Protein AF-A0A6P1AD90-F1 (afdb_monomer_lite)

Sequence (720 aa):
MSMQSHQKNQSFKFGTFPNKYFRRDLEVLREKLKRKEHFAFNKAADGELAIVVGRHINRLHIGNGEFIYEPENPEDEELRAALSAALRCDREQYFLGVACPCCVGEDDARWMREFVNRDESYLTWANIFVNSNYSYYLTSIVPL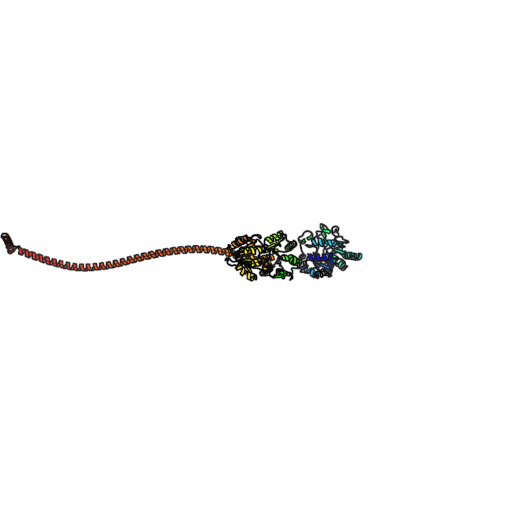YQEYEVILVCNQQANLEKLPFSVKKDFRCGLNAWKENRNLITEIKNYLDEHEIKNHLFLFCCGPLGNILTHQLFLHSQENTYLDIGSTLDPLLFGEKGYTRGYLQGSANITKECRWNFEAEKPYDVVFVVPEVNRGWILDGICQEIAKFIEGKWRFVYYPTEDIPLAEVYYLAHYSLVGKCLKEYPYIRYSQLLTWYTHPKNTARLEERVVQALNNCTTTICASPQNVKFLIDNGVEKHKVTSILGGADPNLFQPHQREAGSVGFCTAYYPRKNPALILGVVKAMPHRQFILLGRNWEKYEKFSELRDLPNFEYVEAPYSDYPQYYAQMDVFVSPAKLEGGPIPLIEAMMCNIVPVASKTGFAPNIITHGENGFLFNIDSSVEEVCDLIEQAYQIETNIRDTVIHLSWENFSLEVQKLFAKNSGFFQEKIQGLQEELKNIVQEVKDLKTDKLSLKNRNQELKIKLREVKDKNEELKADRTNLKNKIAALQAEFINFKNKLEDLQADRIKLKGKIDDLQTNRVSLKSKIEKLQQDKRTLQKEKKKLRSEIKLMQASKFWKVREKWVSLKKGLGLVDK

Structure (mmCIF, N/CA/C/O backbone):
data_AF-A0A6P1AD90-F1
#
_entry.id   AF-A0A6P1AD90-F1
#
loop_
_atom_site.group_PDB
_atom_site.id
_atom_site.type_symbol
_atom_site.label_atom_id
_atom_site.label_alt_id
_atom_site.label_comp_id
_atom_site.label_asym_id
_atom_site.label_entity_id
_atom_site.label_seq_id
_atom_site.pdbx_PDB_ins_code
_atom_site.Cartn_x
_atom_site.Cartn_y
_atom_site.Cartn_z
_atom_site.occupancy
_atom_site.B_iso_or_equiv
_atom_site.auth_seq_id
_atom_site.auth_comp_id
_atom_site.auth_asym_id
_atom_site.auth_atom_id
_atom_site.pdbx_PDB_model_num
ATOM 1 N N . MET A 1 1 ? -5.065 -27.527 -28.419 1.00 35.72 1 MET A N 1
ATOM 2 C CA . MET A 1 1 ? -4.252 -27.177 -29.604 1.00 35.72 1 MET A CA 1
ATOM 3 C C . MET A 1 1 ? -4.933 -26.028 -30.337 1.00 35.72 1 MET A C 1
ATOM 5 O O . MET A 1 1 ? -5.926 -26.292 -30.990 1.00 35.72 1 MET A O 1
ATOM 9 N N . SER A 1 2 ? -4.453 -24.787 -30.168 1.00 33.75 2 SER A N 1
ATOM 10 C CA . SER A 1 2 ? -4.614 -23.655 -31.122 1.00 33.75 2 SER A CA 1
ATOM 11 C C . SER A 1 2 ? -4.047 -22.308 -30.612 1.00 33.75 2 SER A C 1
ATOM 13 O O . SER A 1 2 ? -4.280 -21.285 -31.239 1.00 33.75 2 SER A O 1
ATOM 15 N N . MET A 1 3 ? -3.248 -22.263 -29.534 1.00 26.19 3 MET A N 1
ATOM 16 C CA . MET A 1 3 ? -2.572 -21.020 -29.095 1.00 26.19 3 MET A CA 1
ATOM 17 C C . MET A 1 3 ? -1.168 -20.801 -29.696 1.00 26.19 3 MET A C 1
ATOM 19 O O . MET A 1 3 ? -0.549 -19.777 -29.436 1.00 26.19 3 MET A O 1
ATOM 23 N N . GLN A 1 4 ? -0.646 -21.728 -30.509 1.00 28.11 4 GLN A N 1
ATOM 24 C CA . GLN A 1 4 ? 0.731 -21.657 -31.034 1.00 28.11 4 GLN A CA 1
ATOM 25 C C . GLN A 1 4 ? 0.857 -21.159 -32.486 1.00 28.11 4 GLN A C 1
ATOM 27 O O . GLN A 1 4 ? 1.975 -21.007 -32.970 1.00 28.11 4 GLN A O 1
ATOM 32 N N . SER A 1 5 ? -0.240 -20.872 -33.197 1.00 28.34 5 SER A N 1
ATOM 33 C CA . SER A 1 5 ? -0.176 -20.495 -34.622 1.00 28.34 5 SER A CA 1
ATOM 34 C C . SER A 1 5 ? -0.211 -18.987 -34.908 1.00 28.34 5 SER A C 1
ATOM 36 O O . SER A 1 5 ? 0.023 -18.602 -36.047 1.00 28.34 5 SER A O 1
ATOM 38 N N . HIS A 1 6 ? -0.437 -18.119 -33.914 1.00 28.89 6 HIS A N 1
ATOM 39 C CA . HIS A 1 6 ? -0.546 -16.661 -34.126 1.00 28.89 6 HIS A CA 1
ATOM 40 C C . HIS A 1 6 ? 0.750 -15.857 -33.899 1.00 28.89 6 HIS A C 1
ATOM 42 O O . HIS A 1 6 ? 0.760 -14.650 -34.108 1.00 28.89 6 HIS A O 1
ATOM 48 N N . GLN A 1 7 ? 1.867 -16.489 -33.521 1.00 30.28 7 GLN A N 1
ATOM 49 C CA . GLN A 1 7 ? 3.118 -15.772 -33.202 1.00 30.28 7 GLN A CA 1
ATOM 50 C C . GLN A 1 7 ? 4.126 -15.649 -34.358 1.00 30.28 7 GLN A C 1
ATOM 52 O O . GLN A 1 7 ? 5.218 -15.121 -34.161 1.00 30.28 7 GLN A O 1
ATOM 57 N N . LYS A 1 8 ? 3.802 -16.129 -35.565 1.00 33.50 8 LYS A N 1
ATOM 58 C CA . LYS A 1 8 ? 4.801 -16.290 -36.635 1.00 33.50 8 LYS A CA 1
ATOM 59 C C . LYS A 1 8 ? 4.945 -15.140 -37.638 1.00 33.50 8 LYS A C 1
ATOM 61 O O . LYS A 1 8 ? 5.758 -15.297 -38.532 1.00 33.50 8 LYS A O 1
ATOM 66 N N . ASN A 1 9 ? 4.242 -14.008 -37.507 1.00 32.19 9 ASN A N 1
ATOM 67 C CA . ASN A 1 9 ? 4.347 -12.929 -38.511 1.00 32.19 9 ASN A CA 1
ATOM 68 C C . ASN A 1 9 ? 4.021 -11.504 -38.009 1.00 32.19 9 ASN A C 1
ATOM 70 O O . ASN A 1 9 ? 3.454 -10.703 -38.745 1.00 32.19 9 ASN A O 1
ATOM 74 N N . GLN A 1 10 ? 4.368 -11.149 -36.768 1.00 42.47 10 GLN A N 1
ATOM 75 C CA . GLN A 1 10 ? 4.381 -9.733 -36.371 1.00 42.47 10 GLN A CA 1
ATOM 76 C C . GLN A 1 10 ? 5.791 -9.171 -36.549 1.00 42.47 10 GLN A C 1
ATOM 78 O O . GLN A 1 10 ? 6.733 -9.662 -35.925 1.00 42.47 10 GLN A O 1
ATOM 83 N N . SER A 1 11 ? 5.939 -8.152 -37.402 1.00 52.44 11 SER A N 1
ATOM 84 C CA . SER A 1 11 ? 7.147 -7.327 -37.423 1.00 52.44 11 SER A CA 1
ATOM 85 C C . SER A 1 11 ? 7.291 -6.716 -36.021 1.00 52.44 11 SER A C 1
ATOM 87 O O . SER A 1 11 ? 6.357 -6.105 -35.497 1.00 52.44 11 SER A O 1
ATOM 89 N N . PHE A 1 12 ? 8.399 -7.010 -35.332 1.00 67.25 12 PHE A N 1
ATOM 90 C CA . PHE A 1 12 ? 8.592 -6.605 -33.938 1.00 67.25 12 PHE A CA 1
ATOM 91 C C . PHE A 1 12 ? 8.847 -5.099 -33.889 1.00 67.25 12 PHE A C 1
ATOM 93 O O . PHE A 1 12 ? 9.989 -4.652 -33.979 1.00 67.25 12 PHE A O 1
ATOM 100 N N . LYS A 1 13 ? 7.776 -4.314 -33.802 1.00 81.62 13 LYS A N 1
ATOM 101 C CA . LYS A 1 13 ? 7.844 -2.896 -33.453 1.00 81.62 13 LYS A CA 1
ATOM 102 C C . LYS A 1 13 ? 7.997 -2.743 -31.938 1.00 81.62 13 LYS A C 1
ATOM 104 O O . LYS A 1 13 ? 7.747 -3.685 -31.180 1.00 81.62 13 LYS A O 1
ATOM 109 N N . PHE A 1 14 ? 8.430 -1.571 -31.491 1.00 89.44 14 PHE A N 1
ATOM 110 C CA . PHE A 1 14 ? 8.480 -1.268 -30.066 1.00 89.44 14 PHE A CA 1
ATOM 111 C C . PHE A 1 14 ? 7.075 -1.176 -29.463 1.00 89.44 14 PHE A C 1
ATOM 113 O O . PHE A 1 14 ? 6.093 -0.955 -30.174 1.00 89.44 14 PHE A O 1
ATOM 120 N N . GLY A 1 15 ? 6.978 -1.320 -28.137 1.00 80.75 15 GLY A N 1
ATOM 121 C CA . GLY A 1 15 ? 5.707 -1.097 -27.447 1.00 80.75 15 GLY A CA 1
ATOM 122 C C . GLY A 1 15 ? 5.236 0.352 -27.600 1.00 80.75 15 GLY A C 1
ATOM 123 O O . GLY A 1 15 ? 6.055 1.262 -27.716 1.00 80.75 15 GLY A O 1
ATOM 124 N N . THR A 1 16 ? 3.929 0.581 -27.560 1.00 81.44 16 THR A N 1
ATOM 125 C CA . THR A 1 16 ? 3.346 1.920 -27.400 1.00 81.44 16 THR A CA 1
ATOM 126 C C . THR A 1 16 ? 2.866 2.095 -25.964 1.00 81.44 16 THR A C 1
ATOM 128 O O . THR A 1 16 ? 2.572 1.115 -25.268 1.00 81.44 16 THR A O 1
ATOM 131 N N . PHE A 1 17 ? 2.814 3.331 -25.479 1.00 70.69 17 PHE A N 1
ATOM 132 C CA . PHE A 1 17 ? 2.249 3.640 -24.171 1.00 70.69 17 PHE A CA 1
ATOM 133 C C . PHE A 1 17 ? 0.796 3.130 -24.035 1.00 70.69 17 PHE A C 1
ATOM 135 O O . PHE A 1 17 ? 0.048 3.198 -25.012 1.00 70.69 17 PHE A O 1
ATOM 142 N N . PRO A 1 18 ? 0.367 2.612 -22.860 1.00 66.75 18 PRO A N 1
ATOM 143 C CA . PRO A 1 18 ? 1.088 2.482 -21.581 1.00 66.75 18 PRO A CA 1
ATOM 144 C C . PRO A 1 18 ? 2.002 1.249 -21.472 1.00 66.75 18 PRO A C 1
ATOM 146 O O . PRO A 1 18 ? 2.670 1.057 -20.458 1.00 66.75 18 PRO A O 1
ATOM 149 N N . ASN A 1 19 ? 2.075 0.428 -22.520 1.00 68.81 19 ASN A N 1
ATOM 150 C CA . ASN A 1 19 ? 2.750 -0.874 -22.532 1.00 68.81 19 ASN A CA 1
ATOM 151 C C . ASN A 1 19 ? 4.218 -0.820 -22.987 1.00 68.81 19 ASN A C 1
ATOM 153 O O . ASN A 1 19 ? 4.812 -1.853 -23.335 1.00 68.81 19 ASN A O 1
ATOM 157 N N . LYS A 1 20 ? 4.804 0.380 -22.993 1.00 81.00 20 LYS A N 1
ATOM 158 C CA . LYS A 1 20 ? 6.181 0.627 -23.406 1.00 81.00 20 LYS A CA 1
ATOM 159 C C . LYS A 1 20 ? 7.117 0.646 -22.205 1.00 81.00 20 LYS A C 1
ATOM 161 O O . LYS A 1 20 ? 6.931 1.435 -21.281 1.00 81.00 20 LYS A O 1
ATOM 166 N N . TYR A 1 21 ? 8.154 -0.193 -22.242 1.00 79.00 21 TYR A N 1
ATOM 167 C CA . TYR A 1 21 ? 9.076 -0.374 -21.118 1.00 79.00 21 TYR A CA 1
ATOM 168 C C . TYR A 1 21 ? 10.524 -0.373 -21.558 1.00 79.00 21 TYR A C 1
ATOM 170 O O . TYR A 1 21 ? 10.881 -0.984 -22.565 1.00 79.00 21 TYR A O 1
ATOM 178 N N . PHE A 1 22 ? 11.359 0.243 -20.725 1.00 87.44 22 PHE A N 1
ATOM 179 C CA . PHE A 1 22 ? 12.768 0.456 -21.016 1.00 87.44 22 PHE A CA 1
ATOM 180 C C . PHE A 1 22 ? 13.517 -0.857 -21.284 1.00 87.44 22 PHE A C 1
ATOM 182 O O . PHE A 1 22 ? 14.251 -0.961 -22.261 1.00 87.44 22 PHE A O 1
ATOM 189 N N . ARG A 1 23 ? 13.287 -1.908 -20.485 1.00 88.38 23 ARG A N 1
ATOM 190 C CA . ARG A 1 23 ? 13.882 -3.236 -20.727 1.00 88.38 23 ARG A CA 1
ATOM 191 C C . ARG A 1 23 ? 13.294 -3.941 -21.953 1.00 88.38 23 ARG A C 1
ATOM 193 O O . ARG A 1 23 ? 14.041 -4.516 -22.737 1.00 88.38 23 ARG A O 1
ATOM 200 N N . ARG A 1 24 ? 11.969 -3.907 -22.111 1.00 86.44 24 ARG A N 1
ATOM 201 C CA . ARG A 1 24 ? 11.248 -4.647 -23.160 1.00 86.44 24 ARG A CA 1
ATOM 202 C C . ARG A 1 24 ? 11.630 -4.168 -24.558 1.00 86.44 24 ARG A C 1
ATOM 204 O O . ARG A 1 24 ? 11.833 -4.982 -25.449 1.00 86.44 24 ARG A O 1
ATOM 211 N N . ASP A 1 25 ? 11.760 -2.861 -24.756 1.00 92.25 25 ASP A N 1
ATOM 212 C CA . ASP A 1 25 ? 12.163 -2.326 -26.060 1.00 92.25 25 ASP A CA 1
ATOM 213 C C . ASP A 1 25 ? 13.612 -2.704 -26.409 1.00 92.25 25 ASP A C 1
ATOM 215 O O . ASP A 1 25 ? 13.926 -2.970 -27.568 1.00 92.25 25 ASP A O 1
ATOM 219 N N . LEU A 1 26 ? 14.494 -2.824 -25.409 1.00 94.38 26 LEU A N 1
ATOM 220 C CA . LEU A 1 26 ? 15.835 -3.362 -25.631 1.00 94.38 26 LEU A CA 1
ATOM 221 C C . LEU A 1 26 ? 15.791 -4.841 -26.052 1.00 94.38 26 LEU A C 1
ATOM 223 O O . LEU A 1 26 ? 16.571 -5.274 -26.899 1.00 94.38 26 LEU A O 1
ATOM 227 N N . GLU A 1 27 ? 14.870 -5.625 -25.487 1.00 91.62 27 GLU A N 1
ATOM 228 C CA . GLU A 1 27 ? 14.645 -7.014 -25.902 1.00 91.62 27 GLU A CA 1
ATOM 229 C C . GLU A 1 27 ? 14.131 -7.109 -27.341 1.00 91.62 27 GLU A C 1
ATOM 231 O O . GLU A 1 27 ? 14.528 -8.028 -28.051 1.00 91.62 27 GLU A O 1
ATOM 236 N N . VAL A 1 28 ? 13.335 -6.143 -27.813 1.00 92.69 28 VAL A N 1
ATOM 237 C CA . VAL A 1 28 ? 12.942 -6.066 -29.231 1.00 92.69 28 VAL A CA 1
ATOM 238 C C . VAL A 1 28 ? 14.178 -5.955 -30.128 1.00 92.69 28 VAL A C 1
ATOM 240 O O . VAL A 1 28 ? 14.320 -6.752 -31.055 1.00 92.69 28 VAL A O 1
ATOM 243 N N . LEU A 1 29 ? 15.113 -5.045 -29.824 1.00 95.38 29 LEU A N 1
ATOM 244 C CA . LEU A 1 29 ? 16.371 -4.923 -30.578 1.00 95.38 29 LEU A CA 1
ATOM 245 C C . LEU A 1 29 ? 17.201 -6.213 -30.527 1.00 95.38 29 LEU A C 1
ATOM 247 O O . LEU A 1 29 ? 17.737 -6.657 -31.543 1.00 95.38 29 LEU A O 1
ATOM 251 N N . ARG A 1 30 ? 17.272 -6.850 -29.354 1.00 96.00 30 ARG A N 1
ATOM 252 C CA . ARG A 1 30 ? 17.957 -8.136 -29.178 1.00 96.00 30 ARG A CA 1
ATOM 253 C C . ARG A 1 30 ? 17.358 -9.232 -30.058 1.00 96.00 30 ARG A C 1
ATOM 255 O O . ARG A 1 30 ? 18.105 -9.980 -30.681 1.00 96.00 30 ARG A O 1
ATOM 262 N N . GLU A 1 31 ? 16.035 -9.362 -30.096 1.00 94.50 31 GLU A N 1
ATOM 263 C CA . GLU A 1 31 ? 15.376 -10.394 -30.901 1.00 94.50 31 GLU A CA 1
ATOM 264 C C . GLU A 1 31 ? 15.555 -10.147 -32.403 1.00 94.50 31 GLU A C 1
ATOM 266 O O . GLU A 1 31 ? 15.777 -11.106 -33.142 1.00 94.50 31 GLU A O 1
ATOM 271 N N . LYS A 1 32 ? 15.571 -8.884 -32.850 1.00 94.94 32 LYS A N 1
ATOM 272 C CA . LYS A 1 32 ? 15.929 -8.539 -34.236 1.00 94.94 32 LYS A CA 1
ATOM 273 C C . LYS A 1 32 ? 17.341 -8.995 -34.592 1.00 94.94 32 LYS A C 1
ATOM 275 O O . LYS A 1 32 ? 17.532 -9.656 -35.611 1.00 94.94 32 LYS A O 1
ATOM 280 N N . LEU A 1 33 ? 18.312 -8.720 -33.716 1.00 96.56 33 LEU A N 1
ATOM 281 C CA . LEU A 1 33 ? 19.695 -9.176 -33.886 1.00 96.56 33 LEU A CA 1
ATOM 282 C C . LEU A 1 33 ? 19.804 -10.705 -33.893 1.00 96.56 33 LEU A C 1
ATOM 284 O O . LEU A 1 33 ? 20.501 -11.266 -34.728 1.00 96.56 33 LEU A O 1
ATOM 288 N N . LYS A 1 34 ? 19.084 -11.415 -33.025 1.00 95.94 34 LYS A N 1
ATOM 289 C CA . LYS A 1 34 ? 19.085 -12.888 -33.035 1.00 95.94 34 LYS A CA 1
ATOM 290 C C . LYS A 1 34 ? 18.530 -13.488 -34.321 1.00 95.94 34 LYS A C 1
ATOM 292 O O . LYS A 1 34 ? 18.960 -14.553 -34.749 1.00 95.94 34 LYS A O 1
ATOM 297 N N . ARG A 1 35 ? 17.544 -12.825 -34.919 1.00 95.06 35 ARG A N 1
ATOM 298 C CA . ARG A 1 35 ? 16.898 -13.266 -36.160 1.00 95.06 35 ARG A CA 1
ATOM 299 C C . ARG A 1 35 ? 17.641 -12.830 -37.415 1.00 95.06 35 ARG A C 1
ATOM 301 O O . ARG A 1 35 ? 17.214 -13.199 -38.503 1.00 95.06 35 ARG A O 1
ATOM 308 N N . LYS A 1 36 ? 18.724 -12.060 -37.264 1.00 95.12 36 LYS A N 1
ATOM 309 C CA . LYS A 1 36 ? 19.457 -11.433 -38.369 1.00 95.12 36 LYS A CA 1
ATOM 310 C C . LYS A 1 36 ? 18.548 -10.600 -39.275 1.00 95.12 36 LYS A C 1
ATOM 312 O O . LYS A 1 36 ? 18.738 -10.553 -40.484 1.00 95.12 36 LYS A O 1
ATOM 317 N N . GLU A 1 37 ? 17.549 -9.949 -38.676 1.00 95.12 37 GLU A N 1
ATOM 318 C CA . GLU A 1 37 ? 16.726 -8.963 -39.376 1.00 95.12 37 GLU A CA 1
ATOM 319 C C . GLU A 1 37 ? 17.595 -7.744 -39.717 1.00 95.12 37 GLU A C 1
ATOM 321 O O . GLU A 1 37 ? 18.346 -7.262 -38.864 1.00 95.12 37 GLU A O 1
ATOM 326 N N . HIS A 1 38 ? 17.479 -7.224 -40.941 1.00 96.75 38 HIS A N 1
ATOM 327 C CA . HIS A 1 38 ? 18.141 -5.977 -41.325 1.00 96.75 38 HIS A CA 1
ATOM 328 C C . HIS A 1 38 ? 17.353 -4.786 -40.793 1.00 96.75 38 HIS A C 1
ATOM 330 O O . HIS A 1 38 ? 16.145 -4.671 -41.027 1.00 96.75 38 HIS A O 1
ATOM 336 N N . PHE A 1 39 ? 18.021 -3.908 -40.053 1.00 97.31 39 PHE A N 1
ATOM 337 C CA . PHE A 1 39 ? 17.431 -2.670 -39.554 1.00 97.31 39 PHE A CA 1
ATOM 338 C C . PHE A 1 39 ? 18.500 -1.624 -39.247 1.00 97.31 39 PHE A C 1
ATOM 340 O O . PHE A 1 39 ? 19.661 -1.942 -39.003 1.00 97.31 39 PHE A O 1
ATOM 347 N N . ALA A 1 40 ? 18.087 -0.364 -39.211 1.00 98.12 40 ALA A N 1
ATOM 348 C CA . ALA A 1 40 ? 18.887 0.730 -38.695 1.00 98.12 40 ALA A CA 1
ATOM 349 C C . ALA A 1 40 ? 18.320 1.190 -37.352 1.00 98.12 40 ALA A C 1
ATOM 351 O O . ALA A 1 40 ? 17.116 1.405 -37.225 1.00 98.12 40 ALA A O 1
ATOM 352 N N . PHE A 1 41 ? 19.178 1.356 -36.353 1.00 97.81 41 PHE A N 1
ATOM 353 C CA . PHE A 1 41 ? 18.845 1.966 -35.077 1.00 97.81 41 PHE A CA 1
ATOM 354 C C . PHE A 1 41 ? 19.736 3.175 -34.849 1.00 97.81 41 PHE A C 1
ATOM 356 O O . PHE A 1 41 ? 20.950 3.066 -34.678 1.00 97.81 41 PHE A O 1
ATOM 363 N N . ASN A 1 42 ? 19.098 4.332 -34.844 1.00 95.38 42 ASN A N 1
ATOM 364 C CA . ASN A 1 42 ? 19.724 5.615 -34.616 1.00 95.38 42 ASN A CA 1
ATOM 365 C C . ASN A 1 42 ? 19.326 6.096 -33.212 1.00 95.38 42 ASN A C 1
ATOM 367 O O . ASN A 1 42 ? 18.161 5.959 -32.854 1.00 95.38 42 ASN A O 1
ATOM 371 N N . LYS A 1 43 ? 20.234 6.641 -32.395 1.00 93.50 43 LYS A N 1
ATOM 372 C CA . LYS A 1 43 ? 19.878 7.191 -31.073 1.00 93.50 43 LYS A CA 1
ATOM 373 C C . LYS A 1 43 ? 20.305 8.664 -30.987 1.00 93.50 43 LYS A C 1
ATOM 375 O O . LYS A 1 43 ? 21.468 8.999 -31.181 1.00 93.50 43 LYS A O 1
ATOM 380 N N . ALA A 1 44 ? 19.381 9.546 -30.639 1.00 94.06 44 ALA A N 1
ATOM 381 C CA . ALA A 1 44 ? 19.631 10.971 -30.473 1.00 94.06 44 ALA A CA 1
ATOM 382 C C . ALA A 1 44 ? 19.329 11.375 -29.028 1.00 94.06 44 ALA A C 1
ATOM 384 O O . ALA A 1 44 ? 18.175 11.383 -28.591 1.00 94.06 44 ALA A O 1
ATOM 385 N N . ALA A 1 45 ? 20.390 11.623 -28.266 1.00 92.62 45 ALA A N 1
ATOM 386 C CA . ALA A 1 45 ? 20.328 11.946 -26.851 1.00 92.62 45 ALA A CA 1
ATOM 387 C C . ALA A 1 45 ? 20.287 13.471 -26.645 1.00 92.62 45 ALA A C 1
ATOM 389 O O . ALA A 1 45 ? 19.824 14.224 -27.499 1.00 92.62 45 ALA A O 1
ATOM 390 N N . ASP A 1 46 ? 20.733 13.930 -25.478 1.00 90.56 46 ASP A N 1
ATOM 391 C CA . ASP A 1 46 ? 20.764 15.343 -25.098 1.00 90.56 46 ASP A CA 1
ATOM 392 C C . ASP A 1 46 ? 21.642 16.200 -26.028 1.00 90.56 46 ASP A C 1
ATOM 394 O O . ASP A 1 46 ? 21.286 17.331 -26.352 1.00 90.56 46 ASP A O 1
ATOM 398 N N . GLY A 1 47 ? 22.765 15.646 -26.488 1.00 92.12 47 GLY A N 1
ATOM 399 C CA . GLY A 1 47 ? 23.682 16.297 -27.417 1.00 92.12 47 GLY A CA 1
ATOM 400 C C . GLY A 1 47 ? 23.067 16.551 -28.793 1.00 92.12 47 GLY A C 1
ATOM 401 O O . GLY A 1 47 ? 23.038 17.689 -29.258 1.00 92.12 47 GLY A O 1
ATOM 402 N N . GLU A 1 48 ? 22.532 15.506 -29.425 1.00 95.44 48 GLU A N 1
ATOM 403 C CA . GLU A 1 48 ? 21.887 15.616 -30.736 1.00 95.44 48 GLU A CA 1
ATOM 404 C C . GLU A 1 48 ? 20.633 16.493 -30.672 1.00 95.44 48 GLU A C 1
ATOM 406 O O . GLU A 1 48 ? 20.394 17.274 -31.592 1.00 95.44 48 GLU A O 1
ATOM 411 N N . LEU A 1 49 ? 19.873 16.422 -29.568 1.00 95.69 49 LEU A N 1
ATOM 412 C CA . LEU A 1 49 ? 18.734 17.303 -29.317 1.00 95.69 49 LEU A CA 1
ATOM 413 C C . LEU A 1 49 ? 19.147 18.779 -29.323 1.00 95.69 49 LEU A C 1
ATOM 415 O O . LEU A 1 49 ? 18.520 19.582 -30.010 1.00 95.69 49 LEU A O 1
ATOM 419 N N . ALA A 1 50 ? 20.210 19.140 -28.597 1.00 94.62 50 ALA A N 1
ATOM 420 C CA . ALA A 1 50 ? 20.696 20.517 -28.561 1.00 94.62 50 ALA A CA 1
ATOM 421 C C . ALA A 1 50 ? 21.027 21.041 -29.970 1.00 94.62 50 ALA A C 1
ATOM 423 O O . ALA A 1 50 ? 20.624 22.153 -30.313 1.00 94.62 50 ALA A O 1
ATOM 424 N N . ILE A 1 51 ? 21.663 20.214 -30.810 1.00 95.94 51 ILE A N 1
ATOM 425 C CA . ILE A 1 51 ? 21.987 20.561 -32.202 1.00 95.94 51 ILE A CA 1
ATOM 426 C C . ILE A 1 51 ? 20.711 20.802 -33.020 1.00 95.94 51 ILE A C 1
ATOM 428 O O . ILE A 1 51 ? 20.563 21.852 -33.644 1.00 95.94 51 ILE A O 1
ATOM 432 N N . VAL A 1 52 ? 19.749 19.871 -33.014 1.00 96.25 52 VAL A N 1
ATOM 433 C CA . VAL A 1 52 ? 18.533 20.021 -33.841 1.00 96.25 52 VAL A CA 1
ATOM 434 C C . VAL A 1 52 ? 17.582 21.109 -33.338 1.00 96.25 52 VAL A C 1
ATOM 436 O O . VAL A 1 52 ? 16.825 21.668 -34.132 1.00 96.25 52 VAL A O 1
ATOM 439 N N . VAL A 1 53 ? 17.667 21.495 -32.064 1.00 94.94 53 VAL A N 1
ATOM 440 C CA . VAL A 1 53 ? 16.990 22.698 -31.551 1.00 94.94 53 VAL A CA 1
ATOM 441 C C . VAL A 1 53 ? 17.712 23.979 -31.991 1.00 94.94 53 VAL A C 1
ATOM 443 O O . VAL A 1 53 ? 17.065 25.007 -32.162 1.00 94.94 53 VAL A O 1
ATOM 446 N N . GLY A 1 54 ? 19.024 23.922 -32.236 1.00 93.94 54 GLY A N 1
ATOM 447 C CA . GLY A 1 54 ? 19.835 25.084 -32.616 1.00 93.94 54 GLY A CA 1
ATOM 448 C C . GLY A 1 54 ? 20.498 25.761 -31.415 1.00 93.94 54 GLY A C 1
ATOM 449 O O . GLY A 1 54 ? 20.717 26.968 -31.414 1.00 93.94 54 GLY A O 1
ATOM 450 N N . ARG A 1 55 ? 20.786 25.000 -30.353 1.00 95.25 55 ARG A N 1
ATOM 451 C CA . ARG A 1 55 ? 21.461 25.488 -29.144 1.00 95.25 55 ARG A CA 1
ATOM 452 C C . ARG A 1 55 ? 22.956 25.242 -29.257 1.00 95.25 55 ARG A C 1
ATOM 454 O O . ARG A 1 55 ? 23.369 24.103 -29.458 1.00 95.25 55 ARG A O 1
ATOM 461 N N . HIS A 1 56 ? 23.756 26.285 -29.044 1.00 94.62 56 HIS A N 1
ATOM 462 C CA . HIS A 1 56 ? 25.207 26.143 -28.944 1.00 94.62 56 HIS A CA 1
ATOM 463 C C . HIS A 1 56 ? 25.587 25.079 -27.905 1.00 94.62 56 HIS A C 1
ATOM 465 O O . HIS A 1 56 ? 25.112 25.107 -26.766 1.00 94.62 56 HIS A O 1
ATOM 471 N N . ILE A 1 57 ? 26.481 24.167 -28.284 1.00 91.25 57 ILE A N 1
ATOM 472 C CA . ILE A 1 57 ? 26.968 23.101 -27.409 1.00 91.25 57 ILE A CA 1
ATOM 473 C C . ILE A 1 57 ? 28.439 22.810 -27.697 1.00 91.25 57 ILE A C 1
ATOM 475 O O . ILE A 1 57 ? 28.833 22.607 -28.839 1.00 91.25 57 ILE A O 1
ATOM 479 N N . ASN A 1 58 ? 29.259 22.756 -26.646 1.00 90.56 58 ASN A N 1
ATOM 480 C CA . ASN A 1 58 ? 30.680 22.428 -26.740 1.00 90.56 58 ASN A CA 1
ATOM 481 C C . ASN A 1 58 ? 31.015 21.282 -25.778 1.00 90.56 58 ASN A C 1
ATOM 483 O O . ASN A 1 58 ? 31.032 21.468 -24.562 1.00 90.56 58 ASN A O 1
ATOM 487 N N . ARG A 1 59 ? 31.294 20.099 -26.332 1.00 84.31 59 ARG A N 1
ATOM 488 C CA . ARG A 1 59 ? 31.681 18.876 -25.609 1.00 84.31 59 ARG A CA 1
ATOM 489 C C . ARG A 1 59 ? 33.115 18.439 -25.899 1.00 84.31 59 ARG A C 1
ATOM 491 O O . ARG A 1 59 ? 33.488 17.309 -25.598 1.00 84.31 59 ARG A O 1
ATOM 498 N N . LEU A 1 60 ? 33.955 19.322 -26.440 1.00 82.75 60 LEU A N 1
ATOM 499 C CA . LEU A 1 60 ? 35.361 18.999 -26.716 1.00 82.75 60 LEU A CA 1
ATOM 500 C C . LEU A 1 60 ? 36.164 18.683 -25.443 1.00 82.75 60 LEU A C 1
ATOM 502 O O . LEU A 1 60 ? 37.180 18.005 -25.513 1.00 82.75 60 LEU A O 1
ATOM 506 N N . HIS A 1 61 ? 35.694 19.137 -24.279 1.00 73.88 61 HIS A N 1
ATOM 507 C CA . HIS A 1 61 ? 36.327 18.904 -22.980 1.00 73.88 61 HIS A CA 1
ATOM 508 C C . HIS A 1 61 ? 35.837 17.631 -22.258 1.00 73.88 61 HIS A C 1
ATOM 510 O O . HIS A 1 61 ? 36.339 17.317 -21.180 1.00 73.88 61 HIS A O 1
ATOM 516 N N . ILE A 1 62 ? 34.839 16.917 -22.795 1.00 69.38 62 ILE A N 1
ATOM 517 C CA . ILE A 1 62 ? 34.264 15.729 -22.149 1.00 69.38 62 ILE A CA 1
ATOM 518 C C . ILE A 1 62 ? 35.033 14.479 -22.582 1.00 69.38 62 ILE A C 1
ATOM 520 O O . ILE A 1 62 ? 35.123 14.179 -23.771 1.00 69.38 62 ILE A O 1
ATOM 524 N N . GLY A 1 63 ? 35.543 13.709 -21.615 1.00 63.72 63 GLY A N 1
ATOM 525 C CA . GLY A 1 63 ? 36.261 12.459 -21.885 1.00 63.72 63 GLY A CA 1
ATOM 526 C C . GLY A 1 63 ? 37.485 12.687 -22.775 1.00 63.72 63 GLY A C 1
ATOM 527 O O . GLY A 1 63 ? 38.358 13.477 -22.428 1.00 63.72 63 GLY A O 1
ATOM 528 N N . ASN A 1 64 ? 37.529 12.009 -23.925 1.00 62.66 64 ASN A N 1
ATOM 529 C CA . ASN A 1 64 ? 38.575 12.188 -24.937 1.00 62.66 64 ASN A CA 1
ATOM 530 C C . ASN A 1 64 ? 38.225 13.263 -25.993 1.00 62.66 64 ASN A C 1
ATOM 532 O O . ASN A 1 64 ? 38.963 13.392 -26.958 1.00 62.66 64 ASN A O 1
ATOM 536 N N . GLY A 1 65 ? 37.145 14.034 -25.818 1.00 65.62 65 GLY A N 1
ATOM 537 C CA . GLY A 1 65 ? 36.622 15.017 -26.778 1.00 65.62 65 GLY A CA 1
ATOM 538 C C . GLY A 1 65 ? 35.549 14.434 -27.706 1.00 65.62 65 GLY A C 1
ATOM 539 O O . GLY A 1 65 ? 35.692 13.311 -28.184 1.00 65.62 65 GLY A O 1
ATOM 540 N N . GLU A 1 66 ? 34.458 15.183 -27.934 1.00 79.19 66 GLU A N 1
ATOM 541 C CA . GLU A 1 66 ? 33.278 14.702 -28.685 1.00 79.19 66 GLU A CA 1
ATOM 542 C C . GLU A 1 66 ? 32.881 15.569 -29.884 1.00 79.19 66 GLU A C 1
ATOM 544 O O . GLU A 1 66 ? 33.024 15.156 -31.028 1.00 79.19 66 GLU A O 1
ATOM 549 N N . PHE A 1 67 ? 32.298 16.745 -29.651 1.00 88.19 67 PHE A N 1
ATOM 550 C CA . PHE A 1 67 ? 31.879 17.640 -30.727 1.00 88.19 67 PHE A CA 1
ATOM 551 C C . PHE A 1 67 ? 31.613 19.050 -30.205 1.00 88.19 67 PHE A C 1
ATOM 553 O O . PHE A 1 67 ? 31.424 19.273 -29.006 1.00 88.19 67 PHE A O 1
ATOM 560 N N . ILE A 1 68 ? 31.572 19.999 -31.130 1.00 92.06 68 ILE A N 1
ATOM 561 C CA . ILE A 1 68 ? 31.080 21.358 -30.917 1.00 92.06 68 ILE A CA 1
ATOM 562 C C . ILE A 1 68 ? 30.083 21.699 -32.023 1.00 92.06 68 ILE A C 1
ATOM 564 O O . ILE A 1 68 ? 30.308 21.309 -33.168 1.00 92.06 68 ILE A O 1
ATOM 568 N N . TYR A 1 69 ? 29.013 22.407 -31.673 1.00 94.12 69 TYR A N 1
ATOM 569 C CA . TYR A 1 69 ? 28.055 22.999 -32.599 1.00 94.12 69 TYR A CA 1
ATOM 570 C C . TYR A 1 69 ? 27.861 24.480 -32.267 1.00 94.12 69 TYR A C 1
ATOM 572 O O . TYR A 1 69 ? 27.528 24.836 -31.130 1.00 94.12 69 TYR A O 1
ATOM 580 N N . GLU A 1 70 ? 28.068 25.318 -33.276 1.00 93.88 70 GLU A N 1
ATOM 581 C CA . GLU A 1 70 ? 27.929 26.767 -33.241 1.00 93.88 70 GLU A CA 1
ATOM 582 C C . GLU A 1 70 ? 26.782 27.183 -34.176 1.00 93.88 70 GLU A C 1
ATOM 584 O O . GLU A 1 70 ? 26.916 27.063 -35.395 1.00 93.88 70 GLU A O 1
ATOM 589 N N . PRO A 1 71 ? 25.647 27.662 -33.632 1.00 92.25 71 PRO A N 1
ATOM 590 C CA . PRO A 1 71 ? 24.551 28.178 -34.441 1.00 92.25 71 PRO A CA 1
ATOM 591 C C . PRO A 1 71 ? 25.031 29.297 -35.364 1.00 92.25 71 PRO A C 1
ATOM 593 O O . PRO A 1 71 ? 25.932 30.051 -35.005 1.00 92.25 71 PRO A O 1
ATOM 596 N N . GLU A 1 72 ? 24.407 29.412 -36.536 1.00 91.69 72 GLU A N 1
ATOM 597 C CA . GLU A 1 72 ? 24.727 30.418 -37.569 1.00 91.69 72 GLU A CA 1
ATOM 598 C C . GLU A 1 72 ? 26.076 30.219 -38.285 1.00 91.69 72 GLU A C 1
ATOM 600 O O . GLU A 1 72 ? 26.333 30.885 -39.291 1.00 91.69 72 GLU A O 1
ATOM 605 N N . ASN A 1 73 ? 26.915 29.268 -37.856 1.00 94.69 73 ASN A N 1
ATOM 606 C CA . ASN A 1 73 ? 28.060 28.838 -38.652 1.00 94.69 73 ASN A CA 1
ATOM 607 C C . ASN A 1 73 ? 27.563 28.015 -39.867 1.00 94.69 73 ASN A C 1
ATOM 609 O O . ASN A 1 73 ? 26.879 27.006 -39.675 1.00 94.69 73 ASN A O 1
ATOM 613 N N . PRO A 1 74 ? 27.894 28.395 -41.121 1.00 93.81 74 PRO A N 1
ATOM 614 C CA . PRO A 1 74 ? 27.352 27.732 -42.311 1.00 93.81 74 PRO A CA 1
ATOM 615 C C . PRO A 1 74 ? 27.655 26.231 -42.412 1.00 93.81 74 PRO A C 1
ATOM 617 O O . PRO A 1 74 ? 26.813 25.472 -42.887 1.00 93.81 74 PRO A O 1
ATOM 620 N N . GLU A 1 75 ? 28.840 25.798 -41.976 1.00 92.19 75 GLU A N 1
ATOM 621 C CA . GLU A 1 75 ? 29.233 24.384 -42.009 1.00 92.19 75 GLU A CA 1
ATOM 622 C C . GLU A 1 75 ? 28.435 23.568 -40.982 1.00 92.19 75 GLU A C 1
ATOM 624 O O . GLU A 1 75 ? 27.941 22.475 -41.271 1.00 92.19 75 GLU A O 1
ATOM 629 N N . ASP A 1 76 ? 28.251 24.132 -39.793 1.00 94.00 76 ASP A N 1
ATOM 630 C CA . ASP A 1 76 ? 27.508 23.514 -38.699 1.00 94.00 76 ASP A CA 1
ATOM 631 C C . ASP A 1 76 ? 26.013 23.407 -39.004 1.00 94.00 76 ASP A C 1
ATOM 633 O O . ASP A 1 76 ? 25.388 22.400 -38.666 1.00 94.00 76 ASP A O 1
ATOM 637 N N . GLU A 1 77 ? 25.436 24.402 -39.679 1.00 95.44 77 GLU A N 1
ATOM 638 C CA . GLU A 1 77 ? 24.042 24.357 -40.128 1.00 95.44 77 GLU A CA 1
ATOM 639 C C . GLU A 1 77 ? 23.816 23.295 -41.214 1.00 95.44 77 GLU A C 1
ATOM 641 O O . GLU A 1 77 ? 22.781 22.623 -41.216 1.00 95.44 77 GLU A O 1
ATOM 646 N N . GLU A 1 78 ? 24.792 23.067 -42.097 1.00 95.50 78 GLU A N 1
ATOM 647 C CA . GLU A 1 78 ? 24.736 21.973 -43.072 1.00 95.50 78 GLU A CA 1
ATOM 648 C C . GLU A 1 78 ? 24.732 20.602 -42.370 1.00 95.50 78 GLU A C 1
ATOM 650 O O . GLU A 1 78 ? 23.920 19.721 -42.679 1.00 95.50 78 GLU A O 1
ATOM 655 N N . LEU A 1 79 ? 25.593 20.428 -41.364 1.00 95.44 79 LEU A N 1
ATOM 656 C CA . LEU A 1 79 ? 25.656 19.208 -40.555 1.00 95.44 79 LEU A CA 1
ATOM 657 C C . LEU A 1 79 ? 24.396 18.997 -39.715 1.00 95.44 79 LEU A C 1
ATOM 659 O O . LEU A 1 79 ? 23.872 17.883 -39.634 1.00 95.44 79 LEU A O 1
ATOM 663 N N . ARG A 1 80 ? 23.862 20.069 -39.131 1.00 97.00 80 ARG A N 1
ATOM 664 C CA . ARG A 1 80 ? 22.583 20.071 -38.419 1.00 97.00 80 ARG A CA 1
ATOM 665 C C . ARG A 1 80 ? 21.430 19.690 -39.343 1.00 97.00 80 ARG A C 1
ATOM 667 O O . ARG A 1 80 ? 20.549 18.942 -38.912 1.00 97.00 80 ARG A O 1
ATOM 674 N N . ALA A 1 81 ? 21.430 20.129 -40.602 1.00 97.31 81 ALA A N 1
ATOM 675 C CA . ALA A 1 81 ? 20.441 19.709 -41.593 1.00 97.31 81 ALA A CA 1
ATOM 676 C C . ALA A 1 81 ? 20.557 18.208 -41.914 1.00 97.31 81 ALA A C 1
ATOM 678 O O . ALA A 1 81 ? 19.543 17.506 -41.949 1.00 97.31 81 ALA A O 1
ATOM 679 N N . ALA A 1 82 ? 21.779 17.684 -42.063 1.00 97.06 82 ALA A N 1
ATOM 680 C CA . ALA A 1 82 ? 22.013 16.254 -42.274 1.00 97.06 82 ALA A CA 1
ATOM 681 C C . ALA A 1 82 ? 21.572 15.398 -41.071 1.00 97.06 82 ALA A C 1
ATOM 683 O O . ALA A 1 82 ? 20.919 14.365 -41.253 1.00 97.06 82 ALA A O 1
ATOM 684 N N . LEU A 1 83 ? 21.868 15.843 -39.845 1.00 97.62 83 LEU A N 1
ATOM 685 C CA . LEU A 1 83 ? 21.387 15.212 -38.615 1.00 97.62 83 LEU A CA 1
ATOM 686 C C . LEU A 1 83 ? 19.855 15.267 -38.535 1.00 97.62 83 LEU A C 1
ATOM 688 O O . LEU A 1 83 ? 19.215 14.251 -38.284 1.00 97.62 83 LEU A O 1
ATOM 692 N N . SER A 1 84 ? 19.253 16.420 -38.826 1.00 97.69 84 SER A N 1
ATOM 693 C CA . SER A 1 84 ? 17.795 16.599 -38.847 1.00 97.69 84 SER A CA 1
ATOM 694 C C . SER A 1 84 ? 17.111 15.635 -39.819 1.00 97.69 84 SER A C 1
ATOM 696 O O . SER A 1 84 ? 16.099 15.027 -39.472 1.00 97.69 84 SER A O 1
ATOM 698 N N . ALA A 1 85 ? 17.686 15.442 -41.011 1.00 97.50 85 ALA A N 1
ATOM 699 C CA . ALA A 1 85 ? 17.201 14.466 -41.982 1.00 97.50 85 ALA A CA 1
ATOM 700 C C . ALA A 1 85 ? 17.298 13.028 -41.447 1.00 97.50 85 ALA A C 1
ATOM 702 O O . ALA A 1 85 ? 16.358 12.253 -41.612 1.00 97.50 85 ALA A O 1
ATOM 703 N N . ALA A 1 86 ? 18.388 12.687 -40.751 1.00 97.62 86 ALA A N 1
ATOM 704 C CA . ALA A 1 86 ? 18.548 11.379 -40.122 1.00 97.62 86 ALA A CA 1
ATOM 705 C C . ALA A 1 86 ? 17.471 11.100 -39.062 1.00 97.62 86 ALA A C 1
ATOM 707 O O . ALA A 1 86 ? 16.926 9.998 -39.015 1.00 97.62 86 ALA A O 1
ATOM 708 N N . LEU A 1 87 ? 17.127 12.096 -38.238 1.00 97.31 87 LEU A N 1
ATOM 709 C CA . LEU A 1 87 ? 16.119 11.938 -37.184 1.00 97.31 87 LEU A CA 1
ATOM 710 C C . LEU A 1 87 ? 14.679 11.922 -37.720 1.00 97.31 87 LEU A C 1
ATOM 712 O O . LEU A 1 87 ? 13.806 11.352 -37.074 1.00 97.31 87 LEU A O 1
ATOM 716 N N . ARG A 1 88 ? 14.426 12.502 -38.899 1.00 96.56 88 ARG A N 1
ATOM 717 C CA . ARG A 1 88 ? 13.110 12.518 -39.569 1.00 96.56 88 ARG A CA 1
ATOM 718 C C . ARG A 1 88 ? 12.923 11.401 -40.601 1.00 96.56 88 ARG A C 1
ATOM 720 O O . ARG A 1 88 ? 11.957 11.422 -41.361 1.00 96.56 88 ARG A O 1
ATOM 727 N N . CYS A 1 89 ? 13.841 10.438 -40.665 1.00 94.94 89 CYS A N 1
ATOM 728 C CA . CYS A 1 89 ? 13.741 9.328 -41.605 1.00 94.94 89 CYS A CA 1
ATOM 729 C C . CYS A 1 89 ? 12.525 8.442 -41.283 1.00 94.94 89 CYS A C 1
ATOM 731 O O . CYS A 1 89 ? 12.456 7.824 -40.215 1.00 94.94 89 CYS A O 1
ATOM 733 N N . ASP A 1 90 ? 11.589 8.349 -42.231 1.00 93.12 90 ASP A N 1
ATOM 734 C CA . ASP A 1 90 ? 10.381 7.533 -42.116 1.00 93.12 90 ASP A CA 1
ATOM 735 C C . ASP A 1 90 ? 10.438 6.309 -43.042 1.00 93.12 90 ASP A C 1
ATOM 737 O O . ASP A 1 90 ? 10.006 6.326 -44.196 1.00 93.12 90 ASP A O 1
ATOM 741 N N . ARG A 1 91 ? 11.064 5.237 -42.546 1.00 93.81 91 ARG A N 1
ATOM 742 C CA . ARG A 1 91 ? 11.242 3.956 -43.252 1.00 93.81 91 ARG A CA 1
ATOM 743 C C . ARG A 1 91 ? 11.014 2.796 -42.290 1.00 93.81 91 ARG A C 1
ATOM 745 O O . ARG A 1 91 ? 11.515 2.828 -41.173 1.00 93.81 91 ARG A O 1
ATOM 752 N N . GLU A 1 92 ? 10.322 1.743 -42.715 1.00 90.94 92 GLU A N 1
ATOM 753 C CA . GLU A 1 92 ? 9.877 0.650 -41.828 1.00 90.94 92 GLU A CA 1
ATOM 754 C C . GLU A 1 92 ? 11.012 -0.045 -41.045 1.00 90.94 92 GLU A C 1
ATOM 756 O O . GLU A 1 92 ? 10.833 -0.410 -39.887 1.00 90.94 92 GLU A O 1
ATOM 761 N N . GLN A 1 93 ? 12.202 -0.180 -41.633 1.00 94.25 93 GLN A N 1
ATOM 762 C CA . GLN A 1 93 ? 13.370 -0.790 -40.978 1.00 94.25 93 GLN A CA 1
ATOM 763 C C . GLN A 1 93 ? 14.251 0.218 -40.223 1.00 94.25 93 GLN A C 1
ATOM 765 O O . GLN A 1 93 ? 15.308 -0.149 -39.715 1.00 94.25 93 GLN A O 1
ATOM 770 N N . TYR A 1 94 ? 13.843 1.483 -40.150 1.00 96.50 94 TYR A N 1
ATOM 771 C CA . TYR A 1 94 ? 14.570 2.539 -39.457 1.00 96.50 94 TYR A CA 1
ATOM 772 C C . TYR A 1 94 ? 13.918 2.797 -38.103 1.00 96.50 94 TYR A C 1
ATOM 774 O O . TYR A 1 94 ? 12.736 3.119 -38.044 1.00 96.50 94 TYR A O 1
ATOM 782 N N . PHE A 1 95 ? 14.667 2.689 -37.017 1.00 97.12 95 PHE A N 1
ATOM 783 C CA . PHE A 1 95 ? 14.195 2.844 -35.644 1.00 97.12 95 PHE A CA 1
ATOM 784 C C . PHE A 1 95 ? 14.974 3.957 -34.952 1.00 97.12 95 PHE A C 1
ATOM 786 O O . PHE A 1 95 ? 16.167 4.133 -35.211 1.00 97.12 95 PHE A O 1
ATOM 793 N N . LEU A 1 96 ? 14.307 4.699 -34.066 1.00 96.62 96 LEU A N 1
ATOM 794 C CA . LEU A 1 96 ? 14.899 5.879 -33.444 1.00 96.62 96 LEU A CA 1
ATOM 795 C C . LEU A 1 96 ? 14.809 5.847 -31.918 1.00 96.62 96 LEU A C 1
ATOM 797 O O . LEU A 1 96 ? 13.730 5.774 -31.340 1.00 96.62 96 LEU A O 1
ATOM 801 N N . GLY A 1 97 ? 15.950 5.970 -31.255 1.00 96.69 97 GLY A N 1
ATOM 802 C CA . GLY A 1 97 ? 16.059 6.358 -29.862 1.00 96.69 97 GLY A CA 1
ATOM 803 C C . GLY A 1 97 ? 15.952 7.879 -29.723 1.00 96.69 97 GLY A C 1
ATOM 804 O O . GLY A 1 97 ? 16.793 8.587 -30.262 1.00 96.69 97 GLY A O 1
ATOM 805 N N . VAL A 1 98 ? 14.971 8.391 -28.983 1.00 95.56 98 VAL A N 1
ATOM 806 C CA . VAL A 1 98 ? 14.792 9.829 -28.705 1.00 95.56 98 VAL A CA 1
ATOM 807 C C . VAL A 1 98 ? 15.050 10.156 -27.235 1.00 95.56 98 VAL A C 1
ATOM 809 O O . VAL A 1 98 ? 14.902 9.302 -26.350 1.00 95.56 98 VAL A O 1
ATOM 812 N N . ALA A 1 99 ? 15.458 11.394 -26.959 1.00 93.81 99 ALA A N 1
ATOM 813 C CA . ALA A 1 99 ? 15.695 11.879 -25.608 1.00 93.81 99 ALA A CA 1
ATOM 814 C C . ALA A 1 99 ? 14.432 11.764 -24.736 1.00 93.81 99 ALA A C 1
ATOM 816 O O . ALA A 1 99 ? 13.298 11.920 -25.189 1.00 93.81 99 ALA A O 1
ATOM 817 N N . CYS A 1 100 ? 14.643 11.436 -23.462 1.00 90.50 100 CYS A N 1
ATOM 818 C CA . CYS A 1 100 ? 13.581 11.062 -22.534 1.00 90.50 100 CYS A CA 1
ATOM 819 C C . CYS A 1 100 ? 13.236 12.201 -21.556 1.00 90.50 100 CYS A C 1
ATOM 821 O O . CYS A 1 100 ? 14.153 12.929 -21.168 1.00 90.50 100 CYS A O 1
ATOM 823 N N . PRO A 1 101 ? 11.991 12.324 -21.046 1.00 88.25 101 PRO A N 1
ATOM 824 C CA . PRO A 1 101 ? 11.631 13.405 -20.120 1.00 88.25 101 PRO A CA 1
ATOM 825 C C . PRO A 1 101 ? 12.508 13.466 -18.861 1.00 88.25 101 PRO A C 1
ATOM 827 O O . PRO A 1 101 ? 12.947 14.531 -18.448 1.00 88.25 101 PRO A O 1
ATOM 830 N N . CYS A 1 102 ? 12.870 12.316 -18.274 1.00 84.81 102 CYS A N 1
ATOM 831 C CA . CYS A 1 102 ? 13.776 12.287 -17.114 1.00 84.81 102 CYS A CA 1
ATOM 832 C C . CYS A 1 102 ? 15.263 12.512 -17.462 1.00 84.81 102 CYS A C 1
ATOM 834 O O . CYS A 1 102 ? 16.123 12.348 -16.593 1.00 84.81 102 CYS A O 1
ATOM 836 N N . CYS A 1 103 ? 15.581 12.755 -18.735 1.00 87.25 103 CYS A N 1
ATOM 837 C CA . CYS A 1 103 ? 16.924 13.013 -19.246 1.00 87.25 103 CYS A CA 1
ATOM 838 C C . CYS A 1 103 ? 17.105 14.499 -19.593 1.00 87.25 103 CYS A C 1
ATOM 840 O O . CYS A 1 103 ? 18.135 15.064 -19.251 1.00 87.25 103 CYS A O 1
ATOM 842 N N . VAL A 1 104 ? 16.117 15.101 -20.265 1.00 89.62 104 VAL A N 1
ATOM 843 C CA . VAL A 1 104 ? 16.217 16.456 -20.844 1.00 89.62 104 VAL A CA 1
ATOM 844 C C . VAL A 1 104 ? 15.126 17.422 -20.368 1.00 89.62 104 VAL A C 1
ATOM 846 O O . VAL A 1 104 ? 15.137 18.582 -20.748 1.00 89.62 104 VAL A O 1
ATOM 849 N N . GLY A 1 105 ? 14.202 16.975 -19.514 1.00 86.88 105 GLY A N 1
ATOM 850 C CA . GLY A 1 105 ? 13.005 17.740 -19.159 1.00 86.88 105 GLY A CA 1
ATOM 851 C C . GLY A 1 105 ? 11.830 17.445 -20.095 1.00 86.88 105 GLY A C 1
ATOM 852 O O . GLY A 1 105 ? 11.980 16.800 -21.135 1.00 86.88 105 GLY A O 1
ATOM 853 N N . GLU A 1 106 ? 10.631 17.861 -19.690 1.00 83.50 106 GLU A N 1
ATOM 854 C CA . GLU A 1 106 ? 9.399 17.507 -20.402 1.00 83.50 106 GLU A CA 1
ATOM 855 C C . GLU A 1 106 ? 9.243 18.248 -21.731 1.00 83.50 106 GLU A C 1
ATOM 857 O O . GLU A 1 106 ? 8.946 17.615 -22.745 1.00 83.50 106 GLU A O 1
ATOM 862 N N . ASP A 1 107 ? 9.490 19.556 -21.742 1.00 86.38 107 ASP A N 1
ATOM 863 C CA . ASP A 1 107 ? 9.319 20.394 -22.934 1.00 86.38 107 ASP A CA 1
ATOM 864 C C . ASP A 1 107 ? 10.237 19.943 -24.072 1.00 86.38 107 ASP A C 1
ATOM 866 O O . ASP A 1 107 ? 9.796 19.732 -25.199 1.00 86.38 107 ASP A O 1
ATOM 870 N N . ASP A 1 108 ? 11.500 19.682 -23.747 1.00 92.12 108 ASP A N 1
ATOM 871 C CA . ASP A 1 108 ? 12.517 19.218 -24.687 1.00 92.12 108 ASP A CA 1
ATOM 872 C C . ASP A 1 108 ? 12.209 17.822 -25.247 1.00 92.12 108 ASP A C 1
ATOM 874 O O . ASP A 1 108 ? 12.336 17.582 -26.450 1.00 92.12 108 ASP A O 1
ATOM 878 N N . ALA A 1 109 ? 11.751 16.896 -24.399 1.00 91.00 109 ALA A N 1
ATOM 879 C CA . ALA A 1 109 ? 11.352 15.563 -24.847 1.00 91.00 109 ALA A CA 1
ATOM 880 C C . ALA A 1 109 ? 10.095 15.604 -25.733 1.00 91.00 109 ALA A C 1
ATOM 882 O O . ALA A 1 109 ? 9.993 14.837 -26.695 1.00 91.00 109 ALA A O 1
ATOM 883 N N . ARG A 1 110 ? 9.142 16.496 -25.427 1.00 89.81 110 ARG A N 1
ATOM 884 C CA . ARG A 1 110 ? 7.932 16.712 -26.232 1.00 89.81 110 ARG A CA 1
ATOM 885 C C . ARG A 1 110 ? 8.286 17.294 -27.592 1.00 89.81 110 ARG A C 1
ATOM 887 O O . ARG A 1 110 ? 7.937 16.699 -28.610 1.00 89.81 110 ARG A O 1
ATOM 894 N N . TRP A 1 111 ? 9.059 18.376 -27.591 1.00 93.88 111 TRP A N 1
ATOM 895 C CA . TRP A 1 111 ? 9.538 19.033 -28.799 1.00 93.88 111 TRP A CA 1
ATOM 896 C C . TRP A 1 111 ? 10.279 18.049 -29.703 1.00 93.88 111 TRP A C 1
ATOM 898 O O . TRP A 1 111 ? 10.027 18.009 -30.901 1.00 93.88 111 TRP A O 1
ATOM 908 N N . MET A 1 112 ? 11.140 17.190 -29.143 1.00 94.38 112 MET A N 1
ATOM 909 C CA . MET A 1 112 ? 11.882 16.207 -29.935 1.00 94.38 112 MET A CA 1
ATOM 910 C C . MET A 1 112 ? 10.965 15.216 -30.657 1.00 94.38 112 MET A C 1
ATOM 912 O O . MET A 1 112 ? 11.209 14.875 -31.813 1.00 94.38 112 MET A O 1
ATOM 916 N N . ARG A 1 113 ? 9.905 14.747 -29.993 1.00 92.19 113 ARG A N 1
ATOM 917 C CA . ARG A 1 113 ? 8.937 13.816 -30.593 1.00 92.19 113 ARG A CA 1
ATOM 918 C C . ARG A 1 113 ? 8.125 14.479 -31.692 1.00 92.19 113 ARG A C 1
ATOM 920 O O . ARG A 1 113 ? 7.949 13.877 -32.746 1.00 92.19 113 ARG A O 1
ATOM 927 N N . GLU A 1 114 ? 7.684 15.712 -31.465 1.00 93.44 114 GLU A N 1
ATOM 928 C CA . GLU A 1 114 ? 6.999 16.525 -32.474 1.00 93.44 114 GLU A CA 1
ATOM 929 C C . GLU A 1 114 ? 7.919 16.834 -33.660 1.00 93.44 114 GLU A C 1
ATOM 931 O O . GLU A 1 114 ? 7.501 16.759 -34.811 1.00 93.44 114 GLU A O 1
ATOM 936 N N . PHE A 1 115 ? 9.197 17.113 -33.399 1.00 95.12 115 PHE A N 1
ATOM 937 C CA . PHE A 1 115 ? 10.201 17.356 -34.426 1.00 95.12 115 PHE A CA 1
ATOM 938 C C . PHE A 1 115 ? 10.468 16.117 -35.287 1.00 95.12 115 PHE A C 1
ATOM 940 O O . PHE A 1 115 ? 10.616 16.254 -36.501 1.00 95.12 115 PHE A O 1
ATOM 947 N N . VAL A 1 116 ? 10.555 14.934 -34.673 1.00 95.12 116 VAL A N 1
ATOM 948 C CA . VAL A 1 116 ? 10.732 13.649 -35.370 1.00 95.12 116 VAL A CA 1
ATOM 949 C C . VAL A 1 116 ? 9.467 13.259 -36.138 1.00 95.12 116 VAL A C 1
ATOM 951 O O . VAL A 1 116 ? 9.577 12.727 -37.239 1.00 95.12 116 VAL A O 1
ATOM 954 N N . ASN A 1 117 ? 8.289 13.549 -35.574 1.00 93.31 117 ASN A N 1
ATOM 955 C CA . ASN A 1 117 ? 6.961 13.314 -36.144 1.00 93.31 117 ASN A CA 1
ATOM 956 C C . ASN A 1 117 ? 6.768 11.894 -36.702 1.00 93.31 117 ASN A C 1
ATOM 958 O O . ASN A 1 117 ? 6.569 11.698 -37.902 1.00 93.31 117 ASN A O 1
ATOM 962 N N . ARG A 1 118 ? 6.851 10.888 -35.826 1.00 90.56 118 ARG A N 1
ATOM 963 C CA . ARG A 1 118 ? 6.782 9.480 -36.225 1.00 90.56 118 ARG A CA 1
ATOM 964 C C . ARG A 1 118 ? 5.953 8.645 -35.264 1.00 90.56 118 ARG A C 1
ATOM 966 O O . ARG A 1 118 ? 5.875 8.955 -34.077 1.00 90.56 118 ARG A O 1
ATOM 973 N N . ASP A 1 119 ? 5.367 7.572 -35.787 1.00 90.19 119 ASP A N 1
ATOM 974 C CA . ASP A 1 119 ? 4.602 6.617 -34.991 1.00 90.19 119 ASP A CA 1
ATOM 975 C C . ASP A 1 119 ? 5.450 6.046 -33.838 1.00 90.19 119 ASP A C 1
ATOM 977 O O . ASP A 1 119 ? 6.596 5.622 -34.023 1.00 90.19 119 ASP A O 1
ATOM 981 N N . GLU A 1 120 ? 4.871 6.044 -32.635 1.00 89.88 120 GLU A N 1
ATOM 982 C CA . GLU A 1 120 ? 5.560 5.710 -31.385 1.00 89.88 120 GLU A CA 1
ATOM 983 C C . GLU A 1 120 ? 6.150 4.291 -31.390 1.00 89.88 120 GLU A C 1
ATOM 985 O O . GLU A 1 120 ? 7.153 4.035 -30.722 1.00 89.88 120 GLU A O 1
ATOM 990 N N . SER A 1 121 ? 5.589 3.372 -32.181 1.00 91.88 121 SER A N 1
ATOM 991 C CA . SER A 1 121 ? 6.097 2.003 -32.289 1.00 91.88 121 SER A CA 1
ATOM 992 C C . SER A 1 121 ? 7.459 1.907 -33.004 1.00 91.88 121 SER A C 1
ATOM 994 O O . SER A 1 121 ? 8.123 0.873 -32.917 1.00 91.88 121 SER A O 1
ATOM 996 N N . TYR A 1 122 ? 7.937 2.985 -33.640 1.00 94.44 122 TYR A N 1
ATOM 997 C CA . TYR A 1 122 ? 9.304 3.102 -34.181 1.00 94.44 122 TYR A CA 1
ATOM 998 C C . TYR A 1 122 ? 10.257 3.890 -33.282 1.00 94.44 122 TYR A C 1
ATOM 1000 O O . TYR A 1 122 ? 11.463 3.941 -33.546 1.00 94.44 122 TYR A O 1
ATOM 1008 N N . LEU A 1 123 ? 9.724 4.504 -32.228 1.00 94.81 123 LEU A N 1
ATOM 1009 C CA . LEU A 1 123 ? 10.478 5.326 -31.300 1.00 94.81 123 LEU A CA 1
ATOM 1010 C C . LEU A 1 123 ? 10.787 4.526 -30.039 1.00 94.81 123 LEU A C 1
ATOM 1012 O O . LEU A 1 123 ? 9.960 3.767 -29.556 1.00 94.81 123 LEU A O 1
ATOM 1016 N N . THR A 1 124 ? 11.967 4.703 -29.470 1.00 95.19 124 THR A N 1
ATOM 1017 C CA . THR A 1 124 ? 12.333 4.192 -28.144 1.00 95.19 124 THR A CA 1
ATOM 1018 C C . THR A 1 124 ? 13.296 5.168 -27.473 1.00 95.19 124 THR A C 1
ATOM 1020 O O . THR A 1 124 ? 13.475 6.290 -27.941 1.00 95.19 124 THR A O 1
ATOM 1023 N N . TRP A 1 125 ? 13.876 4.821 -26.329 1.00 94.62 125 TRP A N 1
ATOM 1024 C CA . TRP A 1 125 ? 14.767 5.719 -25.595 1.00 94.62 125 TRP A CA 1
ATOM 1025 C C . TRP A 1 125 ? 16.127 5.857 -26.280 1.00 94.62 125 TRP A C 1
ATOM 1027 O O . TRP A 1 125 ? 16.763 4.862 -26.607 1.00 94.62 125 TRP A O 1
ATOM 1037 N N . ALA A 1 126 ? 16.659 7.074 -26.386 1.00 95.50 126 ALA A N 1
ATOM 1038 C CA . ALA A 1 126 ? 18.043 7.275 -26.829 1.00 95.50 126 ALA A CA 1
ATOM 1039 C C . ALA A 1 126 ? 19.055 6.569 -25.912 1.00 95.50 126 ALA A C 1
ATOM 1041 O O . ALA A 1 126 ? 20.072 6.045 -26.354 1.00 95.50 126 ALA A O 1
ATOM 1042 N N . ASN A 1 127 ? 18.722 6.487 -24.624 1.00 93.62 127 ASN A N 1
ATOM 1043 C CA . ASN A 1 127 ? 19.528 5.830 -23.604 1.00 93.62 127 ASN A CA 1
ATOM 1044 C C . ASN A 1 127 ? 19.260 4.318 -23.478 1.00 93.62 127 ASN A C 1
ATOM 1046 O O . ASN A 1 127 ? 19.637 3.734 -22.468 1.00 93.62 127 ASN A O 1
ATOM 1050 N N . ILE A 1 128 ? 18.620 3.665 -24.457 1.00 95.19 128 ILE A N 1
ATOM 1051 C CA . ILE A 1 128 ? 18.177 2.259 -24.354 1.00 95.19 128 ILE A CA 1
ATOM 1052 C C . ILE A 1 128 ? 19.292 1.265 -23.995 1.00 95.19 128 ILE A C 1
ATOM 1054 O O . ILE A 1 128 ? 19.018 0.269 -23.332 1.00 95.19 128 ILE A O 1
ATOM 1058 N N . PHE A 1 129 ? 20.542 1.539 -24.374 1.00 94.81 129 PHE A N 1
ATOM 1059 C CA . PHE A 1 129 ? 21.694 0.677 -24.088 1.00 94.81 129 PHE A CA 1
ATOM 1060 C C . PHE A 1 129 ? 22.389 0.969 -22.748 1.00 94.81 129 PHE A C 1
ATOM 1062 O O . PHE A 1 129 ? 23.272 0.213 -22.355 1.00 94.81 129 PHE A O 1
ATOM 1069 N N . VAL A 1 130 ? 22.024 2.047 -22.044 1.00 91.81 130 VAL A N 1
ATOM 1070 C CA . VAL A 1 130 ? 22.714 2.522 -20.828 1.00 91.81 130 VAL A CA 1
ATOM 1071 C C . VAL A 1 130 ? 21.797 2.492 -19.593 1.00 91.81 130 VAL A C 1
ATOM 1073 O O . VAL A 1 130 ? 20.710 1.917 -19.624 1.00 91.81 130 VAL A O 1
ATOM 1076 N N . ASN A 1 131 ? 22.224 3.093 -18.476 1.00 89.25 131 ASN A N 1
ATOM 1077 C CA . ASN A 1 131 ? 21.502 3.094 -17.193 1.00 89.25 131 ASN A CA 1
ATOM 1078 C C . ASN A 1 131 ? 21.196 1.660 -16.704 1.00 89.25 131 ASN A C 1
ATOM 1080 O O . ASN A 1 131 ? 22.034 0.775 -16.884 1.00 89.25 131 ASN A O 1
ATOM 1084 N N . SER A 1 132 ? 20.007 1.394 -16.141 1.00 86.69 132 SER A N 1
ATOM 1085 C CA . SER A 1 132 ? 19.582 0.039 -15.717 1.00 86.69 132 SER A CA 1
ATOM 1086 C C . SER A 1 132 ? 19.680 -1.012 -16.823 1.00 86.69 132 SER A C 1
ATOM 1088 O O . SER A 1 132 ? 19.793 -2.209 -16.543 1.00 86.69 132 SER A O 1
ATOM 1090 N N . ASN A 1 133 ? 19.689 -0.595 -18.092 1.00 92.62 133 ASN A N 1
ATOM 1091 C CA . ASN A 1 133 ? 19.828 -1.504 -19.211 1.00 92.62 133 ASN A CA 1
ATOM 1092 C C . ASN A 1 133 ? 21.265 -1.960 -19.485 1.00 92.62 133 ASN A C 1
ATOM 1094 O O . ASN A 1 133 ? 21.429 -3.015 -20.098 1.00 92.62 133 ASN A O 1
ATOM 1098 N N . TYR A 1 134 ? 22.274 -1.244 -18.987 1.00 92.19 134 TYR A N 1
ATOM 1099 C CA . TYR A 1 134 ? 23.670 -1.407 -19.391 1.00 92.19 134 TYR A CA 1
ATOM 1100 C C . TYR A 1 134 ? 24.241 -2.805 -19.123 1.00 92.19 134 TYR A C 1
ATOM 1102 O O . TYR A 1 134 ? 24.790 -3.437 -20.022 1.00 92.19 134 TYR A O 1
ATOM 1110 N N . SER A 1 135 ? 24.055 -3.340 -17.912 1.00 89.06 135 SER A N 1
ATOM 1111 C CA . SER A 1 135 ? 24.561 -4.679 -17.564 1.00 89.06 135 SER A CA 1
ATOM 1112 C C . SER A 1 135 ? 23.961 -5.773 -18.459 1.00 89.06 135 SER A C 1
ATOM 1114 O O . SER A 1 135 ? 24.673 -6.637 -18.970 1.00 89.06 135 SER A O 1
ATOM 1116 N N . TYR A 1 136 ? 22.655 -5.708 -18.716 1.00 90.12 136 TYR A N 1
ATOM 1117 C CA . TYR A 1 136 ? 21.979 -6.640 -19.618 1.00 90.12 136 TYR A CA 1
ATOM 1118 C C . TYR A 1 136 ? 22.411 -6.450 -21.076 1.00 90.12 136 TYR A C 1
ATOM 1120 O O . TYR A 1 136 ? 22.589 -7.432 -21.784 1.00 90.12 136 TYR A O 1
ATOM 1128 N N . TYR A 1 137 ? 22.612 -5.211 -21.536 1.00 95.44 137 TYR A N 1
ATOM 1129 C CA . TYR A 1 137 ? 23.144 -4.940 -22.872 1.00 95.44 137 TYR A CA 1
ATOM 1130 C C . TYR A 1 137 ? 24.497 -5.642 -23.075 1.00 95.44 137 TYR A C 1
ATOM 1132 O O . TYR A 1 137 ? 24.645 -6.422 -24.019 1.00 95.44 137 TYR A O 1
ATOM 1140 N N . LEU A 1 138 ? 25.436 -5.470 -22.137 1.00 93.44 138 LEU A N 1
ATOM 1141 C CA . LEU A 1 138 ? 26.752 -6.117 -22.187 1.00 93.44 138 LEU A CA 1
ATOM 1142 C C . LEU A 1 138 ? 26.688 -7.648 -22.115 1.00 93.44 138 LEU A C 1
ATOM 1144 O O . LEU A 1 138 ? 27.506 -8.322 -22.729 1.00 93.44 138 LEU A O 1
ATOM 1148 N N . THR A 1 139 ? 25.741 -8.208 -21.364 1.00 92.75 139 THR A N 1
ATOM 1149 C CA . THR A 1 139 ? 25.664 -9.663 -21.130 1.00 92.75 139 THR A CA 1
ATOM 1150 C C . THR A 1 139 ? 24.752 -10.402 -22.106 1.00 92.75 139 THR A C 1
ATOM 1152 O O . THR A 1 139 ? 24.874 -11.614 -22.244 1.00 92.75 139 THR A O 1
ATOM 1155 N N . SER A 1 140 ? 23.833 -9.704 -22.778 1.00 92.81 140 SER A N 1
ATOM 1156 C CA . SER A 1 140 ? 22.762 -10.328 -23.571 1.00 92.81 140 SER A CA 1
ATOM 1157 C C . SER A 1 140 ? 22.645 -9.825 -25.008 1.00 92.81 140 SER A C 1
ATOM 1159 O O . SER A 1 140 ? 21.956 -10.481 -25.793 1.00 92.81 140 SER A O 1
ATOM 1161 N N . ILE A 1 141 ? 23.259 -8.687 -25.355 1.00 97.38 141 ILE A N 1
ATOM 1162 C CA . ILE A 1 141 ? 23.256 -8.132 -26.720 1.00 97.38 141 ILE A CA 1
ATOM 1163 C C . ILE A 1 141 ? 24.658 -8.112 -27.308 1.00 97.38 141 ILE A C 1
ATOM 1165 O O . ILE A 1 141 ? 24.846 -8.664 -28.384 1.00 97.38 141 ILE A O 1
ATOM 1169 N N . VAL A 1 142 ? 25.644 -7.549 -26.604 1.00 97.62 142 VAL A N 1
ATOM 1170 C CA . VAL A 1 142 ? 27.034 -7.499 -27.093 1.00 97.62 142 VAL A CA 1
ATOM 1171 C C . VAL A 1 142 ? 27.577 -8.877 -27.514 1.00 97.62 142 VAL A C 1
ATOM 1173 O O . VAL A 1 142 ? 28.225 -8.943 -28.557 1.00 97.62 142 VAL A O 1
ATOM 1176 N N . PRO A 1 143 ? 27.285 -9.997 -26.817 1.00 97.44 143 PRO A N 1
ATOM 1177 C CA . PRO A 1 143 ? 27.728 -11.316 -27.269 1.00 97.44 143 PRO A CA 1
ATOM 1178 C C . PRO A 1 143 ? 27.167 -11.726 -28.637 1.00 97.44 143 PRO A C 1
ATOM 1180 O O . PRO A 1 143 ? 27.834 -12.452 -29.364 1.00 97.44 143 PRO A O 1
ATOM 1183 N N . LEU A 1 144 ? 25.987 -11.227 -29.028 1.00 97.56 144 LEU A N 1
ATOM 1184 C CA . LEU A 1 144 ? 25.398 -11.515 -30.342 1.00 97.56 144 LEU A CA 1
ATOM 1185 C C . LEU A 1 144 ? 26.217 -10.909 -31.484 1.00 97.56 144 LEU A C 1
ATOM 1187 O O . LEU A 1 144 ? 26.116 -11.382 -32.610 1.00 97.56 144 LEU A O 1
ATOM 1191 N N . TYR A 1 145 ? 27.037 -9.885 -31.224 1.00 98.00 145 TYR A N 1
ATOM 1192 C CA . TYR A 1 145 ? 27.881 -9.276 -32.254 1.00 98.00 145 TYR A CA 1
ATOM 1193 C C . TYR A 1 145 ? 28.928 -10.260 -32.796 1.00 98.00 145 TYR A C 1
ATOM 1195 O O . TYR A 1 145 ? 29.332 -10.123 -33.944 1.00 98.00 145 TYR A O 1
ATOM 1203 N N . GLN A 1 146 ? 29.306 -11.293 -32.028 1.00 96.50 146 GLN A N 1
ATOM 1204 C CA . GLN A 1 146 ? 30.172 -12.382 -32.504 1.00 96.50 146 GLN A CA 1
ATOM 1205 C C . GLN A 1 146 ? 29.556 -13.183 -33.664 1.00 96.50 146 GLN A C 1
ATOM 1207 O O . GLN A 1 146 ? 30.278 -13.849 -34.399 1.00 96.50 146 GLN A O 1
ATOM 1212 N N . GLU A 1 147 ? 28.232 -13.144 -33.835 1.00 96.62 147 GLU A N 1
ATOM 1213 C CA . GLU A 1 147 ? 27.523 -13.880 -34.891 1.00 96.62 147 GLU A CA 1
ATOM 1214 C C . GLU A 1 147 ? 27.488 -13.130 -36.238 1.00 96.62 147 GLU A C 1
ATOM 1216 O O . GLU A 1 147 ? 26.847 -13.599 -37.192 1.00 96.62 147 GLU A O 1
ATOM 1221 N N . TYR A 1 148 ? 28.144 -11.967 -36.304 1.00 98.00 148 TYR A N 1
ATOM 1222 C CA . TYR A 1 148 ? 28.172 -11.061 -37.446 1.00 98.00 148 TYR A CA 1
ATOM 1223 C C . TYR A 1 148 ? 29.595 -10.760 -37.900 1.00 98.00 148 TYR A C 1
ATOM 1225 O O . TYR A 1 148 ? 30.532 -10.684 -37.111 1.00 98.00 148 TYR A O 1
ATOM 1233 N N . GLU A 1 149 ? 29.719 -10.459 -39.188 1.00 98.00 149 GLU A N 1
ATOM 1234 C CA . GLU A 1 149 ? 30.868 -9.736 -39.714 1.00 98.00 149 GLU A CA 1
ATOM 1235 C C . GLU A 1 149 ? 30.713 -8.253 -39.337 1.00 98.00 149 GLU A C 1
ATOM 1237 O O . GLU A 1 149 ? 29.881 -7.538 -39.908 1.00 98.00 149 GLU A O 1
ATOM 1242 N N . VAL A 1 150 ? 31.465 -7.807 -38.327 1.00 98.50 150 VAL A N 1
ATOM 1243 C CA . VAL A 1 150 ? 31.310 -6.462 -37.752 1.00 98.50 150 VAL A CA 1
ATOM 1244 C C . VAL A 1 150 ? 32.189 -5.439 -38.466 1.00 98.50 150 VAL A C 1
ATOM 1246 O O . VAL A 1 150 ? 33.403 -5.625 -38.589 1.00 98.50 150 VAL A O 1
ATOM 1249 N N . ILE A 1 151 ? 31.581 -4.321 -38.865 1.00 98.56 151 ILE A N 1
ATOM 1250 C CA . ILE A 1 151 ? 32.264 -3.111 -39.327 1.00 98.56 151 ILE A CA 1
ATOM 1251 C C . ILE A 1 151 ? 32.104 -2.027 -38.258 1.00 98.56 151 ILE A C 1
ATOM 1253 O O . ILE A 1 151 ? 30.987 -1.697 -37.861 1.00 98.56 151 ILE A O 1
ATOM 1257 N N . LEU A 1 152 ? 33.214 -1.476 -37.770 1.00 98.44 152 LEU A N 1
ATOM 1258 C CA . LEU A 1 152 ? 33.221 -0.559 -36.626 1.00 98.44 152 LEU A CA 1
ATOM 1259 C C . LEU A 1 152 ? 33.721 0.832 -37.019 1.00 98.44 152 LEU A C 1
ATOM 1261 O O . LEU A 1 152 ? 34.831 0.977 -37.519 1.00 98.44 152 LEU A O 1
ATOM 1265 N N . VAL A 1 153 ? 32.957 1.877 -36.710 1.00 97.75 153 VAL A N 1
ATOM 1266 C CA . VAL A 1 153 ? 33.442 3.263 -36.788 1.00 97.75 153 VAL A CA 1
ATOM 1267 C C . VAL A 1 153 ? 33.740 3.757 -35.381 1.00 97.75 153 VAL A C 1
ATOM 1269 O O . VAL A 1 153 ? 32.837 3.847 -34.549 1.00 97.75 153 VAL A O 1
ATOM 1272 N N . CYS A 1 154 ? 35.003 4.062 -35.094 1.00 94.69 154 CYS A N 1
ATOM 1273 C CA . CYS A 1 154 ? 35.443 4.430 -33.749 1.00 94.69 154 CYS A CA 1
ATOM 1274 C C . CYS A 1 154 ? 36.590 5.445 -33.768 1.00 94.69 154 CYS A C 1
ATOM 1276 O O . CYS A 1 154 ? 37.196 5.719 -34.803 1.00 94.69 154 CYS A O 1
ATOM 1278 N N . ASN A 1 155 ? 36.904 6.010 -32.604 1.00 92.31 155 ASN A N 1
ATOM 1279 C CA . ASN A 1 155 ? 38.000 6.962 -32.474 1.00 92.31 155 ASN A CA 1
ATOM 1280 C C . ASN A 1 155 ? 39.352 6.334 -32.873 1.00 92.31 155 ASN A C 1
ATOM 1282 O O . ASN A 1 155 ? 39.619 5.157 -32.604 1.00 92.31 155 ASN A O 1
ATOM 1286 N N . GLN A 1 156 ? 40.237 7.140 -33.458 1.00 92.62 156 GLN A N 1
ATOM 1287 C CA . GLN A 1 156 ? 41.593 6.741 -33.849 1.00 92.62 156 GLN A CA 1
ATOM 1288 C C . GLN A 1 156 ? 42.441 6.167 -32.701 1.00 92.62 156 GLN A C 1
ATOM 1290 O O . GLN A 1 156 ? 43.348 5.382 -32.952 1.00 92.62 156 GLN A O 1
ATOM 1295 N N . GLN A 1 157 ? 42.137 6.509 -31.446 1.00 90.69 157 GLN A N 1
ATOM 1296 C CA . GLN A 1 157 ? 42.849 6.004 -30.267 1.00 90.69 157 GLN A CA 1
ATOM 1297 C C . GLN A 1 157 ? 42.298 4.676 -29.716 1.00 90.69 157 GLN A C 1
ATOM 1299 O O . GLN A 1 157 ? 42.834 4.164 -28.734 1.00 90.69 157 GLN A O 1
ATOM 1304 N N . ALA A 1 158 ? 41.216 4.125 -30.276 1.00 92.00 158 ALA A N 1
ATOM 1305 C CA . ALA A 1 158 ? 40.570 2.942 -29.706 1.00 92.00 158 ALA A CA 1
ATOM 1306 C C . ALA A 1 158 ? 41.395 1.655 -29.914 1.00 92.00 158 ALA A C 1
ATOM 1308 O O . ALA A 1 158 ? 41.802 1.340 -31.034 1.00 92.00 158 ALA A O 1
ATOM 1309 N N . ASN A 1 159 ? 41.576 0.873 -28.848 1.00 93.88 159 ASN A N 1
ATOM 1310 C CA . ASN A 1 159 ? 42.154 -0.469 -28.892 1.00 93.88 159 ASN A CA 1
ATOM 1311 C C . ASN A 1 159 ? 41.035 -1.518 -29.022 1.00 93.88 159 ASN A C 1
ATOM 1313 O O . ASN A 1 159 ? 40.130 -1.580 -28.192 1.00 93.88 159 ASN A O 1
ATOM 1317 N N . LEU A 1 160 ? 41.109 -2.357 -30.057 1.00 95.94 160 LEU A N 1
ATOM 1318 C CA . LEU A 1 160 ? 40.090 -3.365 -30.358 1.00 95.94 160 LEU A CA 1
ATOM 1319 C C . LEU A 1 160 ? 40.331 -4.716 -29.661 1.00 95.94 160 LEU A C 1
ATOM 1321 O O . LEU A 1 160 ? 39.421 -5.535 -29.617 1.00 95.94 160 LEU A O 1
ATOM 1325 N N . GLU A 1 161 ? 41.513 -4.955 -29.083 1.00 93.94 161 GLU A N 1
ATOM 1326 C CA . GLU A 1 161 ? 41.921 -6.258 -28.523 1.00 93.94 161 GLU A CA 1
ATOM 1327 C C . GLU A 1 161 ? 41.018 -6.762 -27.391 1.00 93.94 161 GLU A C 1
ATOM 1329 O O . GLU A 1 161 ? 40.909 -7.963 -27.161 1.00 93.94 161 GLU A O 1
ATOM 1334 N N . LYS A 1 162 ? 40.379 -5.843 -26.659 1.00 93.38 162 LYS A N 1
ATOM 1335 C CA . LYS A 1 162 ? 39.515 -6.165 -25.515 1.00 93.38 162 LYS A CA 1
ATOM 1336 C C . LYS A 1 162 ? 38.045 -6.335 -25.892 1.00 93.38 162 LYS A C 1
ATOM 1338 O O . LYS A 1 162 ? 37.228 -6.604 -25.010 1.00 93.38 162 LYS A O 1
ATOM 1343 N N . LEU A 1 163 ? 37.681 -6.146 -27.161 1.00 95.88 163 LEU A N 1
ATOM 1344 C CA . LEU A 1 163 ? 36.314 -6.386 -27.603 1.00 95.88 163 LEU A CA 1
ATOM 1345 C C . LEU A 1 163 ? 36.007 -7.887 -27.545 1.00 95.88 163 LEU A C 1
ATOM 1347 O O . LEU A 1 163 ? 36.820 -8.701 -27.979 1.00 95.88 163 LEU A O 1
ATOM 1351 N N . PRO A 1 164 ? 34.819 -8.287 -27.063 1.00 94.44 164 PRO A N 1
ATOM 1352 C CA . PRO A 1 164 ? 34.435 -9.688 -27.014 1.00 94.44 164 PRO A CA 1
ATOM 1353 C C . PRO A 1 164 ? 33.982 -10.203 -28.386 1.00 94.44 164 PRO A C 1
ATOM 1355 O O . PRO A 1 164 ? 33.312 -11.216 -28.437 1.00 94.44 164 PRO A O 1
ATOM 1358 N N . PHE A 1 165 ? 34.270 -9.527 -29.496 1.00 96.44 165 PHE A N 1
ATOM 1359 C CA . PHE A 1 165 ? 33.897 -9.946 -30.849 1.00 96.44 165 PHE A CA 1
ATOM 1360 C C . PHE A 1 165 ? 34.945 -9.466 -31.853 1.00 96.44 165 PHE A C 1
ATOM 1362 O O . PHE A 1 165 ? 35.673 -8.507 -31.599 1.00 96.44 165 PHE A O 1
ATOM 1369 N N . SER A 1 166 ? 35.018 -10.139 -32.997 1.00 96.12 166 SER A N 1
ATOM 1370 C CA . SER A 1 166 ? 35.960 -9.816 -34.067 1.00 96.12 166 SER A CA 1
ATOM 1371 C C . SER A 1 166 ? 35.453 -8.643 -34.904 1.00 96.12 166 SER A C 1
ATOM 1373 O O . SER A 1 166 ? 34.287 -8.609 -35.290 1.00 96.12 166 SER A O 1
ATOM 1375 N N . VAL A 1 167 ? 36.337 -7.698 -35.218 1.00 97.75 167 VAL A N 1
ATOM 1376 C CA . VAL A 1 167 ? 36.048 -6.589 -36.136 1.00 97.75 167 VAL A CA 1
ATOM 1377 C C . VAL A 1 167 ? 36.691 -6.904 -37.481 1.00 97.75 167 VAL A C 1
ATOM 1379 O O . VAL A 1 167 ? 37.908 -7.052 -37.558 1.00 97.75 167 VAL A O 1
ATOM 1382 N N . LYS A 1 168 ? 35.880 -7.013 -38.537 1.00 97.25 168 LYS A N 1
ATOM 1383 C CA . LYS A 1 168 ? 36.352 -7.290 -39.902 1.00 97.25 168 LYS A CA 1
ATOM 1384 C C . LYS A 1 168 ? 37.061 -6.081 -40.503 1.00 97.25 168 LYS A C 1
ATOM 1386 O O . LYS A 1 168 ? 38.101 -6.213 -41.144 1.00 97.25 168 LYS A O 1
ATOM 1391 N N . LYS A 1 169 ? 36.460 -4.906 -40.321 1.00 97.88 169 LYS A N 1
ATOM 1392 C CA . LYS A 1 169 ? 36.968 -3.629 -40.814 1.00 97.88 169 LYS A CA 1
ATOM 1393 C C . LYS A 1 169 ? 36.592 -2.527 -39.842 1.00 97.88 169 LYS A C 1
ATOM 1395 O O . LYS A 1 169 ? 35.445 -2.433 -39.413 1.00 97.88 169 LYS A O 1
ATOM 1400 N N . ASP A 1 170 ? 37.549 -1.670 -39.537 1.00 97.44 170 ASP A N 1
ATOM 1401 C CA . ASP A 1 170 ? 37.337 -0.453 -38.780 1.00 97.44 170 ASP A CA 1
ATOM 1402 C C . ASP A 1 170 ? 37.630 0.798 -39.615 1.00 97.44 170 ASP A C 1
ATOM 1404 O O . ASP A 1 170 ? 38.545 0.830 -40.443 1.00 97.44 170 ASP A O 1
ATOM 1408 N N . PHE A 1 171 ? 36.832 1.836 -39.378 1.00 97.88 171 PHE A N 1
ATOM 1409 C CA . PHE A 1 171 ? 37.044 3.188 -39.881 1.00 97.88 171 PHE A CA 1
ATOM 1410 C C . PHE A 1 171 ? 37.309 4.107 -38.693 1.00 97.88 171 PHE A C 1
ATOM 1412 O O . PHE A 1 171 ? 36.593 4.070 -37.686 1.00 97.88 171 PHE A O 1
ATOM 1419 N N . ARG A 1 172 ? 38.364 4.916 -38.794 1.00 95.44 172 ARG A N 1
ATOM 1420 C CA . ARG A 1 172 ? 38.847 5.744 -37.688 1.00 95.44 172 ARG A CA 1
ATOM 1421 C C . ARG A 1 172 ? 38.462 7.199 -37.872 1.00 95.44 172 ARG A C 1
ATOM 1423 O O . ARG A 1 172 ? 38.608 7.745 -38.959 1.00 95.44 172 ARG A O 1
ATOM 1430 N N . CYS A 1 173 ? 38.005 7.822 -36.791 1.00 93.19 173 CYS A N 1
ATOM 1431 C CA . CYS A 1 173 ? 37.680 9.244 -36.748 1.00 93.19 173 CYS A CA 1
ATOM 1432 C C . CYS A 1 173 ? 38.475 9.990 -35.664 1.00 93.19 173 CYS A C 1
ATOM 1434 O O . CYS A 1 173 ? 38.970 9.391 -34.701 1.00 93.19 173 CYS A O 1
ATOM 1436 N N . GLY A 1 174 ? 38.586 11.306 -35.840 1.00 88.25 174 GLY A N 1
ATOM 1437 C CA . GLY A 1 174 ? 39.173 12.244 -34.891 1.00 88.25 174 GLY A CA 1
ATOM 1438 C C . GLY A 1 174 ? 38.267 12.518 -33.690 1.00 88.25 174 GLY A C 1
ATOM 1439 O O . GLY A 1 174 ? 37.330 11.765 -33.406 1.00 88.25 174 GLY A O 1
ATOM 1440 N N . LEU A 1 175 ? 38.575 13.597 -32.964 1.00 83.00 175 LEU A N 1
ATOM 1441 C CA . LEU A 1 175 ? 37.809 13.990 -31.780 1.00 83.00 175 LEU A CA 1
ATOM 1442 C C . LEU A 1 175 ? 36.489 14.635 -32.194 1.00 83.00 175 LEU A C 1
ATOM 1444 O O . LEU A 1 175 ? 35.442 14.129 -31.818 1.00 83.00 175 LEU A O 1
ATOM 1448 N N . ASN A 1 176 ? 36.525 15.679 -33.031 1.00 88.25 176 ASN A N 1
ATOM 1449 C CA . ASN A 1 176 ? 35.331 16.364 -33.533 1.00 88.25 176 ASN A CA 1
ATOM 1450 C C . ASN A 1 176 ? 34.827 15.708 -34.830 1.00 88.25 176 ASN A C 1
ATOM 1452 O O . ASN A 1 176 ? 34.710 16.350 -35.878 1.00 88.25 176 ASN A O 1
ATOM 1456 N N . ALA A 1 177 ? 34.551 14.403 -34.750 1.00 89.75 177 ALA A N 1
ATOM 1457 C CA . ALA A 1 177 ? 34.347 13.527 -35.906 1.00 89.75 177 ALA A CA 1
ATOM 1458 C C . ALA A 1 177 ? 33.300 14.050 -36.901 1.00 89.75 177 ALA A C 1
ATOM 1460 O O . ALA A 1 177 ? 33.489 13.943 -38.111 1.00 89.75 177 ALA A O 1
ATOM 1461 N N . TRP A 1 178 ? 32.209 14.646 -36.414 1.00 91.25 178 TRP A N 1
ATOM 1462 C CA . TRP A 1 178 ? 31.123 15.110 -37.281 1.00 91.25 178 TRP A CA 1
ATOM 1463 C C . TRP A 1 178 ? 31.497 16.287 -38.196 1.00 91.25 178 TRP A C 1
ATOM 1465 O O . TRP A 1 178 ? 30.897 16.405 -39.261 1.00 91.25 178 TRP A O 1
ATOM 1475 N N . LYS A 1 179 ? 32.523 17.081 -37.846 1.00 90.56 179 LYS A N 1
ATOM 1476 C CA . LYS A 1 179 ? 33.110 18.099 -38.736 1.00 90.56 179 LYS A CA 1
ATOM 1477 C C . LYS A 1 179 ? 34.314 17.545 -39.492 1.00 90.56 179 LYS A C 1
ATOM 1479 O O . LYS A 1 179 ? 34.383 17.618 -40.713 1.00 90.56 179 LYS A O 1
ATOM 1484 N N . GLU A 1 180 ? 35.246 16.936 -38.762 1.00 92.25 180 GLU A N 1
ATOM 1485 C CA . GLU A 1 180 ? 36.569 16.561 -39.280 1.00 92.25 180 GLU A CA 1
ATOM 1486 C C . GLU A 1 180 ? 36.539 15.354 -40.227 1.00 92.25 180 GLU A C 1
ATOM 1488 O O . GLU A 1 180 ? 37.436 15.194 -41.051 1.00 92.25 180 GLU A O 1
ATOM 1493 N N . ASN A 1 181 ? 35.525 14.488 -40.121 1.00 94.56 181 ASN A N 1
ATOM 1494 C CA . ASN A 1 181 ? 35.484 13.201 -40.818 1.00 94.56 181 ASN A CA 1
ATOM 1495 C C . ASN A 1 181 ? 34.207 12.997 -41.645 1.00 94.56 181 ASN A C 1
ATOM 1497 O O . ASN A 1 181 ? 33.748 11.868 -41.830 1.00 94.56 181 ASN A O 1
ATOM 1501 N N . ARG A 1 182 ? 33.633 14.080 -42.188 1.00 91.50 182 ARG A N 1
ATOM 1502 C CA . ARG A 1 182 ? 32.467 14.030 -43.096 1.00 91.50 182 ARG A CA 1
ATOM 1503 C C . ARG A 1 182 ? 32.690 13.113 -44.306 1.00 91.50 182 ARG A C 1
ATOM 1505 O O . ARG A 1 182 ? 31.753 12.483 -44.794 1.00 91.50 182 ARG A O 1
ATOM 1512 N N . ASN A 1 183 ? 33.937 13.010 -44.766 1.00 94.88 183 ASN A N 1
ATOM 1513 C CA . ASN A 1 183 ? 34.356 12.157 -45.878 1.00 94.88 183 ASN A CA 1
ATOM 1514 C C . ASN A 1 183 ? 34.107 10.657 -45.632 1.00 94.88 183 ASN A C 1
ATOM 1516 O O . ASN A 1 183 ? 33.938 9.924 -46.606 1.00 94.88 183 ASN A O 1
ATOM 1520 N N . LEU A 1 184 ? 34.013 10.210 -44.369 1.00 96.56 184 LEU A N 1
ATOM 1521 C CA . LEU A 1 184 ? 33.721 8.810 -44.033 1.00 96.56 184 LEU A CA 1
ATOM 1522 C C . LEU A 1 184 ? 32.393 8.325 -44.626 1.00 96.56 184 LEU A C 1
ATOM 1524 O O . LEU A 1 184 ? 32.251 7.141 -44.911 1.00 96.56 184 LEU A O 1
ATOM 1528 N N . ILE A 1 185 ? 31.427 9.222 -44.855 1.00 96.69 185 ILE A N 1
ATOM 1529 C CA . ILE A 1 185 ? 30.158 8.863 -45.503 1.00 96.69 185 ILE A CA 1
ATOM 1530 C C . ILE A 1 185 ? 30.422 8.299 -46.903 1.00 96.69 185 ILE A C 1
ATOM 1532 O O . ILE A 1 185 ? 29.902 7.241 -47.248 1.00 96.69 185 ILE A O 1
ATOM 1536 N N . THR A 1 186 ? 31.227 8.998 -47.703 1.00 97.62 186 THR A N 1
ATOM 1537 C CA . THR A 1 186 ? 31.561 8.579 -49.070 1.00 97.62 186 THR A CA 1
ATOM 1538 C C . THR A 1 186 ? 32.503 7.382 -49.058 1.00 97.62 186 THR A C 1
ATOM 1540 O O . THR A 1 186 ? 32.290 6.436 -49.807 1.00 97.62 186 THR A O 1
ATOM 1543 N N . GLU A 1 187 ? 33.504 7.385 -48.175 1.00 97.94 187 GLU A N 1
ATOM 1544 C CA . GLU A 1 187 ? 34.466 6.285 -48.048 1.00 97.94 187 GLU A CA 1
ATOM 1545 C C . GLU A 1 187 ? 33.773 4.950 -47.738 1.00 97.94 187 GLU A C 1
ATOM 1547 O O . GLU A 1 187 ? 34.040 3.944 -48.392 1.00 97.94 187 GLU A O 1
ATOM 1552 N N . ILE A 1 188 ? 32.834 4.943 -46.787 1.00 98.19 188 ILE A N 1
ATOM 1553 C CA . ILE A 1 188 ? 32.131 3.718 -46.399 1.00 98.19 188 ILE A CA 1
ATOM 1554 C C . ILE A 1 188 ? 31.143 3.277 -47.489 1.00 98.19 188 ILE A C 1
ATOM 1556 O O . ILE A 1 188 ? 31.013 2.076 -47.714 1.00 98.19 188 ILE A O 1
ATOM 1560 N N . LYS A 1 189 ? 30.478 4.205 -48.199 1.00 98.19 189 LYS A N 1
ATOM 1561 C CA . LYS A 1 189 ? 29.629 3.866 -49.362 1.00 98.19 189 LYS A CA 1
ATOM 1562 C C . LYS A 1 189 ? 30.436 3.197 -50.473 1.00 98.19 189 LYS A C 1
ATOM 1564 O O . LYS A 1 189 ? 30.042 2.136 -50.940 1.00 98.19 189 LYS A O 1
ATOM 1569 N N . ASN A 1 190 ? 31.598 3.750 -50.811 1.00 98.12 190 ASN A N 1
ATOM 1570 C CA . ASN A 1 190 ? 32.488 3.137 -51.794 1.00 98.12 190 ASN A CA 1
ATOM 1571 C C . ASN A 1 190 ? 32.944 1.748 -51.332 1.00 98.12 190 ASN A C 1
ATOM 1573 O O . ASN A 1 190 ? 32.892 0.805 -52.108 1.00 98.12 190 ASN A O 1
ATOM 1577 N N . TYR A 1 191 ? 33.300 1.587 -50.053 1.00 97.75 191 TYR A N 1
ATOM 1578 C CA . TYR A 1 191 ? 33.658 0.279 -49.496 1.00 97.75 191 TYR A CA 1
ATOM 1579 C C . TYR A 1 191 ? 32.505 -0.740 -49.567 1.00 97.75 191 TYR A C 1
ATOM 1581 O O . TYR A 1 191 ? 32.741 -1.910 -49.864 1.00 97.75 191 TYR A O 1
ATOM 1589 N N . LEU A 1 192 ? 31.261 -0.315 -49.302 1.00 96.44 192 LEU A N 1
ATOM 1590 C CA . LEU A 1 192 ? 30.067 -1.158 -49.456 1.00 96.44 192 LEU A CA 1
ATOM 1591 C C . LEU A 1 192 ? 29.931 -1.668 -50.897 1.00 96.44 192 LEU A C 1
ATOM 1593 O O . LEU A 1 192 ? 29.665 -2.856 -51.085 1.00 96.44 192 LEU A O 1
ATOM 1597 N N . ASP A 1 193 ? 30.135 -0.786 -51.876 1.00 97.06 193 ASP A N 1
ATOM 1598 C CA . ASP A 1 193 ? 29.980 -1.088 -53.300 1.00 97.06 193 ASP A CA 1
ATOM 1599 C C . ASP A 1 193 ? 31.136 -1.950 -53.832 1.00 97.06 193 ASP A C 1
ATOM 1601 O O . ASP A 1 193 ? 30.904 -2.977 -54.464 1.00 97.06 193 ASP A O 1
ATOM 1605 N N . GLU A 1 194 ? 32.383 -1.579 -53.529 1.00 97.44 194 GLU A N 1
ATOM 1606 C CA . GLU A 1 194 ? 33.600 -2.265 -53.990 1.00 97.44 194 GLU A CA 1
ATOM 1607 C C . GLU A 1 194 ? 33.718 -3.700 -53.460 1.00 97.44 194 GLU A C 1
ATOM 1609 O O . GLU A 1 194 ? 34.297 -4.564 -54.122 1.00 97.44 194 GLU A O 1
ATOM 1614 N N . HIS A 1 195 ? 33.179 -3.961 -52.267 1.00 96.19 195 HIS A N 1
ATOM 1615 C CA . HIS A 1 195 ? 33.267 -5.261 -51.602 1.00 96.19 195 HIS A CA 1
ATOM 1616 C C . HIS A 1 195 ? 31.925 -5.996 -51.491 1.00 96.19 195 HIS A C 1
ATOM 1618 O O . HIS A 1 195 ? 31.857 -7.010 -50.794 1.00 96.19 195 HIS A O 1
ATOM 1624 N N . GLU A 1 196 ? 30.871 -5.496 -52.147 1.00 95.19 196 GLU A N 1
ATOM 1625 C CA . GLU A 1 196 ? 29.522 -6.085 -52.160 1.00 95.19 196 GLU A CA 1
ATOM 1626 C C . GLU A 1 196 ? 29.010 -6.453 -50.749 1.00 95.19 196 GLU A C 1
ATOM 1628 O O . GLU A 1 196 ? 28.489 -7.543 -50.493 1.00 95.19 196 GLU A O 1
ATOM 1633 N N . ILE A 1 197 ? 29.196 -5.541 -49.791 1.00 97.19 197 ILE A N 1
ATOM 1634 C CA . ILE A 1 197 ? 28.963 -5.809 -48.368 1.00 97.19 197 ILE A CA 1
ATOM 1635 C C . ILE A 1 197 ? 27.463 -5.974 -48.075 1.00 97.19 197 ILE A C 1
ATOM 1637 O O . ILE A 1 197 ? 26.679 -5.024 -48.159 1.00 97.19 197 ILE A O 1
ATOM 1641 N N . LYS A 1 198 ? 27.071 -7.185 -47.659 1.00 96.25 198 LYS A N 1
ATOM 1642 C CA . LYS A 1 198 ? 25.698 -7.561 -47.272 1.00 96.25 198 LYS A CA 1
ATOM 1643 C C . LYS A 1 198 ? 25.684 -8.413 -46.008 1.00 96.25 198 LYS A C 1
ATOM 1645 O O . LYS A 1 198 ? 26.623 -9.169 -45.764 1.00 96.25 198 LYS A O 1
ATOM 1650 N N . ASN A 1 199 ? 24.607 -8.357 -45.228 1.00 97.31 199 ASN A N 1
ATOM 1651 C CA . ASN A 1 199 ? 24.424 -9.084 -43.965 1.00 97.31 199 ASN A CA 1
ATOM 1652 C C . ASN A 1 199 ? 25.483 -8.776 -42.885 1.00 97.31 199 ASN A C 1
ATOM 1654 O O . ASN A 1 199 ? 25.714 -9.594 -41.994 1.00 97.31 199 ASN A O 1
ATOM 1658 N N . HIS A 1 200 ? 26.137 -7.616 -42.966 1.00 98.25 200 HIS A N 1
ATOM 1659 C CA . HIS A 1 200 ? 27.108 -7.160 -41.972 1.00 98.25 200 HIS A CA 1
ATOM 1660 C C . HIS A 1 200 ? 26.432 -6.321 -40.883 1.00 98.25 200 HIS A C 1
ATOM 1662 O O . HIS A 1 200 ? 25.352 -5.752 -41.082 1.00 98.25 200 HIS A O 1
ATOM 1668 N N . LEU A 1 201 ? 27.096 -6.236 -39.729 1.00 98.56 201 LEU A N 1
ATOM 1669 C CA . LEU A 1 201 ? 26.692 -5.376 -38.620 1.00 98.56 201 LEU A CA 1
ATOM 1670 C C . LEU A 1 201 ? 27.618 -4.164 -38.545 1.00 98.56 201 LEU A C 1
ATOM 1672 O O . LEU A 1 201 ? 28.803 -4.296 -38.253 1.00 98.56 201 LEU A O 1
ATOM 1676 N N . PHE A 1 202 ? 27.062 -2.981 -38.765 1.00 98.69 202 PHE A N 1
ATOM 1677 C CA . PHE A 1 202 ? 27.757 -1.714 -38.610 1.00 98.69 202 PHE A CA 1
ATOM 1678 C C . PHE A 1 202 ? 27.505 -1.148 -37.215 1.00 98.69 202 PHE A C 1
ATOM 1680 O O . PHE A 1 202 ? 26.354 -0.956 -36.818 1.00 98.69 202 PHE A O 1
ATOM 1687 N N . LEU A 1 203 ? 28.580 -0.860 -36.486 1.00 98.50 203 LEU A N 1
ATOM 1688 C CA . LEU A 1 203 ? 28.544 -0.244 -35.163 1.00 98.50 203 LEU A CA 1
ATOM 1689 C C . LEU A 1 203 ? 29.186 1.146 -35.224 1.00 98.50 203 LEU A C 1
ATOM 1691 O O . LEU A 1 203 ? 30.319 1.285 -35.689 1.00 98.50 203 LEU A O 1
ATOM 1695 N N . PHE A 1 204 ? 28.486 2.168 -34.731 1.00 97.56 204 PHE A N 1
ATOM 1696 C CA . PHE A 1 204 ? 28.974 3.550 -34.735 1.00 97.56 204 PHE A CA 1
ATOM 1697 C C . PHE A 1 204 ? 29.229 4.075 -33.318 1.00 97.56 204 PHE A C 1
ATOM 1699 O O . PHE A 1 204 ? 28.325 4.090 -32.480 1.00 97.56 204 PHE A O 1
ATOM 1706 N N . CYS A 1 205 ? 30.452 4.560 -33.088 1.00 93.06 205 CYS A N 1
ATOM 1707 C CA . CYS A 1 205 ? 30.924 5.174 -31.843 1.00 93.06 205 CYS A CA 1
ATOM 1708 C C . CYS A 1 205 ? 31.507 6.580 -32.104 1.00 93.06 205 CYS A C 1
ATOM 1710 O O . CYS A 1 205 ? 32.614 6.888 -31.662 1.00 93.06 205 CYS A O 1
ATOM 1712 N N . CYS A 1 206 ? 30.813 7.419 -32.880 1.00 92.31 206 CYS A N 1
ATOM 1713 C CA . CYS A 1 206 ? 31.347 8.698 -33.382 1.00 92.31 206 CYS A CA 1
ATOM 1714 C C . CYS A 1 206 ? 30.402 9.904 -33.192 1.00 92.31 206 CYS A C 1
ATOM 1716 O O . CYS A 1 206 ? 30.383 10.826 -34.007 1.00 92.31 206 CYS A O 1
ATOM 1718 N N . GLY A 1 207 ? 29.622 9.916 -32.104 1.00 90.19 207 GLY A N 1
ATOM 1719 C CA . GLY A 1 207 ? 28.751 11.046 -31.745 1.00 90.19 207 GLY A CA 1
ATOM 1720 C C . GLY A 1 207 ? 27.706 11.362 -32.830 1.00 90.19 207 GLY A C 1
ATOM 1721 O O . GLY A 1 207 ? 27.236 10.422 -33.475 1.00 90.19 207 GLY A O 1
ATOM 1722 N N . PRO A 1 208 ? 27.398 12.649 -33.097 1.00 94.25 208 PRO A N 1
ATOM 1723 C CA . PRO A 1 208 ? 26.416 13.059 -34.109 1.00 94.25 208 PRO A CA 1
ATOM 1724 C C . PRO A 1 208 ? 26.683 12.513 -35.520 1.00 94.25 208 PRO A C 1
ATOM 1726 O O . PRO A 1 208 ? 25.754 12.322 -36.309 1.00 94.25 208 PRO A O 1
ATOM 1729 N N . LEU A 1 209 ? 27.950 12.222 -35.854 1.00 95.50 209 LEU A N 1
ATOM 1730 C CA . LEU A 1 209 ? 28.295 11.587 -37.127 1.00 95.50 209 LEU A CA 1
ATOM 1731 C C . LEU A 1 209 ? 27.697 10.181 -37.233 1.00 95.50 209 LEU A C 1
ATOM 1733 O O . LEU A 1 209 ? 27.303 9.772 -38.321 1.00 95.50 209 LEU A O 1
ATOM 1737 N N . GLY A 1 210 ? 27.593 9.453 -36.119 1.00 96.12 210 GLY A N 1
ATOM 1738 C CA . GLY A 1 210 ? 27.005 8.115 -36.073 1.00 96.12 210 GLY A CA 1
ATOM 1739 C C . GLY A 1 210 ? 25.547 8.115 -36.525 1.00 96.12 210 GLY A C 1
ATOM 1740 O O . GLY A 1 210 ? 25.146 7.248 -37.304 1.00 96.12 210 GLY A O 1
ATOM 1741 N N . ASN A 1 211 ? 24.772 9.130 -36.135 1.00 97.38 211 ASN A N 1
ATOM 1742 C CA . ASN A 1 211 ? 23.394 9.322 -36.589 1.00 97.38 211 ASN A CA 1
ATOM 1743 C C . ASN A 1 211 ? 23.331 9.541 -38.112 1.00 97.38 211 ASN A C 1
ATOM 1745 O O . ASN A 1 211 ? 22.507 8.936 -38.804 1.00 97.38 211 ASN A O 1
ATOM 1749 N N . ILE A 1 212 ? 24.223 10.387 -38.641 1.00 97.75 212 ILE A N 1
ATOM 1750 C CA . ILE A 1 212 ? 24.293 10.713 -40.072 1.00 97.75 212 ILE A CA 1
ATOM 1751 C C . ILE A 1 212 ? 24.734 9.488 -40.884 1.00 97.75 212 ILE A C 1
ATOM 1753 O O . ILE A 1 212 ? 24.104 9.176 -41.893 1.00 97.75 212 ILE A O 1
ATOM 1757 N N . LEU A 1 213 ? 25.759 8.758 -40.433 1.00 98.19 213 LEU A N 1
ATOM 1758 C CA . LEU A 1 213 ? 26.226 7.518 -41.059 1.00 98.19 213 LEU A CA 1
ATOM 1759 C C . LEU A 1 213 ? 25.131 6.453 -41.062 1.00 98.19 213 LEU A C 1
ATOM 1761 O O . LEU A 1 213 ? 24.845 5.887 -42.113 1.00 98.19 213 LEU A O 1
ATOM 1765 N N . THR A 1 214 ? 24.457 6.243 -39.928 1.00 98.06 214 THR A N 1
ATOM 1766 C CA . THR A 1 214 ? 23.330 5.303 -39.824 1.00 98.06 214 THR A CA 1
ATOM 1767 C C . THR A 1 214 ? 22.270 5.603 -40.881 1.00 98.06 214 THR A C 1
ATOM 1769 O O . THR A 1 214 ? 21.795 4.698 -41.556 1.00 98.06 214 THR A O 1
ATOM 1772 N N . HIS A 1 215 ? 21.911 6.876 -41.065 1.00 98.25 215 HIS A N 1
ATOM 1773 C CA . HIS A 1 215 ? 20.948 7.291 -42.083 1.00 98.25 215 HIS A CA 1
ATOM 1774 C C . HIS A 1 215 ? 21.463 7.115 -43.515 1.00 98.25 215 HIS A C 1
ATOM 1776 O O . HIS A 1 215 ? 20.807 6.483 -44.340 1.00 98.25 215 HIS A O 1
ATOM 1782 N N . GLN A 1 216 ? 22.637 7.666 -43.814 1.00 98.19 216 GLN A N 1
ATOM 1783 C CA . GLN A 1 216 ? 23.178 7.710 -45.170 1.00 98.19 216 GLN A CA 1
ATOM 1784 C C . GLN A 1 216 ? 23.528 6.325 -45.710 1.00 98.19 216 GLN A C 1
ATOM 1786 O O . GLN A 1 216 ? 23.337 6.079 -46.899 1.00 98.19 216 GLN A O 1
ATOM 1791 N N . LEU A 1 217 ? 24.030 5.433 -44.856 1.00 98.25 217 LEU A N 1
ATOM 1792 C CA . LEU A 1 217 ? 24.379 4.070 -45.243 1.00 98.25 217 LEU A CA 1
ATOM 1793 C C . LEU A 1 217 ? 23.136 3.187 -45.358 1.00 98.25 217 LEU A C 1
ATOM 1795 O O . LEU A 1 217 ? 23.041 2.432 -46.316 1.00 98.25 217 LEU A O 1
ATOM 1799 N N . PHE A 1 218 ? 22.145 3.353 -44.476 1.00 97.81 218 PHE A N 1
ATOM 1800 C CA . PHE A 1 218 ? 20.862 2.653 -44.596 1.00 97.81 218 PHE A CA 1
ATOM 1801 C C . PHE A 1 218 ? 20.109 3.009 -45.886 1.00 97.81 218 PHE A C 1
ATOM 1803 O O . PHE A 1 218 ? 19.530 2.140 -46.533 1.00 97.81 218 PHE A O 1
ATOM 1810 N N . LEU A 1 219 ? 20.114 4.287 -46.288 1.00 97.31 219 LEU A N 1
ATOM 1811 C CA . LEU A 1 219 ? 19.516 4.691 -47.564 1.00 97.31 219 LEU A CA 1
ATOM 1812 C C . LEU A 1 219 ? 20.285 4.153 -48.777 1.00 97.31 219 LEU A C 1
ATOM 1814 O O . LEU A 1 219 ? 19.686 3.982 -49.835 1.00 97.31 219 LEU A O 1
ATOM 1818 N N . HIS A 1 220 ? 21.587 3.900 -48.623 1.00 97.50 220 HIS A N 1
ATOM 1819 C CA . HIS A 1 220 ? 22.437 3.324 -49.664 1.00 97.50 220 HIS A CA 1
ATOM 1820 C C . HIS A 1 220 ? 22.249 1.806 -49.785 1.00 97.50 220 HIS A C 1
ATOM 1822 O O . HIS A 1 220 ? 22.150 1.290 -50.892 1.00 97.50 220 HIS A O 1
ATOM 1828 N N . SER A 1 221 ? 22.142 1.090 -48.661 1.00 96.50 221 SER A N 1
ATOM 1829 C CA . SER A 1 221 ? 21.905 -0.355 -48.618 1.00 96.50 221 SER A CA 1
ATOM 1830 C C . SER A 1 221 ? 21.053 -0.747 -47.408 1.00 96.50 221 SER A C 1
ATOM 1832 O O . SER A 1 221 ? 21.386 -0.433 -46.271 1.00 96.50 221 SER A O 1
ATOM 1834 N N . GLN A 1 222 ? 19.964 -1.484 -47.646 1.00 95.88 222 GLN A N 1
ATOM 1835 C CA . GLN A 1 222 ? 19.067 -2.001 -46.597 1.00 95.88 222 GLN A CA 1
ATOM 1836 C C . GLN A 1 222 ? 19.338 -3.478 -46.263 1.00 95.88 222 GLN A C 1
ATOM 1838 O O . GLN A 1 222 ? 18.635 -4.061 -45.446 1.00 95.88 222 GLN A O 1
ATOM 1843 N N . GLU A 1 223 ? 20.364 -4.084 -46.873 1.00 96.38 223 GLU A N 1
ATOM 1844 C CA . GLU A 1 223 ? 20.748 -5.494 -46.676 1.00 96.38 223 GLU A CA 1
ATOM 1845 C C . GLU A 1 223 ? 21.735 -5.684 -45.508 1.00 96.38 223 GLU A C 1
ATOM 1847 O O . GLU A 1 223 ? 22.345 -6.742 -45.360 1.00 96.38 223 GLU A O 1
ATOM 1852 N N . ASN A 1 224 ? 21.937 -4.650 -44.689 1.00 98.00 224 ASN A N 1
ATOM 1853 C CA . ASN A 1 224 ? 22.838 -4.644 -43.540 1.00 98.00 224 ASN A CA 1
ATOM 1854 C C . ASN A 1 224 ? 22.125 -4.085 -42.303 1.00 98.00 224 ASN A C 1
ATOM 1856 O O . ASN A 1 224 ? 21.089 -3.424 -42.402 1.00 98.00 224 ASN A O 1
ATOM 1860 N N . THR A 1 225 ? 22.710 -4.329 -41.131 1.00 98.31 225 THR A N 1
ATOM 1861 C CA . THR A 1 225 ? 22.212 -3.794 -39.860 1.00 98.31 225 THR A CA 1
ATOM 1862 C C . THR A 1 225 ? 23.118 -2.669 -39.379 1.00 98.31 225 THR A C 1
ATOM 1864 O O . THR A 1 225 ? 24.334 -2.828 -39.342 1.00 98.31 225 THR A O 1
ATOM 1867 N N . TYR A 1 226 ? 22.533 -1.538 -38.992 1.00 98.56 226 TYR A N 1
ATOM 1868 C CA . TYR A 1 226 ? 23.246 -0.307 -38.641 1.00 98.56 226 TYR A CA 1
ATOM 1869 C C . TYR A 1 226 ? 22.865 0.130 -37.228 1.00 98.56 226 TYR A C 1
ATOM 1871 O O . TYR A 1 226 ? 21.707 0.459 -36.997 1.00 98.56 226 TYR A O 1
ATOM 1879 N N . LEU A 1 227 ? 23.803 0.151 -36.281 1.00 98.06 227 LEU A N 1
ATOM 1880 C CA . LEU A 1 227 ? 23.534 0.539 -34.894 1.00 98.06 227 LEU A CA 1
ATOM 1881 C C . LEU A 1 227 ? 24.426 1.700 -34.456 1.00 98.06 227 LEU A C 1
ATOM 1883 O O . LEU A 1 227 ? 25.647 1.560 -34.357 1.00 98.06 227 LEU A O 1
ATOM 1887 N N . ASP A 1 228 ? 23.809 2.819 -34.084 1.00 97.44 228 ASP A N 1
ATOM 1888 C CA . ASP A 1 228 ? 24.476 3.815 -33.251 1.00 97.44 228 ASP A CA 1
ATOM 1889 C C . ASP A 1 228 ? 24.478 3.345 -31.791 1.00 97.44 228 ASP A C 1
ATOM 1891 O O . ASP A 1 228 ? 23.474 3.409 -31.074 1.00 97.44 228 ASP A O 1
ATOM 1895 N N . ILE A 1 229 ? 25.639 2.864 -31.352 1.00 94.88 229 ILE A N 1
ATOM 1896 C CA . ILE A 1 229 ? 25.869 2.375 -29.991 1.00 94.88 229 ILE A CA 1
ATOM 1897 C C . ILE A 1 229 ? 26.550 3.426 -29.105 1.00 94.88 229 ILE A C 1
ATOM 1899 O O . ILE A 1 229 ? 26.695 3.207 -27.899 1.00 94.88 229 ILE A O 1
ATOM 1903 N N . GLY A 1 230 ? 26.936 4.577 -29.667 1.00 91.31 230 GLY A N 1
ATOM 1904 C CA . GLY A 1 230 ? 27.612 5.663 -28.963 1.00 91.31 230 GLY A CA 1
ATOM 1905 C C . GLY A 1 230 ? 28.820 5.191 -28.151 1.00 91.31 230 GLY A C 1
ATOM 1906 O O . GLY A 1 230 ? 29.566 4.312 -28.567 1.00 91.31 230 GLY A O 1
ATOM 1907 N N . SER A 1 231 ? 28.989 5.749 -26.953 1.00 89.12 231 SER A N 1
ATOM 1908 C CA . SER A 1 231 ? 30.109 5.437 -26.055 1.00 89.12 231 SER A CA 1
ATOM 1909 C C . SER A 1 231 ? 29.916 4.179 -25.194 1.00 89.12 231 SER A C 1
ATOM 1911 O O . SER A 1 231 ? 30.601 3.991 -24.189 1.00 89.12 231 SER A O 1
ATOM 1913 N N . THR A 1 232 ? 28.967 3.299 -25.531 1.00 92.06 232 THR A N 1
ATOM 1914 C CA . THR A 1 232 ? 28.633 2.131 -24.684 1.00 92.06 232 THR A CA 1
ATOM 1915 C C . THR A 1 232 ? 29.761 1.106 -24.565 1.00 92.06 232 THR A C 1
ATOM 1917 O O . THR A 1 232 ? 29.750 0.309 -23.631 1.00 92.06 232 THR A O 1
ATOM 1920 N N . LEU A 1 233 ? 30.733 1.117 -25.483 1.00 93.31 233 LEU A N 1
ATOM 1921 C CA . LEU A 1 233 ? 31.896 0.224 -25.464 1.00 93.31 233 LEU A CA 1
ATOM 1922 C C . LEU A 1 233 ? 33.198 0.938 -25.069 1.00 93.31 233 LEU A C 1
ATOM 1924 O O . LEU A 1 233 ? 34.253 0.305 -25.082 1.00 93.31 233 LEU A O 1
ATOM 1928 N N . ASP A 1 234 ? 33.150 2.217 -24.677 1.00 91.25 234 ASP A N 1
ATOM 1929 C CA . ASP A 1 234 ? 34.341 3.001 -24.321 1.00 91.25 234 ASP A CA 1
ATOM 1930 C C . ASP A 1 234 ? 35.259 2.301 -23.298 1.00 91.25 234 ASP A C 1
ATOM 1932 O O . ASP A 1 234 ? 36.471 2.291 -23.524 1.00 91.25 234 ASP A O 1
ATOM 1936 N N . PRO A 1 235 ? 34.763 1.653 -22.218 1.00 90.38 235 PRO A N 1
ATOM 1937 C CA . PRO A 1 235 ? 35.636 0.938 -21.280 1.00 90.38 235 PRO A CA 1
ATOM 1938 C C . PRO A 1 235 ? 36.452 -0.191 -21.924 1.00 90.38 235 PRO A C 1
ATOM 1940 O O . PRO A 1 235 ? 37.570 -0.471 -21.491 1.00 90.38 235 PRO A O 1
ATOM 1943 N N . LEU A 1 236 ? 35.913 -0.836 -22.963 1.00 90.94 236 LEU A N 1
ATOM 1944 C CA . LEU A 1 236 ? 36.616 -1.879 -23.712 1.00 90.94 236 LEU A CA 1
ATOM 1945 C C . LEU A 1 236 ? 37.611 -1.263 -24.701 1.00 90.94 236 LEU A C 1
ATOM 1947 O O . LEU A 1 236 ? 38.729 -1.753 -24.820 1.00 90.94 236 LEU A O 1
ATOM 1951 N N . LEU A 1 237 ? 37.225 -0.162 -25.349 1.00 91.38 237 LEU A N 1
ATOM 1952 C CA . LEU A 1 237 ? 38.027 0.512 -26.372 1.00 91.38 237 LEU A CA 1
ATOM 1953 C C . LEU A 1 237 ? 39.196 1.330 -25.799 1.00 91.38 237 LEU A C 1
ATOM 1955 O O . LEU A 1 237 ? 40.234 1.450 -26.445 1.00 91.38 237 LEU A O 1
ATOM 1959 N N . PHE A 1 238 ? 39.060 1.894 -24.596 1.00 90.25 238 PHE A N 1
ATOM 1960 C CA . PHE A 1 238 ? 40.042 2.828 -24.021 1.00 90.25 238 PHE A CA 1
ATOM 1961 C C . PHE A 1 238 ? 40.524 2.449 -22.610 1.00 90.25 238 PHE A C 1
ATOM 1963 O O . PHE A 1 238 ? 41.315 3.180 -22.008 1.00 90.25 238 PHE A O 1
ATOM 1970 N N . GLY A 1 239 ? 40.070 1.322 -22.050 1.00 87.31 239 GLY A N 1
ATOM 1971 C CA . GLY A 1 239 ? 40.430 0.904 -20.692 1.00 87.31 239 GLY A CA 1
ATOM 1972 C C . GLY A 1 239 ? 39.969 1.912 -19.634 1.00 87.31 239 GLY A C 1
ATOM 1973 O O . GLY A 1 239 ? 38.832 2.375 -19.667 1.00 87.31 239 GLY A O 1
ATOM 1974 N N . GLU A 1 240 ? 40.850 2.284 -18.700 1.00 82.31 240 GLU A N 1
ATOM 1975 C CA . GLU A 1 240 ? 40.537 3.247 -17.626 1.00 82.31 240 GLU A CA 1
ATOM 1976 C C . GLU A 1 240 ? 40.104 4.623 -18.157 1.00 82.31 240 GLU A C 1
ATOM 1978 O O . GLU A 1 240 ? 39.235 5.269 -17.574 1.00 82.31 240 GLU A O 1
ATOM 1983 N N . LYS A 1 241 ? 40.628 5.047 -19.314 1.00 81.69 241 LYS A N 1
ATOM 1984 C CA . LYS A 1 241 ? 40.219 6.301 -19.971 1.00 81.69 241 LYS A CA 1
ATOM 1985 C C . LYS A 1 241 ? 38.821 6.224 -20.594 1.00 81.69 241 LYS A C 1
ATOM 1987 O O . LYS A 1 241 ? 38.262 7.249 -20.963 1.00 81.69 241 LYS A O 1
ATOM 1992 N N . GLY A 1 242 ? 38.256 5.022 -20.709 1.00 79.50 242 GLY A N 1
ATOM 1993 C CA . GLY A 1 242 ? 36.936 4.762 -21.282 1.00 79.50 242 GLY A CA 1
ATOM 1994 C C . GLY A 1 242 ? 35.770 4.996 -20.325 1.00 79.50 242 GLY A C 1
ATOM 1995 O O . GLY A 1 242 ? 34.612 4.933 -20.727 1.00 79.50 242 GLY A O 1
ATOM 1996 N N . TYR A 1 243 ? 36.036 5.304 -19.057 1.00 81.06 243 TYR A N 1
ATOM 1997 C CA . TYR A 1 243 ? 35.006 5.651 -18.079 1.00 81.06 243 TYR A CA 1
ATOM 1998 C C . TYR A 1 243 ? 34.592 7.125 -18.225 1.00 81.06 243 TYR A C 1
ATOM 2000 O O . TYR A 1 243 ? 34.683 7.911 -17.288 1.00 81.06 243 TYR A O 1
ATOM 2008 N N . THR A 1 244 ? 34.142 7.515 -19.420 1.00 73.38 244 THR A N 1
ATOM 2009 C CA . THR A 1 244 ? 33.855 8.906 -19.832 1.00 73.38 244 THR A CA 1
ATOM 2010 C C . THR A 1 244 ? 32.463 9.405 -19.421 1.00 73.38 244 THR A C 1
ATOM 2012 O O . THR A 1 244 ? 32.083 10.539 -19.721 1.00 73.38 244 THR A O 1
ATOM 2015 N N . ARG A 1 245 ? 31.658 8.556 -18.767 1.00 74.56 245 ARG A N 1
ATOM 2016 C CA . ARG A 1 245 ? 30.250 8.820 -18.432 1.00 74.56 245 ARG A CA 1
ATOM 2017 C C . ARG A 1 245 ? 29.953 8.506 -16.976 1.00 74.56 245 ARG A C 1
ATOM 2019 O O . ARG A 1 245 ? 30.410 7.497 -16.449 1.00 74.56 245 ARG A O 1
ATOM 2026 N N . GLY A 1 246 ? 29.071 9.296 -16.363 1.00 68.75 246 GLY A N 1
ATOM 2027 C CA . GLY A 1 246 ? 28.691 9.110 -14.960 1.00 68.75 246 GLY A CA 1
ATOM 2028 C C . GLY A 1 246 ? 28.152 7.709 -14.640 1.00 68.75 246 GLY A C 1
ATOM 2029 O O . GLY A 1 246 ? 28.464 7.163 -13.585 1.00 68.75 246 GLY A O 1
ATOM 2030 N N . TYR A 1 247 ? 27.369 7.075 -15.526 1.00 69.19 247 TYR A N 1
ATOM 2031 C CA . TYR A 1 247 ? 26.862 5.710 -15.282 1.00 69.19 247 TYR A CA 1
ATOM 2032 C C . TYR A 1 247 ? 27.978 4.649 -15.288 1.00 69.19 247 TYR A C 1
ATOM 2034 O O . TYR A 1 247 ? 27.864 3.654 -14.582 1.00 69.19 247 TYR A O 1
ATOM 2042 N N . LEU A 1 248 ? 29.068 4.881 -16.028 1.00 67.75 248 LEU A N 1
ATOM 2043 C CA . LEU A 1 248 ? 30.251 4.016 -16.029 1.00 67.75 248 LEU A CA 1
ATOM 2044 C C . LEU A 1 248 ? 31.076 4.200 -14.749 1.00 67.75 248 LEU A C 1
ATOM 2046 O O . LEU A 1 248 ? 31.655 3.246 -14.250 1.00 67.75 248 LEU A O 1
ATOM 2050 N N . GLN A 1 249 ? 31.082 5.407 -14.184 1.00 69.31 249 GLN A N 1
ATOM 2051 C CA . GLN A 1 249 ? 31.817 5.768 -12.965 1.00 69.31 249 GLN A CA 1
ATOM 2052 C C . GLN A 1 249 ? 31.070 5.421 -11.659 1.00 69.31 249 GLN A C 1
ATOM 2054 O O . GLN A 1 249 ? 31.376 5.966 -10.602 1.00 69.31 249 GLN A O 1
ATOM 2059 N N . GLY A 1 250 ? 30.058 4.546 -11.711 1.00 59.03 250 GLY A N 1
ATOM 2060 C CA . GLY A 1 250 ? 29.312 4.118 -10.522 1.00 59.03 250 GLY A CA 1
ATOM 2061 C C . GLY A 1 250 ? 28.281 5.128 -10.002 1.00 59.03 250 GLY A C 1
ATOM 2062 O O . GLY A 1 250 ? 27.849 5.018 -8.856 1.00 59.03 250 GLY A O 1
ATOM 2063 N N . SER A 1 251 ? 27.856 6.106 -10.814 1.00 65.38 251 SER A N 1
ATOM 2064 C CA . SER A 1 251 ? 26.755 6.996 -10.418 1.00 65.38 251 SER A CA 1
ATOM 2065 C C . SER A 1 251 ? 25.449 6.225 -10.190 1.00 65.38 251 SER A C 1
ATOM 2067 O O . SER A 1 251 ? 25.194 5.191 -10.813 1.00 65.38 251 SER A O 1
ATOM 2069 N N . ALA A 1 252 ? 24.561 6.801 -9.373 1.00 62.59 252 ALA A N 1
ATOM 2070 C CA . ALA A 1 252 ? 23.220 6.274 -9.103 1.00 62.59 252 ALA A CA 1
ATOM 2071 C C . ALA A 1 252 ? 22.370 6.033 -10.373 1.00 62.59 252 ALA A C 1
ATOM 2073 O O . ALA A 1 252 ? 21.368 5.327 -10.327 1.00 62.59 252 ALA A O 1
ATOM 2074 N N . ASN A 1 253 ? 22.774 6.572 -11.529 1.00 67.31 253 ASN A N 1
ATOM 2075 C CA . ASN A 1 253 ? 22.088 6.348 -12.798 1.00 67.31 253 ASN A CA 1
ATOM 2076 C C . ASN A 1 253 ? 22.229 4.913 -13.334 1.00 67.31 253 ASN A C 1
ATOM 2078 O O . ASN A 1 253 ? 21.446 4.525 -14.198 1.00 67.31 253 ASN A O 1
ATOM 2082 N N . ILE A 1 254 ? 23.163 4.094 -12.833 1.00 71.94 254 ILE A N 1
ATOM 2083 C CA . ILE A 1 254 ? 23.309 2.700 -13.288 1.00 71.94 254 ILE A CA 1
ATOM 2084 C C . ILE A 1 254 ? 22.081 1.832 -12.966 1.00 71.94 254 ILE A C 1
ATOM 2086 O O . ILE A 1 254 ? 21.839 0.842 -13.644 1.00 71.94 254 ILE A O 1
ATOM 2090 N N . THR A 1 255 ? 21.263 2.217 -11.983 1.00 73.62 255 THR A N 1
ATOM 2091 C CA . THR A 1 255 ? 19.994 1.548 -11.644 1.00 73.62 255 THR A CA 1
ATOM 2092 C C . THR A 1 255 ? 18.763 2.289 -12.175 1.00 73.62 255 THR A C 1
ATOM 2094 O O . THR A 1 255 ? 17.639 1.833 -11.980 1.00 73.62 255 THR A O 1
ATOM 2097 N N . LYS A 1 256 ? 18.945 3.410 -12.886 1.00 80.44 256 LYS A N 1
ATOM 2098 C CA . LYS A 1 256 ? 17.850 4.247 -13.395 1.00 80.44 256 LYS A CA 1
ATOM 2099 C C . LYS A 1 256 ? 17.118 3.567 -14.557 1.00 80.44 256 LYS A C 1
ATOM 2101 O O . LYS A 1 256 ? 17.733 3.201 -15.559 1.00 80.44 256 LYS A O 1
ATOM 2106 N N . GLU A 1 257 ? 15.795 3.450 -14.475 1.00 83.06 257 GLU A N 1
ATOM 2107 C CA . GLU A 1 257 ? 14.932 3.183 -15.638 1.00 83.06 257 GLU A CA 1
ATOM 2108 C C . GLU A 1 257 ? 14.508 4.520 -16.270 1.00 83.06 257 GLU A C 1
ATOM 2110 O O . GLU A 1 257 ? 14.044 5.427 -15.576 1.00 83.06 257 GLU A O 1
ATOM 2115 N N . CYS A 1 258 ? 14.691 4.683 -17.585 1.00 86.00 258 CYS A N 1
ATOM 2116 C CA . CYS A 1 258 ? 14.261 5.903 -18.271 1.00 86.00 258 CYS A CA 1
ATOM 2117 C C . CYS A 1 258 ? 12.735 5.927 -18.445 1.00 86.00 258 CYS A C 1
ATOM 2119 O O . CYS A 1 258 ? 12.143 4.961 -18.920 1.00 86.00 258 CYS A O 1
ATOM 2121 N N . ARG A 1 259 ? 12.095 7.059 -18.125 1.00 83.81 259 ARG A N 1
ATOM 2122 C CA . ARG A 1 259 ? 10.645 7.254 -18.311 1.00 83.81 259 ARG A CA 1
ATOM 2123 C C . ARG A 1 259 ? 10.320 7.504 -19.780 1.00 83.81 259 ARG A C 1
ATOM 2125 O O . ARG A 1 259 ? 11.064 8.235 -20.434 1.00 83.81 259 ARG A O 1
ATOM 2132 N N . TRP A 1 260 ? 9.268 6.874 -20.313 1.00 84.25 260 TRP A N 1
ATOM 2133 C CA . TRP A 1 260 ? 8.813 7.150 -21.680 1.00 84.25 260 TRP A CA 1
ATOM 2134 C C . TRP A 1 260 ? 7.914 8.374 -21.720 1.00 84.25 260 TRP A C 1
ATOM 2136 O O . TRP A 1 260 ? 8.323 9.397 -22.245 1.00 84.25 260 TRP A O 1
ATOM 2146 N N . ASN A 1 261 ? 6.706 8.286 -21.174 1.00 71.31 261 ASN A N 1
ATOM 2147 C CA . ASN A 1 261 ? 5.748 9.380 -21.232 1.00 71.31 261 ASN A CA 1
ATOM 2148 C C . ASN A 1 261 ? 5.833 10.289 -20.011 1.00 71.31 261 ASN A C 1
ATOM 2150 O O . ASN A 1 261 ? 6.410 9.932 -18.980 1.00 71.31 261 ASN A O 1
ATOM 2154 N N . PHE A 1 262 ? 5.258 11.474 -20.199 1.00 61.50 262 PHE A N 1
ATOM 2155 C CA . PHE A 1 262 ? 4.845 12.410 -19.157 1.00 61.50 262 PHE A CA 1
ATOM 2156 C C . PHE A 1 262 ? 3.940 11.690 -18.151 1.00 61.50 262 PHE A C 1
ATOM 2158 O O . PHE A 1 262 ? 3.467 10.586 -18.442 1.00 61.50 262 PHE A O 1
ATOM 2165 N N . GLU A 1 263 ? 3.702 12.276 -16.980 1.00 57.28 263 GLU A N 1
ATOM 2166 C CA . GLU A 1 263 ? 2.667 11.772 -16.073 1.00 57.28 263 GLU A CA 1
ATOM 2167 C C . GLU A 1 263 ? 1.338 11.725 -16.834 1.00 57.28 263 GLU A C 1
ATOM 2169 O O . GLU A 1 263 ? 0.689 12.738 -17.072 1.00 57.28 263 GLU A O 1
ATOM 2174 N N . ALA A 1 264 ? 0.993 10.539 -17.339 1.00 59.12 264 ALA A N 1
ATOM 2175 C CA . ALA A 1 264 ? -0.268 10.330 -18.011 1.00 59.12 264 ALA A CA 1
ATOM 2176 C C . ALA A 1 264 ? -1.357 10.557 -16.978 1.00 59.12 264 ALA A C 1
ATOM 2178 O O . ALA A 1 264 ? -1.237 10.070 -15.851 1.00 59.12 264 ALA A O 1
ATOM 2179 N N . GLU A 1 265 ? -2.395 11.287 -17.373 1.00 67.44 265 GLU A N 1
ATOM 2180 C CA . GLU A 1 265 ? -3.531 11.540 -16.506 1.00 67.44 265 GLU A CA 1
ATOM 2181 C C . GLU A 1 265 ? -4.055 10.194 -15.995 1.00 67.44 265 GLU A C 1
ATOM 2183 O O . GLU A 1 265 ? -4.452 9.317 -16.770 1.00 67.44 265 GLU A O 1
ATOM 2188 N N . LYS A 1 266 ? -3.955 9.993 -14.683 1.00 81.56 266 LYS A N 1
ATOM 2189 C CA . LYS A 1 266 ? -4.430 8.790 -14.014 1.00 81.56 266 LYS A CA 1
ATOM 2190 C C . LYS A 1 266 ? -5.893 9.034 -13.654 1.00 81.56 266 LYS A C 1
ATOM 2192 O O . LYS A 1 266 ? -6.170 9.837 -12.769 1.00 81.56 266 LYS A O 1
ATOM 2197 N N . PRO A 1 267 ? -6.851 8.375 -14.328 1.00 86.25 267 PRO A N 1
ATO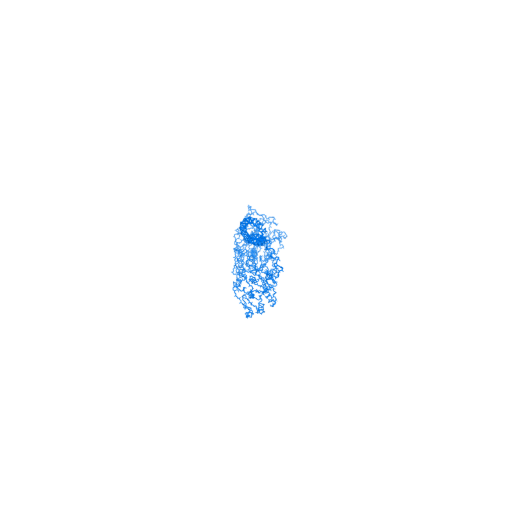M 2198 C CA . PRO A 1 267 ? -8.273 8.624 -14.095 1.00 86.25 267 PRO A CA 1
ATOM 2199 C C . PRO A 1 267 ? -8.755 8.188 -12.704 1.00 86.25 267 PRO A C 1
ATOM 2201 O O . PRO A 1 267 ? -9.849 8.586 -12.298 1.00 86.25 267 PRO A O 1
ATOM 2204 N N . TYR A 1 268 ? -7.969 7.370 -11.996 1.00 92.69 268 TYR A N 1
ATOM 2205 C CA . TYR A 1 268 ? -8.289 6.847 -10.673 1.00 92.69 268 TYR A CA 1
ATOM 2206 C C . TYR A 1 268 ? -7.142 7.093 -9.688 1.00 92.69 268 TYR A C 1
ATOM 2208 O O . TYR A 1 268 ? -5.972 6.873 -10.001 1.00 92.69 268 TYR A O 1
ATOM 2216 N N . ASP A 1 269 ? -7.499 7.458 -8.464 1.00 91.81 269 ASP A N 1
ATOM 2217 C CA . ASP A 1 269 ? -6.587 7.515 -7.326 1.00 91.81 269 ASP A CA 1
ATOM 2218 C C . ASP A 1 269 ? -6.230 6.095 -6.862 1.00 91.81 269 ASP A C 1
ATOM 2220 O O . ASP A 1 269 ? -5.073 5.800 -6.566 1.00 91.81 269 ASP A O 1
ATOM 2224 N N . VAL A 1 270 ? -7.211 5.182 -6.841 1.00 95.56 270 VAL A N 1
ATOM 2225 C CA . VAL A 1 270 ? -7.012 3.796 -6.383 1.00 95.56 270 VAL A CA 1
ATOM 2226 C C . VAL A 1 270 ? -7.713 2.787 -7.290 1.00 95.56 270 VAL A C 1
ATOM 2228 O O . VAL A 1 270 ? -8.918 2.855 -7.516 1.00 95.56 270 VAL A O 1
ATOM 2231 N N . VAL A 1 271 ? -6.981 1.784 -7.765 1.00 97.44 271 VAL A N 1
ATOM 2232 C CA . VAL A 1 271 ? -7.545 0.609 -8.440 1.00 97.44 271 VAL A CA 1
ATOM 2233 C C . VAL A 1 271 ? -7.377 -0.621 -7.557 1.00 97.44 271 VAL A C 1
ATOM 2235 O O . VAL A 1 271 ? -6.260 -1.046 -7.257 1.00 97.44 271 VAL A O 1
ATOM 2238 N N . PHE A 1 272 ? -8.498 -1.221 -7.166 1.00 97.94 272 PHE A N 1
ATOM 2239 C CA . PHE A 1 272 ? -8.546 -2.494 -6.457 1.00 97.94 272 PHE A CA 1
ATOM 2240 C C . PHE A 1 272 ? -8.581 -3.635 -7.468 1.00 97.94 272 PHE A C 1
ATOM 2242 O O . PHE A 1 272 ? -9.543 -3.782 -8.218 1.00 97.94 272 PHE A O 1
ATOM 2249 N N . VAL A 1 273 ? -7.537 -4.459 -7.482 1.00 97.62 273 VAL A N 1
ATOM 2250 C CA . VAL A 1 273 ? -7.436 -5.625 -8.363 1.00 97.62 273 VAL A CA 1
ATOM 2251 C C . VAL A 1 273 ? -7.768 -6.873 -7.555 1.00 97.62 273 VAL A C 1
ATOM 2253 O O . VAL A 1 273 ? -6.990 -7.306 -6.698 1.00 97.62 273 VAL A O 1
ATOM 2256 N N . VAL A 1 274 ? -8.930 -7.459 -7.830 1.00 97.12 274 VAL A N 1
ATOM 2257 C CA . VAL A 1 274 ? -9.476 -8.613 -7.106 1.00 97.12 274 VAL A CA 1
ATOM 2258 C C . VAL A 1 274 ? -9.511 -9.818 -8.050 1.00 97.12 274 VAL A C 1
ATOM 2260 O O . VAL A 1 274 ? -9.921 -9.666 -9.196 1.00 97.12 274 VAL A O 1
ATOM 2263 N N . PRO A 1 275 ? -9.090 -11.033 -7.644 1.00 94.12 275 PRO A N 1
ATOM 2264 C CA . PRO A 1 275 ? -9.292 -12.213 -8.484 1.00 94.12 275 PRO A CA 1
ATOM 2265 C C . PRO A 1 275 ? -10.793 -12.452 -8.700 1.00 94.12 275 PRO A C 1
ATOM 2267 O O . PRO A 1 275 ? -11.533 -12.466 -7.720 1.00 94.12 275 PRO A O 1
ATOM 2270 N N . GLU A 1 276 ? -11.243 -12.723 -9.928 1.00 92.44 276 GLU A N 1
ATOM 2271 C CA . GLU A 1 276 ? -12.674 -12.972 -10.211 1.00 92.44 276 GLU A CA 1
ATOM 2272 C C . GLU A 1 276 ? -13.240 -14.119 -9.352 1.00 92.44 276 GLU A C 1
ATOM 2274 O O . GLU A 1 276 ? -14.340 -14.040 -8.815 1.00 92.44 276 GLU A O 1
ATOM 2279 N N . VAL A 1 277 ? -12.433 -15.153 -9.096 1.00 89.06 277 VAL A N 1
ATOM 2280 C CA . VAL A 1 277 ? -12.805 -16.285 -8.223 1.00 89.06 277 VAL A CA 1
ATOM 2281 C C . VAL A 1 277 ? -13.010 -15.902 -6.749 1.00 89.06 277 VAL A C 1
ATOM 2283 O O . VAL A 1 277 ? -13.570 -16.683 -5.983 1.00 89.06 277 VAL A O 1
ATOM 2286 N N . ASN A 1 278 ? -12.561 -14.714 -6.341 1.00 88.69 278 ASN A N 1
ATOM 2287 C CA . ASN A 1 278 ? -12.715 -14.166 -4.995 1.00 88.69 278 ASN A CA 1
ATOM 2288 C C . ASN A 1 278 ? -13.842 -13.129 -4.903 1.00 88.69 278 ASN A C 1
ATOM 2290 O O . ASN A 1 278 ? -14.056 -12.581 -3.820 1.00 88.69 278 ASN A O 1
ATOM 2294 N N . ARG A 1 279 ? -14.558 -12.850 -5.994 1.00 90.25 279 ARG A N 1
ATOM 2295 C CA . ARG A 1 279 ? -15.679 -11.910 -5.993 1.00 90.25 279 ARG A CA 1
ATOM 2296 C C . ARG A 1 279 ? -16.766 -12.362 -5.014 1.00 90.25 279 ARG A C 1
ATOM 2298 O O . ARG A 1 279 ? -17.155 -13.528 -5.004 1.00 90.25 279 ARG A O 1
ATOM 2305 N N . GLY A 1 280 ? -17.210 -11.459 -4.143 1.00 85.88 280 GLY A N 1
ATOM 2306 C CA . GLY A 1 280 ? -18.140 -11.751 -3.048 1.00 85.88 280 GLY A CA 1
ATOM 2307 C C . GLY A 1 280 ? -17.550 -12.561 -1.883 1.00 85.88 280 GLY A C 1
ATOM 2308 O O . GLY A 1 280 ? -18.292 -13.008 -1.009 1.00 85.88 280 GLY A O 1
ATOM 2309 N N . TRP A 1 281 ? -16.232 -12.785 -1.844 1.00 86.50 281 TRP A N 1
ATOM 2310 C CA . TRP A 1 281 ? -15.540 -13.405 -0.705 1.00 86.50 281 TRP A CA 1
ATOM 2311 C C . TRP A 1 281 ? -14.826 -12.363 0.156 1.00 86.50 281 TRP A C 1
ATOM 2313 O O . TRP A 1 281 ? -14.756 -11.189 -0.183 1.00 86.50 281 TRP A O 1
ATOM 2323 N N . ILE A 1 282 ? -14.233 -12.810 1.266 1.00 87.12 282 ILE A N 1
ATOM 2324 C CA . ILE A 1 282 ? -13.624 -11.933 2.274 1.00 87.12 282 ILE A CA 1
ATOM 2325 C C . ILE A 1 282 ? -12.585 -10.948 1.718 1.00 87.12 282 ILE A C 1
ATOM 2327 O O . ILE A 1 282 ? -12.516 -9.829 2.199 1.00 87.12 282 ILE A O 1
ATOM 2331 N N . LEU A 1 283 ? -11.789 -11.322 0.709 1.00 90.50 283 LEU A N 1
ATOM 2332 C CA . LEU A 1 283 ? -10.787 -10.409 0.138 1.00 90.50 283 LEU A CA 1
ATOM 2333 C C . LEU A 1 283 ? -11.417 -9.318 -0.736 1.00 90.50 283 LEU A C 1
ATOM 2335 O O . LEU A 1 283 ? -10.935 -8.194 -0.709 1.00 90.50 283 LEU A O 1
ATOM 2339 N N . ASP A 1 284 ? -12.496 -9.633 -1.459 1.00 94.00 284 ASP A N 1
ATOM 2340 C CA . ASP A 1 284 ? -13.316 -8.615 -2.126 1.00 94.00 284 ASP A CA 1
ATOM 2341 C C . ASP A 1 284 ? -13.973 -7.722 -1.069 1.00 94.00 284 ASP A C 1
ATOM 2343 O O . ASP A 1 284 ? -13.808 -6.511 -1.110 1.00 94.00 284 ASP A O 1
ATOM 2347 N N . GLY A 1 285 ? -14.584 -8.323 -0.040 1.00 92.31 285 GLY A N 1
ATOM 2348 C CA . GLY A 1 285 ? -15.175 -7.612 1.097 1.00 92.31 285 GLY A CA 1
ATOM 2349 C C . GLY A 1 285 ? -14.211 -6.625 1.759 1.00 92.31 285 GLY A C 1
ATOM 2350 O O . GLY A 1 285 ? -14.559 -5.467 1.924 1.00 92.31 285 GLY A O 1
ATOM 2351 N N . ILE A 1 286 ? -12.970 -7.030 2.045 1.00 92.69 286 ILE A N 1
ATOM 2352 C CA . ILE A 1 286 ? -11.936 -6.133 2.587 1.00 92.69 286 ILE A CA 1
ATOM 2353 C C . ILE A 1 286 ? -11.667 -4.961 1.636 1.00 92.69 286 ILE A C 1
ATOM 2355 O O . ILE A 1 286 ? -11.573 -3.824 2.087 1.00 92.69 286 ILE A O 1
ATOM 2359 N N . CYS A 1 287 ? -11.554 -5.203 0.328 1.00 95.81 287 CYS A N 1
ATOM 2360 C CA . CYS A 1 287 ? -11.378 -4.119 -0.637 1.00 95.81 287 CYS A CA 1
ATOM 2361 C C . CYS A 1 287 ? -12.596 -3.180 -0.678 1.00 95.81 287 CYS A C 1
ATOM 2363 O O . CYS A 1 287 ? -12.402 -1.968 -0.742 1.00 95.81 287 CYS A O 1
ATOM 2365 N N . GLN A 1 288 ? -13.823 -3.708 -0.582 1.00 95.50 288 GLN A N 1
ATOM 2366 C CA . GLN A 1 288 ? -15.050 -2.906 -0.464 1.00 95.50 288 GLN A CA 1
ATOM 2367 C C . GLN A 1 288 ? -15.032 -2.049 0.804 1.00 95.50 288 GLN A C 1
ATOM 2369 O O . GLN A 1 288 ? -15.310 -0.855 0.734 1.00 95.50 288 GLN A O 1
ATOM 2374 N N . GLU A 1 289 ? -14.653 -2.625 1.948 1.00 94.56 289 GLU A N 1
ATOM 2375 C CA . GLU A 1 289 ? -14.530 -1.886 3.205 1.00 94.56 289 GLU A CA 1
ATOM 2376 C C . GLU A 1 289 ? -13.478 -0.781 3.113 1.00 94.56 289 GLU A C 1
ATOM 2378 O O . GLU A 1 289 ? -13.739 0.330 3.551 1.00 94.56 289 GLU A O 1
ATOM 2383 N N . ILE A 1 290 ? -12.327 -1.022 2.475 1.00 94.81 290 ILE A N 1
ATOM 2384 C CA . ILE A 1 290 ? -11.340 0.044 2.250 1.00 94.81 290 ILE A CA 1
ATOM 2385 C C . ILE A 1 290 ? -11.955 1.153 1.381 1.00 94.81 290 ILE A C 1
ATOM 2387 O O . ILE A 1 290 ? -11.908 2.321 1.768 1.00 94.81 290 ILE A O 1
ATOM 2391 N N . ALA A 1 291 ? -12.552 0.788 0.241 1.00 95.38 291 ALA A N 1
ATOM 2392 C CA . ALA A 1 291 ? -13.106 1.718 -0.743 1.00 95.38 291 ALA A CA 1
ATOM 2393 C C . ALA A 1 291 ? -14.218 2.620 -0.182 1.00 95.38 291 ALA A C 1
ATOM 2395 O O . ALA A 1 291 ? -14.269 3.797 -0.533 1.00 95.38 291 ALA A O 1
ATOM 2396 N N . LYS A 1 292 ? -15.062 2.108 0.728 1.00 94.06 292 LYS A N 1
ATOM 2397 C CA . LYS A 1 292 ? -16.133 2.880 1.392 1.00 94.06 292 LYS A CA 1
ATOM 2398 C C . LYS A 1 292 ? -15.638 4.159 2.069 1.00 94.06 292 LYS A C 1
ATOM 2400 O O . LYS A 1 292 ? -16.378 5.135 2.112 1.00 94.06 292 LYS A O 1
ATOM 2405 N N . PHE A 1 293 ? -14.410 4.154 2.588 1.00 91.25 293 PHE A N 1
ATOM 2406 C CA . PHE A 1 293 ? -13.827 5.292 3.309 1.00 91.25 293 PHE A CA 1
ATOM 2407 C C . PHE A 1 293 ? -12.836 6.104 2.456 1.00 91.25 293 PHE A C 1
ATOM 2409 O O . PHE A 1 293 ? -12.097 6.928 2.995 1.00 91.25 293 PHE A O 1
ATOM 2416 N N . ILE A 1 294 ? -12.783 5.874 1.139 1.00 90.00 294 ILE A N 1
ATOM 2417 C CA . ILE A 1 294 ? -11.982 6.669 0.199 1.00 90.00 294 ILE A CA 1
ATOM 2418 C C . ILE A 1 294 ? -12.891 7.698 -0.479 1.00 90.00 294 ILE A C 1
ATOM 2420 O O . ILE A 1 294 ? -13.846 7.339 -1.159 1.00 90.00 294 ILE A O 1
ATOM 2424 N N . GLU A 1 295 ? -12.550 8.981 -0.348 1.00 85.12 295 GLU A N 1
ATOM 2425 C CA . GLU A 1 295 ? -13.254 10.084 -1.033 1.00 85.12 295 GLU A CA 1
ATOM 2426 C C . GLU A 1 295 ? -12.840 10.266 -2.506 1.00 85.12 295 GLU A C 1
ATOM 2428 O O . GLU A 1 295 ? -13.590 10.846 -3.287 1.00 85.12 295 GLU A O 1
ATOM 2433 N N . GLY A 1 296 ? -11.644 9.799 -2.883 1.00 86.19 296 GLY A N 1
ATOM 2434 C CA . GLY A 1 296 ? -11.109 9.895 -4.245 1.00 86.19 296 GLY A CA 1
ATOM 2435 C C . GLY A 1 296 ? -11.786 8.957 -5.251 1.00 86.19 296 GLY A C 1
ATOM 2436 O O . GLY A 1 296 ? -12.608 8.107 -4.907 1.00 86.19 296 GLY A O 1
ATOM 2437 N N . LYS A 1 297 ? -11.407 9.079 -6.524 1.00 93.44 297 LYS A N 1
ATOM 2438 C CA . LYS A 1 297 ? -11.863 8.201 -7.602 1.00 93.44 297 LYS A CA 1
ATOM 2439 C C . LYS A 1 297 ? -11.213 6.836 -7.454 1.00 93.44 297 LYS A C 1
ATOM 2441 O O . LYS A 1 297 ? -10.008 6.683 -7.647 1.00 93.44 297 LYS A O 1
ATOM 2446 N N . TRP A 1 298 ? -12.017 5.818 -7.195 1.00 95.88 298 TRP A N 1
ATOM 2447 C CA . TRP A 1 298 ? -11.548 4.440 -7.159 1.00 95.88 298 TRP A CA 1
ATOM 2448 C C . TRP A 1 298 ? -12.309 3.542 -8.127 1.00 95.88 298 TRP A C 1
ATOM 2450 O O . TRP A 1 298 ? -13.417 3.856 -8.564 1.00 95.88 298 TRP A O 1
ATOM 2460 N N . ARG A 1 299 ? -11.695 2.410 -8.481 1.00 96.69 299 ARG A N 1
ATOM 2461 C CA . ARG A 1 299 ? -12.307 1.388 -9.337 1.00 96.69 299 ARG A CA 1
ATOM 2462 C C . ARG A 1 299 ? -11.924 -0.020 -8.905 1.00 96.69 299 ARG A C 1
ATOM 2464 O O . ARG A 1 299 ? -10.774 -0.282 -8.570 1.00 96.69 299 ARG A O 1
ATOM 2471 N N . PHE A 1 300 ? -12.886 -0.934 -8.990 1.00 97.44 300 PHE A N 1
ATOM 2472 C CA . PHE A 1 300 ? -12.634 -2.370 -8.924 1.00 97.44 300 PHE A CA 1
ATOM 2473 C C . PHE A 1 300 ? -12.344 -2.922 -10.317 1.00 97.44 300 PHE A C 1
ATOM 2475 O O . PHE A 1 300 ? -13.025 -2.579 -11.282 1.00 97.44 300 PHE A O 1
ATOM 2482 N N . VAL A 1 301 ? -11.332 -3.778 -10.399 1.00 96.81 301 VAL A N 1
ATOM 2483 C CA . VAL A 1 301 ? -11.008 -4.597 -11.564 1.00 96.81 301 VAL A CA 1
ATOM 2484 C C . VAL A 1 301 ? -11.017 -6.040 -11.106 1.00 96.81 301 VAL A C 1
ATOM 2486 O O . VAL A 1 301 ? -10.196 -6.448 -10.276 1.00 96.81 301 VAL A O 1
ATOM 2489 N N . TYR A 1 302 ? -11.933 -6.820 -11.668 1.00 96.31 302 TYR A N 1
ATOM 2490 C CA . TYR A 1 302 ? -11.943 -8.251 -11.446 1.00 96.31 302 TYR A CA 1
ATOM 2491 C C . TYR A 1 302 ? -11.037 -8.940 -12.473 1.00 96.31 302 TYR A C 1
ATOM 2493 O O . TYR A 1 302 ? -11.294 -8.958 -13.674 1.00 96.31 302 TYR A O 1
ATOM 2501 N N . TYR A 1 303 ? -9.906 -9.467 -12.008 1.00 93.31 303 TYR A N 1
ATOM 2502 C CA . TYR A 1 303 ? -8.869 -10.045 -12.861 1.00 93.31 303 TYR A CA 1
ATOM 2503 C C . TYR A 1 303 ? -9.113 -11.547 -13.105 1.00 93.31 303 TYR A C 1
ATOM 2505 O O . TYR A 1 303 ? -9.369 -12.278 -12.136 1.00 93.31 303 TYR A O 1
ATOM 2513 N N . PRO A 1 304 ? -8.946 -12.062 -14.343 1.00 91.56 304 PRO A N 1
ATOM 2514 C CA . PRO A 1 304 ? -8.450 -11.389 -15.556 1.00 91.56 304 PRO A CA 1
ATOM 2515 C C . PRO A 1 304 ? -9.556 -10.925 -16.525 1.00 91.56 304 PRO A C 1
ATOM 2517 O O . PRO A 1 304 ? -9.311 -10.845 -17.723 1.00 91.56 304 PRO A O 1
ATOM 2520 N N . THR A 1 305 ? -10.788 -10.703 -16.059 1.00 89.00 305 THR A N 1
ATOM 2521 C CA . THR A 1 305 ? -11.920 -10.389 -16.953 1.00 89.00 305 THR A CA 1
ATOM 2522 C C . THR A 1 305 ? -11.927 -8.945 -17.452 1.00 89.00 305 THR A C 1
ATOM 2524 O O . THR A 1 305 ? -12.555 -8.665 -18.469 1.00 89.00 305 THR A O 1
ATOM 2527 N N . GLU A 1 306 ? -11.236 -8.042 -16.757 1.00 88.25 306 GLU A N 1
ATOM 2528 C CA . GLU A 1 306 ? -11.104 -6.626 -17.109 1.00 88.25 306 GLU A CA 1
ATOM 2529 C C . GLU A 1 306 ? -9.627 -6.206 -17.181 1.00 88.25 306 GLU A C 1
ATOM 2531 O O . GLU A 1 306 ? -8.798 -6.691 -16.404 1.00 88.25 306 GLU A O 1
ATOM 2536 N N . ASP A 1 307 ? -9.319 -5.264 -18.078 1.00 88.06 307 ASP A N 1
ATOM 2537 C CA . ASP A 1 307 ? -8.015 -4.598 -18.134 1.00 88.06 307 ASP A CA 1
ATOM 2538 C C . ASP A 1 307 ? -7.816 -3.676 -16.920 1.00 88.06 307 ASP A C 1
ATOM 2540 O O . ASP A 1 307 ? -8.750 -3.038 -16.425 1.00 88.06 307 ASP A O 1
ATOM 2544 N N . ILE A 1 308 ? -6.572 -3.562 -16.453 1.00 92.06 308 ILE A N 1
ATOM 2545 C CA . ILE A 1 308 ? -6.210 -2.700 -15.322 1.00 92.06 308 ILE A CA 1
ATOM 2546 C C . ILE A 1 308 ? -5.990 -1.262 -15.840 1.00 92.06 308 ILE A C 1
ATOM 2548 O O . ILE A 1 308 ? -5.039 -1.040 -16.573 1.00 92.06 308 ILE A O 1
ATOM 2552 N N . PRO A 1 309 ? -6.792 -0.238 -15.508 1.00 91.38 309 PRO A N 1
ATOM 2553 C CA . PRO A 1 309 ? -6.550 1.120 -16.009 1.00 91.38 309 PRO A CA 1
ATOM 2554 C C . PRO A 1 309 ? -5.370 1.795 -15.291 1.00 91.38 309 PRO A C 1
ATOM 2556 O O . PRO A 1 309 ? -4.900 1.297 -14.273 1.00 91.38 309 PRO A O 1
ATOM 2559 N N . LEU A 1 310 ? -4.912 2.950 -15.789 1.00 88.44 310 LEU A N 1
ATOM 2560 C CA . LEU A 1 310 ? -3.920 3.773 -15.086 1.00 88.44 310 LEU A CA 1
ATOM 2561 C C . LEU A 1 310 ? -4.487 4.316 -13.761 1.00 88.44 310 LEU A C 1
ATOM 2563 O O . LEU A 1 310 ? -5.619 4.800 -13.726 1.00 88.44 310 LEU A O 1
ATOM 2567 N N . ALA A 1 311 ? -3.692 4.263 -12.692 1.00 90.94 311 ALA A N 1
ATOM 2568 C CA . ALA A 1 311 ? -4.039 4.791 -11.375 1.00 90.94 311 ALA A CA 1
ATOM 2569 C C . ALA A 1 311 ? -2.807 5.231 -10.573 1.00 90.94 311 ALA A C 1
ATOM 2571 O O . ALA A 1 311 ? -1.691 4.797 -10.869 1.00 90.94 311 ALA A O 1
ATOM 2572 N N . GLU A 1 312 ? -3.006 6.067 -9.551 1.00 88.38 312 GLU A N 1
ATOM 2573 C CA . GLU A 1 312 ? -1.944 6.440 -8.597 1.00 88.38 312 GLU A CA 1
ATOM 2574 C C . GLU A 1 312 ? -1.537 5.273 -7.693 1.00 88.38 312 GLU A C 1
ATOM 2576 O O . GLU A 1 312 ? -0.353 5.070 -7.392 1.00 88.38 312 GLU A O 1
ATOM 2581 N N . VAL A 1 313 ? -2.526 4.474 -7.295 1.00 93.50 313 VAL A N 1
ATOM 2582 C CA . VAL A 1 313 ? -2.363 3.325 -6.413 1.00 93.50 313 VAL A CA 1
ATOM 2583 C C . VAL A 1 313 ? -3.044 2.099 -7.008 1.00 93.50 313 VAL A C 1
ATOM 2585 O O . VAL A 1 313 ? -4.204 2.142 -7.410 1.00 93.50 313 VAL A O 1
ATOM 2588 N N . TYR A 1 314 ? -2.350 0.968 -6.973 1.00 95.94 314 TYR A N 1
ATOM 2589 C CA . TYR A 1 314 ? -2.906 -0.354 -7.224 1.00 95.94 314 TYR A CA 1
ATOM 2590 C C . TYR A 1 314 ? -2.910 -1.155 -5.929 1.00 95.94 314 TYR A C 1
ATOM 2592 O O . TYR A 1 314 ? -1.855 -1.412 -5.347 1.00 95.94 314 TYR A O 1
ATOM 2600 N N . TYR A 1 315 ? -4.089 -1.588 -5.496 1.00 96.94 315 TYR A N 1
ATOM 2601 C CA . TYR A 1 315 ? -4.254 -2.503 -4.374 1.00 96.94 315 TYR A CA 1
ATOM 2602 C C . TYR A 1 315 ? -4.619 -3.889 -4.901 1.00 96.94 315 TYR A C 1
ATOM 2604 O O . TYR A 1 315 ? -5.749 -4.139 -5.316 1.00 96.94 315 TYR A O 1
ATOM 2612 N N . LEU A 1 316 ? -3.665 -4.815 -4.886 1.00 96.94 316 LEU A N 1
ATOM 2613 C CA . LEU A 1 316 ? -3.893 -6.201 -5.277 1.00 96.94 316 LEU A CA 1
ATOM 2614 C C . LEU A 1 316 ? -4.398 -6.983 -4.064 1.00 96.94 316 LEU A C 1
ATOM 2616 O O . LEU A 1 316 ? -3.659 -7.235 -3.106 1.00 96.94 316 LEU A O 1
ATOM 2620 N N . ALA A 1 317 ? -5.650 -7.437 -4.129 1.00 95.62 317 ALA A N 1
ATOM 2621 C CA . ALA A 1 317 ? -6.327 -8.114 -3.023 1.00 95.62 317 ALA A CA 1
ATOM 2622 C C . ALA A 1 317 ? -5.634 -9.416 -2.578 1.00 95.62 317 ALA A C 1
ATOM 2624 O O . ALA A 1 317 ? -5.923 -9.946 -1.507 1.00 95.62 317 ALA A O 1
ATOM 2625 N N . HIS A 1 318 ? -4.722 -9.958 -3.393 1.00 94.25 318 HIS A N 1
ATOM 2626 C CA . HIS A 1 318 ? -3.954 -11.146 -3.051 1.00 94.25 318 HIS A CA 1
ATOM 2627 C C . HIS A 1 318 ? -2.556 -11.156 -3.684 1.00 94.25 318 HIS A C 1
ATOM 2629 O O . HIS A 1 318 ? -2.408 -10.944 -4.889 1.00 94.25 318 HIS A O 1
ATOM 2635 N N . TYR A 1 319 ? -1.541 -11.527 -2.895 1.00 92.81 319 TYR A N 1
ATOM 2636 C CA . TYR A 1 319 ? -0.131 -11.573 -3.317 1.00 92.81 319 TYR A CA 1
ATOM 2637 C C . TYR A 1 319 ? 0.143 -12.404 -4.578 1.00 92.81 319 TYR A C 1
ATOM 2639 O O . TYR A 1 319 ? 1.094 -12.142 -5.312 1.00 92.81 319 TYR A O 1
ATOM 2647 N N . SER A 1 320 ? -0.688 -13.409 -4.866 1.00 91.75 320 SER A N 1
ATOM 2648 C CA . SER A 1 320 ? -0.525 -14.243 -6.063 1.00 91.75 320 SER A CA 1
ATOM 2649 C C . SER A 1 320 ? -0.772 -13.496 -7.377 1.00 91.75 320 SER A C 1
ATOM 2651 O O . SER A 1 320 ? -0.429 -14.023 -8.435 1.00 91.75 320 SER A O 1
ATOM 2653 N N . LEU A 1 321 ? -1.410 -12.321 -7.332 1.00 94.06 321 LEU A N 1
ATOM 2654 C CA . LEU A 1 321 ? -1.642 -11.489 -8.512 1.00 94.06 321 LEU A CA 1
ATOM 2655 C C . LEU A 1 321 ? -0.390 -10.716 -8.921 1.00 94.06 321 LEU A C 1
ATOM 2657 O O . L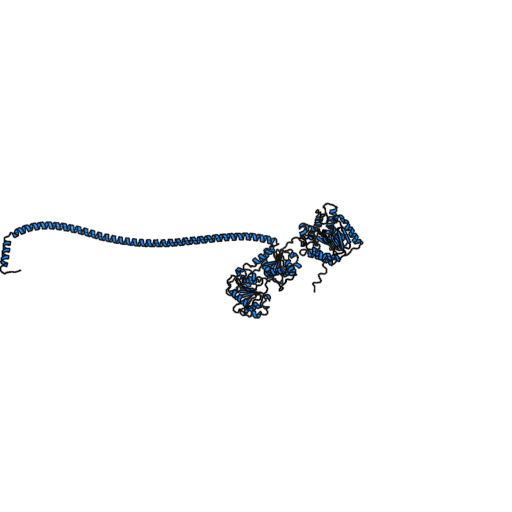EU A 1 321 ? -0.183 -10.515 -10.110 1.00 94.06 321 LEU A O 1
ATOM 2661 N N . VAL A 1 322 ? 0.473 -10.353 -7.967 1.00 94.06 322 VAL A N 1
ATOM 2662 C CA . VAL A 1 322 ? 1.576 -9.400 -8.174 1.00 94.06 322 VAL A CA 1
ATOM 2663 C C . VAL A 1 322 ? 2.444 -9.780 -9.369 1.00 94.06 322 VAL A C 1
ATOM 2665 O O . VAL A 1 322 ? 2.577 -9.005 -10.310 1.00 94.06 322 VAL A O 1
ATOM 2668 N N . GLY A 1 323 ? 2.974 -11.005 -9.387 1.00 89.31 323 GLY A N 1
ATOM 2669 C CA . GLY A 1 323 ? 3.833 -11.458 -10.484 1.00 89.31 323 GLY A CA 1
ATOM 2670 C C . GLY A 1 323 ? 3.114 -11.559 -11.836 1.00 89.31 323 GLY A C 1
ATOM 2671 O O . GLY A 1 323 ? 3.743 -11.355 -12.870 1.00 89.31 323 GLY A O 1
ATOM 2672 N N . LYS A 1 324 ? 1.805 -11.857 -11.848 1.00 91.00 324 LYS A N 1
ATOM 2673 C CA . LYS A 1 324 ? 1.011 -11.932 -13.086 1.00 91.00 324 LYS A CA 1
ATOM 2674 C C . LYS A 1 324 ? 0.729 -10.535 -13.630 1.00 91.00 324 LYS A C 1
ATOM 2676 O O . LYS A 1 324 ? 1.058 -10.260 -14.778 1.00 91.00 324 LYS A O 1
ATOM 2681 N N . CYS A 1 325 ? 0.217 -9.646 -12.781 1.00 91.56 325 CYS A N 1
ATOM 2682 C CA . CYS A 1 325 ? -0.100 -8.272 -13.145 1.00 91.56 325 CYS A CA 1
ATOM 2683 C C . CYS A 1 325 ? 1.157 -7.490 -13.541 1.00 91.56 325 CYS A C 1
ATOM 2685 O O . CYS A 1 325 ? 1.118 -6.790 -14.536 1.00 91.56 325 CYS A O 1
ATOM 2687 N N . LEU A 1 326 ? 2.296 -7.659 -12.859 1.00 85.56 326 LEU A N 1
ATOM 2688 C CA . LEU A 1 326 ? 3.554 -7.009 -13.265 1.00 85.56 326 LEU A CA 1
ATOM 2689 C C . LEU A 1 326 ? 4.077 -7.494 -14.620 1.00 85.56 326 LEU A C 1
ATOM 2691 O O . LEU A 1 326 ? 4.775 -6.753 -15.305 1.00 85.56 326 LEU A O 1
ATOM 2695 N N . LYS A 1 327 ? 3.784 -8.742 -14.995 1.00 81.19 327 LYS A N 1
ATOM 2696 C CA . LYS A 1 327 ? 4.187 -9.298 -16.289 1.00 81.19 327 LYS A CA 1
ATOM 2697 C C . LYS A 1 327 ? 3.289 -8.797 -17.422 1.00 81.19 327 LYS A C 1
ATOM 2699 O O . LYS A 1 327 ? 3.789 -8.512 -18.504 1.00 81.19 327 LYS A O 1
ATOM 2704 N N . GLU A 1 328 ? 1.983 -8.750 -17.183 1.00 83.19 328 GLU A N 1
ATOM 2705 C CA . GLU A 1 328 ? 0.965 -8.397 -18.181 1.00 83.19 328 GLU A CA 1
ATOM 2706 C C . GLU A 1 328 ? 0.776 -6.880 -18.316 1.00 83.19 328 GLU A C 1
ATOM 2708 O O . GLU A 1 328 ? 0.681 -6.367 -19.427 1.00 83.19 328 GLU A O 1
ATOM 2713 N N . TYR A 1 329 ? 0.860 -6.164 -17.194 1.00 83.25 329 TYR A N 1
ATOM 2714 C CA . TYR A 1 329 ? 0.704 -4.716 -17.064 1.00 83.25 329 TYR A CA 1
ATOM 2715 C C . TYR A 1 329 ? 1.911 -4.085 -16.349 1.00 83.25 329 TYR A C 1
ATOM 2717 O O . TYR A 1 329 ? 1.781 -3.578 -15.231 1.00 83.25 329 TYR A O 1
ATOM 2725 N N . PRO A 1 330 ? 3.122 -4.091 -16.937 1.00 74.94 330 PRO A N 1
ATOM 2726 C CA . PRO A 1 330 ? 4.304 -3.631 -16.212 1.00 74.94 330 PRO A CA 1
ATOM 2727 C C . PRO A 1 330 ? 4.256 -2.155 -15.769 1.00 74.94 330 PRO A C 1
ATOM 2729 O O . PRO A 1 330 ? 5.021 -1.776 -14.888 1.00 74.94 330 PRO A O 1
ATOM 2732 N N . TYR A 1 331 ? 3.345 -1.318 -16.288 1.00 73.50 331 TYR A N 1
ATOM 2733 C CA . TYR A 1 331 ? 3.222 0.100 -15.907 1.00 73.50 331 TYR A CA 1
ATOM 2734 C C . TYR A 1 331 ? 2.783 0.288 -14.458 1.00 73.50 331 TYR A C 1
ATOM 2736 O O . TYR A 1 331 ? 3.101 1.318 -13.865 1.00 73.50 331 TYR A O 1
ATOM 2744 N N . ILE A 1 332 ? 2.129 -0.710 -13.852 1.00 86.06 332 ILE A N 1
ATOM 2745 C CA . ILE A 1 332 ? 1.724 -0.642 -12.443 1.00 86.06 332 ILE A CA 1
ATOM 2746 C C . ILE A 1 332 ? 2.933 -0.494 -11.505 1.00 86.06 332 ILE A C 1
ATOM 2748 O O . ILE A 1 332 ? 2.788 -0.005 -10.391 1.00 86.06 332 ILE A O 1
ATOM 2752 N N . ARG A 1 333 ? 4.142 -0.856 -11.969 1.00 77.94 333 ARG A N 1
ATOM 2753 C CA . ARG A 1 333 ? 5.406 -0.706 -11.228 1.00 77.94 333 ARG A CA 1
ATOM 2754 C C . ARG A 1 333 ? 5.838 0.746 -11.020 1.00 77.94 333 ARG A C 1
ATOM 2756 O O . ARG A 1 333 ? 6.675 1.013 -10.167 1.00 77.94 333 ARG A O 1
ATOM 2763 N N . TYR A 1 334 ? 5.311 1.664 -11.831 1.00 76.12 334 TYR A N 1
ATOM 2764 C CA . TYR A 1 334 ? 5.611 3.097 -11.759 1.00 76.12 334 TYR A CA 1
ATOM 2765 C C . TYR A 1 334 ? 4.593 3.865 -10.910 1.00 76.12 334 TYR A C 1
ATOM 2767 O O . TYR A 1 334 ? 4.594 5.091 -10.893 1.00 76.12 334 TYR A O 1
ATOM 2775 N N . SER A 1 335 ? 3.693 3.149 -10.245 1.00 83.56 335 SER A N 1
ATOM 2776 C CA . SER A 1 335 ? 2.695 3.685 -9.321 1.00 83.56 335 SER A CA 1
ATOM 2777 C C . SER A 1 335 ? 2.838 2.967 -7.984 1.00 83.56 335 SER A C 1
ATOM 2779 O O . SER A 1 335 ? 3.643 2.039 -7.852 1.00 83.56 335 SER A O 1
ATOM 2781 N N . GLN A 1 336 ? 2.086 3.382 -6.968 1.00 89.44 336 GLN A N 1
ATOM 2782 C CA . GLN A 1 336 ? 2.134 2.656 -5.707 1.00 89.44 336 GLN A CA 1
ATOM 2783 C C . GLN A 1 336 ? 1.476 1.295 -5.863 1.00 89.44 336 GLN A C 1
ATOM 2785 O O . GLN A 1 336 ? 0.328 1.197 -6.282 1.00 89.44 336 GLN A O 1
ATOM 2790 N N . LEU A 1 337 ? 2.204 0.242 -5.510 1.00 93.44 337 LEU A N 1
ATOM 2791 C CA . LEU A 1 337 ? 1.736 -1.129 -5.628 1.00 93.44 337 LEU A CA 1
ATOM 2792 C C . LEU A 1 337 ? 1.643 -1.751 -4.240 1.00 93.44 337 LEU A C 1
ATOM 2794 O O . LEU A 1 337 ? 2.660 -2.059 -3.613 1.00 93.44 337 LEU A O 1
ATOM 2798 N N . LEU A 1 338 ? 0.419 -1.929 -3.758 1.00 96.00 338 LEU A N 1
ATOM 2799 C CA . LEU A 1 338 ? 0.133 -2.589 -2.497 1.00 96.00 338 LEU A CA 1
ATOM 2800 C C . LEU A 1 338 ? -0.452 -3.968 -2.753 1.00 96.00 338 LEU A C 1
ATOM 2802 O O . LEU A 1 338 ? -1.164 -4.195 -3.730 1.00 96.00 338 LEU A O 1
ATOM 2806 N N . THR A 1 339 ? -0.164 -4.904 -1.857 1.00 95.81 339 THR A N 1
ATOM 2807 C CA . THR A 1 339 ? -0.774 -6.231 -1.915 1.00 95.81 339 THR A CA 1
ATOM 2808 C C . THR A 1 339 ? -1.059 -6.778 -0.530 1.00 95.81 339 THR A C 1
ATOM 2810 O O . THR A 1 339 ? -0.338 -6.485 0.424 1.00 95.81 339 THR A O 1
ATOM 2813 N N . TRP A 1 340 ? -2.073 -7.637 -0.436 1.00 93.06 340 TRP A N 1
ATOM 2814 C CA . TRP A 1 340 ? -2.357 -8.388 0.781 1.00 93.06 340 TRP A CA 1
ATOM 2815 C C . TRP A 1 340 ? -1.723 -9.786 0.774 1.00 93.06 340 TRP A C 1
ATOM 2817 O O . TRP A 1 340 ? -1.953 -10.595 -0.136 1.00 93.06 340 TRP A O 1
ATOM 2827 N N . TYR A 1 341 ? -0.951 -10.095 1.816 1.00 92.19 341 TYR A N 1
ATOM 2828 C CA . TYR A 1 341 ? -0.422 -11.428 2.084 1.00 92.19 341 TYR A CA 1
ATOM 2829 C C . TYR A 1 341 ? -1.278 -12.135 3.138 1.00 92.19 341 TYR A C 1
ATOM 2831 O O . TYR A 1 341 ? -1.386 -11.700 4.284 1.00 92.19 341 TYR A O 1
ATOM 2839 N N . THR A 1 342 ? -1.901 -13.244 2.742 1.00 85.25 342 THR A N 1
ATOM 2840 C CA . THR A 1 342 ? -2.872 -13.960 3.574 1.00 85.25 342 THR A CA 1
ATOM 2841 C C . THR A 1 342 ? -2.195 -14.899 4.568 1.00 85.25 342 THR A C 1
ATOM 2843 O O . THR A 1 342 ? -2.295 -14.694 5.771 1.00 85.25 342 THR A O 1
ATOM 2846 N N . HIS A 1 343 ? -1.530 -15.944 4.086 1.00 83.31 343 HIS A N 1
ATOM 2847 C CA . HIS A 1 343 ? -0.836 -16.938 4.903 1.00 83.31 343 HIS A CA 1
ATOM 2848 C C . HIS A 1 343 ? 0.194 -17.697 4.054 1.00 83.31 343 HIS A C 1
ATOM 2850 O O . HIS A 1 343 ? 0.031 -17.797 2.829 1.00 83.31 343 HIS A O 1
ATOM 2856 N N . PRO A 1 344 ? 1.235 -18.269 4.681 1.00 78.12 344 PRO A N 1
ATOM 2857 C CA . PRO A 1 344 ? 2.128 -19.190 3.998 1.00 78.12 344 PRO A CA 1
ATOM 2858 C C . PRO A 1 344 ? 1.370 -20.431 3.531 1.00 78.12 344 PRO A C 1
ATOM 2860 O O . PRO A 1 344 ? 0.501 -20.958 4.223 1.00 78.12 344 PRO A O 1
ATOM 2863 N N . LYS A 1 345 ? 1.727 -20.934 2.347 1.00 71.81 345 LYS A N 1
ATOM 2864 C CA . LYS A 1 345 ? 1.443 -22.335 2.003 1.00 71.81 345 LYS A CA 1
ATOM 2865 C C . LYS A 1 345 ? 2.303 -23.214 2.924 1.00 71.81 345 LYS A C 1
ATOM 2867 O O . LYS A 1 345 ? 3.314 -22.713 3.398 1.00 71.81 345 LYS A O 1
ATOM 2872 N N . ASN A 1 346 ? 1.908 -24.464 3.201 1.00 64.62 346 ASN A N 1
ATOM 2873 C CA . ASN A 1 346 ? 2.554 -25.417 4.139 1.00 64.62 346 ASN A CA 1
ATOM 2874 C C . ASN A 1 346 ? 4.022 -25.783 3.783 1.00 64.62 346 ASN A C 1
ATOM 2876 O O . ASN A 1 346 ? 4.384 -26.948 3.651 1.00 64.62 346 ASN A O 1
ATOM 2880 N N . THR A 1 347 ? 4.879 -24.793 3.593 1.00 63.69 347 THR A N 1
ATOM 2881 C CA . THR A 1 347 ? 6.258 -24.873 3.134 1.00 63.69 347 THR A CA 1
ATOM 2882 C C . THR A 1 347 ? 7.079 -23.941 4.008 1.00 63.69 347 THR A C 1
ATOM 2884 O O . THR A 1 347 ? 6.750 -22.762 4.133 1.00 63.69 347 THR A O 1
ATOM 2887 N N . ALA A 1 348 ? 8.172 -24.450 4.575 1.00 71.38 348 ALA A N 1
ATOM 2888 C CA . ALA A 1 348 ? 9.071 -23.658 5.416 1.00 71.38 348 ALA A CA 1
ATOM 2889 C C . ALA A 1 348 ? 9.746 -22.496 4.659 1.00 71.38 348 ALA A C 1
ATOM 2891 O O . ALA A 1 348 ? 10.221 -21.553 5.285 1.00 71.38 348 ALA A O 1
ATOM 2892 N N . ARG A 1 349 ? 9.777 -22.557 3.320 1.00 80.25 349 ARG A N 1
ATOM 2893 C CA . ARG A 1 349 ? 10.408 -21.562 2.453 1.00 80.25 349 ARG A CA 1
ATOM 2894 C C . ARG A 1 349 ? 9.446 -21.076 1.372 1.00 80.25 349 ARG A C 1
ATOM 2896 O O . ARG A 1 349 ? 8.741 -21.879 0.763 1.00 80.25 349 ARG A O 1
ATOM 2903 N N . LEU A 1 350 ? 9.445 -19.771 1.126 1.00 84.75 350 LEU A N 1
ATOM 2904 C CA . LEU A 1 350 ? 8.762 -19.144 -0.002 1.00 84.75 350 LEU A CA 1
ATOM 2905 C C . LEU A 1 350 ? 9.531 -19.379 -1.303 1.00 84.75 350 LEU A C 1
ATOM 2907 O O . LEU A 1 350 ? 10.760 -19.365 -1.339 1.00 84.75 350 LEU A O 1
ATOM 2911 N N . GLU A 1 351 ? 8.788 -19.558 -2.392 1.00 87.50 351 GLU A N 1
ATOM 2912 C CA . GLU A 1 351 ? 9.368 -19.609 -3.731 1.00 87.50 351 GLU A CA 1
ATOM 2913 C C . GLU A 1 351 ? 10.045 -18.270 -4.068 1.00 87.50 351 GLU A C 1
ATOM 2915 O O . GLU A 1 351 ? 9.451 -17.206 -3.883 1.00 87.50 351 GLU A O 1
ATOM 2920 N N . GLU A 1 352 ? 11.253 -18.315 -4.635 1.00 87.75 352 GLU A N 1
ATOM 2921 C CA . GLU A 1 352 ? 12.055 -17.118 -4.935 1.00 87.75 352 GLU A CA 1
ATOM 2922 C C . GLU A 1 352 ? 11.304 -16.108 -5.816 1.00 87.75 352 GLU A C 1
ATOM 2924 O O . GLU A 1 352 ? 11.319 -14.908 -5.549 1.00 87.75 352 GLU A O 1
ATOM 2929 N N . ARG A 1 353 ? 10.544 -16.591 -6.807 1.00 87.12 353 ARG A N 1
ATOM 2930 C CA . ARG A 1 353 ? 9.705 -15.737 -7.664 1.00 87.12 353 ARG A CA 1
ATOM 2931 C C . ARG A 1 353 ? 8.647 -14.946 -6.887 1.00 87.12 353 ARG A C 1
ATOM 2933 O O . ARG A 1 353 ? 8.285 -13.851 -7.301 1.00 87.12 353 ARG A O 1
ATOM 2940 N N . VAL A 1 354 ? 8.131 -15.493 -5.781 1.00 90.62 354 VAL A N 1
ATOM 2941 C CA . VAL A 1 354 ? 7.149 -14.802 -4.932 1.00 90.62 354 VAL A CA 1
ATOM 2942 C C . VAL A 1 354 ? 7.851 -13.717 -4.130 1.00 90.62 354 VAL A C 1
ATOM 2944 O O . VAL A 1 354 ? 7.347 -12.602 -4.071 1.00 90.62 354 VAL A O 1
ATOM 2947 N N . VAL A 1 355 ? 9.034 -14.005 -3.583 1.00 92.12 355 VAL A N 1
ATOM 2948 C CA . VAL A 1 355 ? 9.858 -13.014 -2.872 1.00 92.12 355 VAL A CA 1
ATOM 2949 C C . VAL A 1 355 ? 10.218 -11.850 -3.799 1.00 92.12 355 VAL A C 1
ATOM 2951 O O . VAL A 1 355 ? 9.994 -10.694 -3.452 1.00 92.12 355 VAL A O 1
ATOM 2954 N N . GLN A 1 356 ? 10.685 -12.147 -5.015 1.00 88.44 356 GLN A N 1
ATOM 2955 C CA . GLN A 1 356 ? 10.978 -11.137 -6.034 1.00 88.44 356 GLN A CA 1
ATOM 2956 C C . GLN A 1 356 ? 9.733 -10.312 -6.391 1.00 88.44 356 GLN A C 1
ATOM 2958 O O . GLN A 1 356 ? 9.816 -9.088 -6.462 1.00 88.44 356 GLN A O 1
ATOM 2963 N N . ALA A 1 357 ? 8.572 -10.951 -6.570 1.00 91.06 357 ALA A N 1
ATOM 2964 C CA . ALA A 1 357 ? 7.320 -10.245 -6.838 1.00 91.06 357 ALA A CA 1
ATOM 2965 C C . ALA A 1 357 ? 6.932 -9.307 -5.682 1.00 91.06 357 ALA A C 1
ATOM 2967 O O . ALA A 1 357 ? 6.649 -8.139 -5.925 1.00 91.06 357 ALA A O 1
ATOM 2968 N N . LEU A 1 358 ? 6.988 -9.770 -4.430 1.00 94.31 358 LEU A N 1
ATOM 2969 C CA . LEU A 1 358 ? 6.693 -8.944 -3.253 1.00 94.31 358 LEU A CA 1
ATOM 2970 C C . LEU A 1 358 ? 7.676 -7.775 -3.094 1.00 94.31 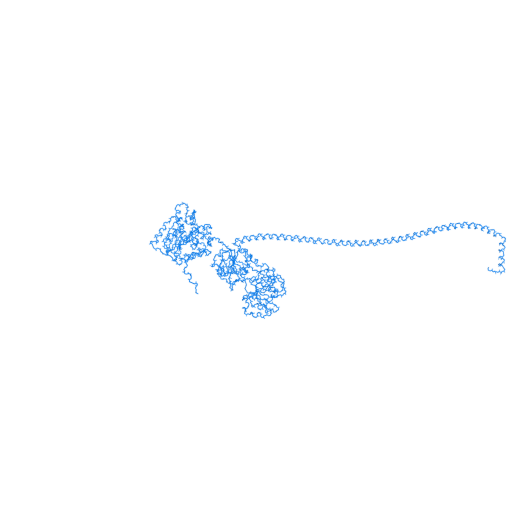358 LEU A C 1
ATOM 2972 O O . LEU A 1 358 ? 7.263 -6.682 -2.722 1.00 94.31 358 LEU A O 1
ATOM 2976 N N . ASN A 1 359 ? 8.951 -7.961 -3.447 1.00 91.62 359 ASN A N 1
ATOM 2977 C CA . ASN A 1 359 ? 9.938 -6.877 -3.468 1.00 91.62 359 ASN A CA 1
ATOM 2978 C C . ASN A 1 359 ? 9.707 -5.861 -4.607 1.00 91.62 359 ASN A C 1
ATOM 2980 O O . ASN A 1 359 ? 10.316 -4.795 -4.586 1.00 91.62 359 ASN A O 1
ATOM 2984 N N . ASN A 1 360 ? 8.824 -6.127 -5.577 1.00 89.12 360 ASN A N 1
ATOM 2985 C CA . ASN A 1 360 ? 8.366 -5.107 -6.531 1.00 89.12 360 ASN A CA 1
ATOM 2986 C C . ASN A 1 360 ? 7.186 -4.277 -5.990 1.00 89.12 360 ASN A C 1
ATOM 2988 O O . ASN A 1 360 ? 6.854 -3.253 -6.582 1.00 89.12 360 ASN A O 1
ATOM 2992 N N . CYS A 1 361 ? 6.553 -4.686 -4.886 1.00 92.44 361 CYS A N 1
ATOM 2993 C CA . CYS A 1 361 ? 5.511 -3.893 -4.242 1.00 92.44 361 CYS A CA 1
ATOM 2994 C C . CYS A 1 361 ? 6.116 -2.710 -3.476 1.00 92.44 361 CYS A C 1
ATOM 2996 O O . CYS A 1 361 ? 7.185 -2.811 -2.871 1.00 92.44 361 CYS A O 1
ATOM 2998 N N . THR A 1 362 ? 5.376 -1.605 -3.419 1.00 92.31 362 THR A N 1
ATOM 2999 C CA . THR A 1 362 ? 5.640 -0.504 -2.487 1.00 92.31 362 THR A CA 1
ATOM 3000 C C . THR A 1 362 ? 5.434 -0.966 -1.049 1.00 92.31 362 THR A C 1
ATOM 3002 O O . THR A 1 362 ? 6.239 -0.654 -0.173 1.00 92.31 362 THR A O 1
ATOM 3005 N N . THR A 1 363 ? 4.359 -1.714 -0.777 1.00 94.94 363 THR A N 1
ATOM 3006 C CA . THR A 1 363 ? 4.115 -2.310 0.543 1.00 94.94 363 THR A CA 1
ATOM 3007 C C . THR A 1 363 ? 3.277 -3.585 0.443 1.00 94.94 363 THR A C 1
ATOM 3009 O O . THR A 1 363 ? 2.239 -3.630 -0.207 1.00 94.94 363 THR A O 1
ATOM 3012 N N . THR A 1 364 ? 3.711 -4.626 1.144 1.00 95.94 364 THR A N 1
ATOM 3013 C CA . THR A 1 364 ? 2.967 -5.861 1.384 1.00 95.94 364 THR A CA 1
ATOM 3014 C C . THR A 1 364 ? 2.344 -5.799 2.772 1.00 95.94 364 THR A C 1
ATOM 3016 O O . THR A 1 364 ? 3.056 -5.683 3.771 1.00 95.94 364 THR A O 1
ATOM 3019 N N . ILE A 1 365 ? 1.018 -5.880 2.844 1.00 95.19 365 ILE A N 1
ATOM 3020 C CA . ILE A 1 365 ? 0.273 -5.857 4.102 1.00 95.19 365 ILE A CA 1
ATOM 3021 C C . ILE A 1 365 ? 0.008 -7.292 4.548 1.00 95.19 365 ILE A C 1
ATOM 3023 O O . ILE A 1 365 ? -0.461 -8.122 3.770 1.00 95.19 365 ILE A O 1
ATOM 3027 N N . CYS A 1 366 ? 0.306 -7.579 5.809 1.00 92.81 366 CYS A N 1
ATOM 3028 C CA . CYS A 1 366 ? 0.009 -8.843 6.465 1.00 92.81 366 CYS A CA 1
ATOM 3029 C C . CYS A 1 366 ? -1.075 -8.645 7.525 1.00 92.81 366 CYS A C 1
ATOM 3031 O O . CYS A 1 366 ? -1.067 -7.659 8.258 1.00 92.81 366 CYS A O 1
ATOM 3033 N N . ALA A 1 367 ? -1.943 -9.640 7.682 1.00 86.06 367 ALA A N 1
ATOM 3034 C CA . ALA A 1 367 ? -2.925 -9.654 8.765 1.00 86.06 367 ALA A CA 1
ATOM 3035 C C . ALA A 1 367 ? -2.309 -9.954 10.147 1.00 86.06 367 ALA A C 1
ATOM 3037 O O . ALA A 1 367 ? -2.957 -9.716 11.160 1.00 86.06 367 ALA A O 1
ATOM 3038 N N . SER A 1 368 ? -1.078 -10.480 10.208 1.00 85.62 368 SER A N 1
ATOM 3039 C CA . SER A 1 368 ? -0.410 -10.837 11.463 1.00 85.62 368 SER A CA 1
ATOM 3040 C C . SER A 1 368 ? 1.078 -10.450 11.469 1.00 85.62 368 SER A C 1
ATOM 3042 O O . SER A 1 368 ? 1.757 -10.589 10.441 1.00 85.62 368 SER A O 1
ATOM 3044 N N . PRO A 1 369 ? 1.632 -9.998 12.611 1.00 85.50 369 PRO A N 1
ATOM 3045 C CA . PRO A 1 369 ? 3.065 -9.717 12.743 1.00 85.50 369 PRO A CA 1
ATOM 3046 C C . PRO A 1 369 ? 3.964 -10.944 12.519 1.00 85.50 369 PRO A C 1
ATOM 3048 O O . PRO A 1 369 ? 5.103 -10.812 12.071 1.00 85.50 369 PRO A O 1
ATOM 3051 N N . GLN A 1 370 ? 3.464 -12.154 12.784 1.00 87.75 370 GLN A N 1
ATOM 3052 C CA . GLN A 1 370 ? 4.196 -13.399 12.535 1.00 87.75 370 GLN A CA 1
ATOM 3053 C C . GLN A 1 370 ? 4.456 -13.584 11.033 1.00 87.75 370 GLN A C 1
ATOM 3055 O O . GLN A 1 370 ? 5.557 -13.972 10.646 1.00 87.75 370 GLN A O 1
ATOM 3060 N N . ASN A 1 371 ? 3.484 -13.233 10.182 1.00 89.88 371 ASN A N 1
ATOM 3061 C CA . ASN A 1 371 ? 3.657 -13.277 8.731 1.00 89.88 371 ASN A CA 1
ATOM 3062 C C . ASN A 1 371 ? 4.660 -12.225 8.239 1.00 89.88 371 ASN A C 1
ATOM 3064 O O . ASN A 1 371 ? 5.423 -12.511 7.322 1.00 89.88 371 ASN A O 1
ATOM 3068 N N . VAL A 1 372 ? 4.730 -11.049 8.877 1.00 92.25 372 VAL A N 1
ATOM 3069 C CA . VAL A 1 372 ? 5.766 -10.043 8.575 1.00 92.25 372 VAL A CA 1
ATOM 3070 C C . VAL A 1 372 ? 7.156 -10.633 8.794 1.00 92.25 372 VAL A C 1
ATOM 3072 O O . VAL A 1 372 ? 7.995 -10.582 7.897 1.00 92.25 372 VAL A O 1
ATOM 3075 N N . LYS A 1 373 ? 7.383 -11.249 9.962 1.00 91.62 373 LYS A N 1
ATOM 3076 C CA . LYS A 1 373 ? 8.653 -11.917 10.264 1.00 91.62 373 LYS A CA 1
ATOM 3077 C C . LYS A 1 373 ? 8.959 -13.024 9.252 1.00 91.62 373 LYS A C 1
ATOM 3079 O O . LYS A 1 373 ? 10.050 -13.044 8.697 1.00 91.62 373 LYS A O 1
ATOM 3084 N N . PHE A 1 374 ? 7.980 -13.877 8.949 1.00 91.31 374 PHE A N 1
ATOM 3085 C CA . PHE A 1 374 ? 8.136 -14.948 7.965 1.00 91.31 374 PHE A CA 1
ATOM 3086 C C . PHE A 1 374 ? 8.550 -14.430 6.577 1.00 91.31 374 PHE A C 1
ATOM 3088 O O . PHE A 1 374 ? 9.430 -15.014 5.945 1.00 91.31 374 PHE A O 1
ATOM 3095 N N . LEU A 1 375 ? 7.953 -13.333 6.098 1.00 93.94 375 LEU A N 1
ATOM 3096 C CA . LEU A 1 375 ? 8.321 -12.728 4.815 1.00 93.94 375 LEU A CA 1
ATOM 3097 C C . LEU A 1 375 ? 9.752 -12.173 4.827 1.00 93.94 375 LEU A C 1
ATOM 3099 O O . LEU A 1 375 ? 10.493 -12.397 3.869 1.00 93.94 375 LEU A O 1
ATOM 3103 N N . ILE A 1 376 ? 10.152 -11.500 5.910 1.00 95.06 376 ILE A N 1
ATOM 3104 C CA . ILE A 1 376 ? 11.511 -10.959 6.070 1.00 95.06 376 ILE A CA 1
ATOM 3105 C C . ILE A 1 376 ? 12.545 -12.087 6.091 1.00 95.06 376 ILE A C 1
ATOM 3107 O O . ILE A 1 376 ? 13.524 -12.030 5.350 1.00 95.06 376 ILE A O 1
ATOM 3111 N N . ASP A 1 377 ? 12.292 -13.142 6.868 1.00 93.94 377 ASP A N 1
ATOM 3112 C CA . ASP A 1 377 ? 13.180 -14.306 6.982 1.00 93.94 377 ASP A CA 1
ATOM 3113 C C . ASP A 1 377 ? 13.344 -15.043 5.634 1.00 93.94 377 ASP A C 1
ATOM 3115 O O . ASP A 1 377 ? 14.346 -15.716 5.401 1.00 93.94 377 ASP A O 1
ATOM 3119 N N . ASN A 1 378 ? 12.387 -14.881 4.710 1.00 93.81 378 ASN A N 1
ATOM 3120 C CA . ASN A 1 378 ? 12.438 -15.424 3.351 1.00 93.81 378 ASN A CA 1
ATOM 3121 C C . ASN A 1 378 ? 13.020 -14.459 2.297 1.00 93.81 378 ASN A C 1
ATOM 3123 O O . ASN A 1 378 ? 13.114 -14.838 1.130 1.00 93.81 378 ASN A O 1
ATOM 3127 N N . GLY A 1 379 ? 13.432 -13.244 2.678 1.00 93.94 379 GLY A N 1
ATOM 3128 C CA . GLY A 1 379 ? 14.119 -12.292 1.795 1.00 93.94 379 GLY A CA 1
ATOM 3129 C C . GLY A 1 379 ? 13.269 -11.129 1.270 1.00 93.94 379 GLY A C 1
ATOM 3130 O O . GLY A 1 379 ? 13.709 -10.419 0.363 1.00 93.94 379 GLY A O 1
ATOM 3131 N N . VAL A 1 380 ? 12.063 -10.908 1.806 1.00 95.12 380 VAL A N 1
ATOM 3132 C CA . VAL A 1 380 ? 11.311 -9.669 1.541 1.00 95.12 380 VAL A CA 1
ATOM 3133 C C . VAL A 1 380 ? 11.938 -8.521 2.334 1.00 95.12 380 VAL A C 1
ATOM 3135 O O . VAL A 1 380 ? 12.231 -8.650 3.522 1.00 95.12 380 VAL A O 1
ATOM 3138 N N . GLU A 1 381 ? 12.157 -7.379 1.689 1.00 91.75 381 GLU A N 1
ATOM 3139 C CA . GLU A 1 381 ? 12.806 -6.229 2.318 1.00 91.75 381 GLU A CA 1
ATOM 3140 C C . GLU A 1 381 ? 11.962 -5.672 3.477 1.00 91.75 381 GLU A C 1
ATOM 3142 O O . GLU A 1 381 ? 10.779 -5.367 3.318 1.00 91.75 381 GLU A O 1
ATOM 3147 N N . LYS A 1 382 ? 12.584 -5.467 4.647 1.00 93.19 382 LYS A N 1
ATOM 3148 C CA . LYS A 1 382 ? 11.898 -5.050 5.887 1.00 93.19 382 LYS A CA 1
ATOM 3149 C C . LYS A 1 382 ? 11.011 -3.808 5.728 1.00 93.19 382 LYS A C 1
ATOM 3151 O O . LYS A 1 382 ? 9.961 -3.730 6.351 1.00 93.19 382 LYS A O 1
ATOM 3156 N N . HIS A 1 383 ? 11.422 -2.831 4.921 1.00 90.50 383 HIS A N 1
ATOM 3157 C CA . HIS A 1 383 ? 10.672 -1.584 4.729 1.00 90.50 383 HIS A CA 1
ATOM 3158 C C . HIS A 1 383 ? 9.500 -1.712 3.736 1.00 90.50 383 HIS A C 1
ATOM 3160 O O . HIS A 1 383 ? 8.703 -0.781 3.628 1.00 90.50 383 HIS A O 1
ATOM 3166 N N . LYS A 1 384 ? 9.382 -2.850 3.036 1.00 92.69 384 LYS A N 1
ATOM 3167 C CA . LYS A 1 384 ? 8.313 -3.164 2.073 1.00 92.69 384 LYS A CA 1
ATOM 3168 C C . LYS A 1 384 ? 7.210 -4.032 2.666 1.00 92.69 384 LYS A C 1
ATOM 3170 O O . LYS A 1 384 ? 6.319 -4.455 1.937 1.00 92.69 384 LYS A O 1
ATOM 3175 N N . VAL A 1 385 ? 7.239 -4.326 3.961 1.00 95.06 385 VAL A N 1
ATOM 3176 C CA . VAL A 1 385 ? 6.255 -5.194 4.611 1.00 95.06 385 VAL A CA 1
ATOM 3177 C C . VAL A 1 385 ? 5.776 -4.578 5.920 1.00 95.06 385 VAL A C 1
ATOM 3179 O O . VAL A 1 385 ? 6.558 -4.013 6.680 1.00 95.06 385 VAL A O 1
ATOM 3182 N N . THR A 1 386 ? 4.475 -4.671 6.178 1.00 94.88 386 THR A N 1
ATOM 3183 C CA . THR A 1 386 ? 3.851 -4.188 7.414 1.00 94.88 386 THR A CA 1
ATOM 3184 C C . THR A 1 386 ? 2.708 -5.105 7.838 1.00 94.88 386 THR A C 1
ATOM 3186 O O . THR A 1 386 ? 2.217 -5.902 7.036 1.00 94.88 386 THR A O 1
ATOM 3189 N N . SER A 1 387 ? 2.271 -4.992 9.090 1.00 92.81 387 SER A N 1
ATOM 3190 C CA . SER A 1 387 ? 1.057 -5.643 9.580 1.00 92.81 387 SER A CA 1
ATOM 3191 C C . SER A 1 387 ? -0.022 -4.613 9.875 1.00 92.81 387 SER A C 1
ATOM 3193 O O . SER A 1 387 ? 0.239 -3.664 10.613 1.00 92.81 387 SER A O 1
ATOM 3195 N N . ILE A 1 388 ? -1.228 -4.837 9.359 1.00 93.06 388 ILE A N 1
ATOM 3196 C CA . ILE A 1 388 ? -2.429 -4.089 9.740 1.00 93.06 388 ILE A CA 1
ATOM 3197 C C . ILE A 1 388 ? -3.491 -5.132 10.081 1.00 93.06 388 ILE A C 1
ATOM 3199 O O . ILE A 1 388 ? -3.813 -5.989 9.253 1.00 93.06 388 ILE A O 1
ATOM 3203 N N . LEU A 1 389 ? -3.981 -5.101 11.320 1.00 91.62 389 LEU A N 1
ATOM 3204 C CA . LEU A 1 389 ? -5.033 -6.009 11.772 1.00 91.62 389 LEU A CA 1
ATOM 3205 C C . LEU A 1 389 ? -6.343 -5.642 11.077 1.00 91.62 389 LEU A C 1
ATOM 3207 O O . LEU A 1 389 ? -6.620 -4.462 10.898 1.00 91.62 389 LEU A O 1
ATOM 3211 N N . GLY A 1 390 ? -7.133 -6.643 10.685 1.00 91.00 390 GLY A N 1
ATOM 3212 C CA . GLY A 1 390 ? -8.468 -6.401 10.131 1.00 91.00 390 GLY A CA 1
ATOM 3213 C C . GLY A 1 390 ? -9.418 -5.788 11.163 1.00 91.00 390 GLY A C 1
ATOM 3214 O O . GLY A 1 390 ? -9.038 -5.562 12.313 1.00 91.00 390 GLY A O 1
ATOM 3215 N N . GLY A 1 391 ? -10.665 -5.562 10.762 1.00 94.00 391 GLY A N 1
ATOM 3216 C CA . GLY A 1 391 ? -11.687 -5.041 11.661 1.00 94.00 391 GLY A CA 1
ATOM 3217 C C . GLY A 1 391 ? -13.039 -5.716 11.495 1.00 94.00 391 GLY A C 1
ATOM 3218 O O . GLY A 1 391 ? -13.178 -6.671 10.737 1.00 94.00 391 GLY A O 1
ATOM 3219 N N . ALA A 1 392 ? -14.028 -5.208 12.219 1.00 95.50 392 ALA A N 1
ATOM 3220 C CA . ALA A 1 392 ? -15.440 -5.511 12.015 1.00 95.50 392 ALA A CA 1
ATOM 3221 C C . ALA A 1 392 ? -16.261 -4.209 12.044 1.00 95.50 392 ALA A C 1
ATOM 3223 O O . ALA A 1 392 ? -15.745 -3.146 12.397 1.00 95.50 392 ALA A O 1
ATOM 3224 N N . ASP A 1 393 ? -17.521 -4.260 11.611 1.00 95.12 393 ASP A N 1
ATOM 3225 C CA . ASP A 1 393 ? -18.411 -3.097 11.667 1.00 95.12 393 ASP A CA 1
ATOM 3226 C C . ASP A 1 393 ? -19.058 -3.009 13.064 1.00 95.12 393 ASP A C 1
ATOM 3228 O O . ASP A 1 393 ? -19.893 -3.857 13.400 1.00 95.12 393 ASP A O 1
ATOM 3232 N N . PRO A 1 394 ? -18.713 -1.997 13.885 1.00 95.19 394 PRO A N 1
ATOM 3233 C CA . PRO A 1 394 ? -19.252 -1.864 15.233 1.00 95.19 394 PRO A CA 1
ATOM 3234 C C . PRO A 1 394 ? -20.751 -1.547 15.254 1.00 95.19 394 PRO A C 1
ATOM 3236 O O . PRO A 1 394 ? -21.372 -1.728 16.303 1.00 95.19 394 PRO A O 1
ATOM 3239 N N . ASN A 1 395 ? -21.330 -1.076 14.145 1.00 94.69 395 ASN A N 1
ATOM 3240 C CA . ASN A 1 395 ? -22.763 -0.827 14.028 1.00 94.69 395 ASN A CA 1
ATOM 3241 C C . ASN A 1 395 ? -23.537 -2.111 13.721 1.00 94.69 395 ASN A C 1
ATOM 3243 O O . ASN A 1 395 ? -24.651 -2.276 14.221 1.00 94.69 395 ASN A O 1
ATOM 3247 N N . LEU A 1 396 ? -22.942 -3.015 12.939 1.00 95.06 396 LEU A N 1
ATOM 3248 C CA . LEU A 1 396 ? -23.532 -4.306 12.588 1.00 95.06 396 LEU A CA 1
ATOM 3249 C C . LEU A 1 396 ? -23.420 -5.314 13.741 1.00 95.06 396 LEU A C 1
ATOM 3251 O O . LEU A 1 396 ? -24.399 -5.969 14.088 1.00 95.06 396 LEU A O 1
ATOM 3255 N N . PHE A 1 397 ? -22.244 -5.417 14.361 1.00 96.88 397 PHE A N 1
ATOM 3256 C CA . PHE A 1 397 ? -21.980 -6.338 15.468 1.00 96.88 397 PHE A CA 1
ATOM 3257 C C . PHE A 1 397 ? -22.132 -5.607 16.800 1.00 96.88 397 PHE A C 1
ATOM 3259 O O . PHE A 1 397 ? -21.179 -5.013 17.303 1.00 96.88 397 PHE A O 1
ATOM 3266 N N . GLN A 1 398 ? -23.343 -5.612 17.357 1.00 95.88 398 GLN A N 1
ATOM 3267 C CA . GLN A 1 398 ? -23.663 -4.968 18.637 1.00 95.88 398 GLN A CA 1
ATOM 3268 C C . GLN A 1 398 ? -23.422 -5.913 19.824 1.00 95.88 398 GLN A C 1
ATOM 3270 O O . GLN A 1 398 ? -23.589 -7.123 19.670 1.00 95.88 398 GLN A O 1
ATOM 3275 N N . PRO A 1 399 ? -23.040 -5.392 21.006 1.00 96.69 399 PRO A N 1
ATOM 3276 C CA . PRO A 1 399 ? -22.843 -6.214 22.192 1.00 96.69 399 PRO A CA 1
ATOM 3277 C C . PRO A 1 399 ? -24.171 -6.709 22.766 1.00 96.69 399 PRO A C 1
ATOM 3279 O O . PRO A 1 399 ? -25.149 -5.959 22.802 1.00 96.69 399 PRO A O 1
ATOM 3282 N N . HIS A 1 400 ? -24.175 -7.923 23.317 1.00 95.62 400 HIS A N 1
ATOM 3283 C CA . HIS A 1 400 ? -25.249 -8.416 24.183 1.00 95.62 400 HIS A CA 1
ATOM 3284 C C . HIS A 1 400 ? -24.756 -8.676 25.616 1.00 95.62 400 HIS A C 1
ATOM 3286 O O . HIS A 1 400 ? -23.557 -8.626 25.920 1.00 95.62 400 HIS A O 1
ATOM 3292 N N . GLN A 1 401 ? -25.712 -8.887 26.523 1.00 94.88 401 GLN A N 1
ATOM 3293 C CA . GLN A 1 401 ? -25.441 -9.318 27.895 1.00 94.88 401 GLN A CA 1
ATOM 3294 C C . GLN A 1 401 ? -25.235 -10.832 27.913 1.00 94.88 401 GLN A C 1
ATOM 3296 O O . GLN A 1 401 ? -26.083 -11.563 27.409 1.00 94.88 401 GLN A O 1
ATOM 3301 N N . ARG A 1 402 ? -24.121 -11.288 28.494 1.00 95.00 402 ARG A N 1
ATOM 3302 C CA . ARG A 1 402 ? -23.815 -12.717 28.616 1.00 95.00 402 ARG A CA 1
ATOM 3303 C C . ARG A 1 402 ? -24.645 -13.335 29.745 1.00 95.00 402 ARG A C 1
ATOM 3305 O O . ARG A 1 402 ? -24.509 -12.920 30.895 1.00 95.00 402 ARG A O 1
ATOM 3312 N N . GLU A 1 403 ? -25.479 -14.321 29.422 1.00 90.50 403 GLU A N 1
ATOM 3313 C CA . GLU A 1 403 ? -26.388 -15.026 30.348 1.00 90.50 403 GLU A CA 1
ATOM 3314 C C . GLU A 1 403 ? -26.243 -16.561 30.247 1.00 90.50 403 GLU A C 1
ATOM 3316 O O . GLU A 1 403 ? -27.207 -17.312 30.386 1.00 90.50 403 GLU A O 1
ATOM 3321 N N . ALA A 1 404 ? -25.017 -17.036 30.008 1.00 82.06 404 ALA A N 1
ATOM 3322 C CA . ALA A 1 404 ? -24.668 -18.429 29.718 1.00 82.06 404 ALA A CA 1
ATOM 3323 C C . ALA A 1 404 ? -25.238 -18.964 28.385 1.00 82.06 404 ALA A C 1
ATOM 3325 O O . ALA A 1 404 ? -25.664 -20.117 28.296 1.00 82.06 404 ALA A O 1
ATOM 3326 N N . GLY A 1 405 ? -25.188 -18.134 27.341 1.00 90.19 405 GLY A N 1
ATOM 3327 C CA . GLY A 1 405 ? -25.490 -18.476 25.951 1.00 90.19 405 GLY A CA 1
ATOM 3328 C C . GLY A 1 405 ? -24.591 -19.571 25.361 1.00 90.19 405 GLY A C 1
ATOM 3329 O O . GLY A 1 405 ? -23.673 -20.089 26.003 1.00 90.19 405 GLY A O 1
ATOM 3330 N N . SER A 1 406 ? -24.857 -19.939 24.112 1.00 97.75 406 SER A N 1
ATOM 3331 C CA . SER A 1 406 ? -24.210 -21.052 23.408 1.00 97.75 406 SER A CA 1
ATOM 3332 C C . SER A 1 406 ? -22.707 -20.835 23.176 1.00 97.75 406 SER A C 1
ATOM 3334 O O . SER A 1 406 ? -22.190 -19.716 23.227 1.00 97.75 406 SER A O 1
ATOM 3336 N N . VAL A 1 407 ? -21.992 -21.914 22.865 1.00 98.75 407 VAL A N 1
ATOM 3337 C CA . VAL A 1 407 ? -20.622 -21.862 22.347 1.00 98.75 407 VAL A CA 1
ATOM 3338 C C . VAL A 1 407 ? -20.669 -21.788 20.818 1.00 98.75 407 VAL A C 1
ATOM 3340 O O . VAL A 1 407 ? -21.243 -22.648 20.151 1.00 98.75 407 VAL A O 1
ATOM 3343 N N . GLY A 1 408 ? -20.073 -20.748 20.249 1.00 98.31 408 GLY A N 1
ATOM 3344 C CA . GLY A 1 408 ? -20.122 -20.447 18.824 1.00 98.31 408 GLY A CA 1
ATOM 3345 C C . GLY A 1 408 ? -18.872 -20.839 18.043 1.00 98.31 408 GLY A C 1
ATOM 3346 O O . GLY A 1 408 ? -17.748 -20.643 18.505 1.00 98.31 408 GLY A O 1
ATOM 3347 N N . PHE A 1 409 ? -19.065 -21.278 16.801 1.00 98.31 409 PHE A N 1
ATOM 3348 C CA . PHE A 1 409 ? -18.034 -21.361 15.766 1.00 98.31 409 PHE A CA 1
ATOM 3349 C C . PHE A 1 409 ? -18.501 -20.581 14.532 1.00 98.31 409 PHE A C 1
ATOM 3351 O O . PHE A 1 409 ? -19.632 -20.759 14.094 1.00 98.31 409 PHE A O 1
ATOM 3358 N N . CYS A 1 410 ? -17.638 -19.768 13.916 1.00 97.19 410 CYS A N 1
ATOM 3359 C CA . CYS A 1 410 ? -17.958 -19.077 12.659 1.00 97.19 410 CYS A CA 1
ATOM 3360 C C . CYS A 1 410 ? -16.883 -19.355 11.607 1.00 97.19 410 CYS A C 1
ATOM 3362 O O . CYS A 1 410 ? -15.776 -18.802 11.636 1.00 97.19 410 CYS A O 1
ATOM 3364 N N . THR A 1 411 ? -17.163 -20.295 10.698 1.00 94.81 411 THR A N 1
ATOM 3365 C CA . THR A 1 411 ? -16.189 -20.714 9.691 1.00 94.81 411 THR A CA 1
ATOM 3366 C C . THR A 1 411 ? -16.791 -21.510 8.535 1.00 94.81 411 THR A C 1
ATOM 3368 O O . THR A 1 411 ? -17.609 -22.402 8.728 1.00 94.81 411 THR A O 1
ATOM 3371 N N . ALA A 1 412 ? -16.322 -21.254 7.312 1.00 92.94 412 ALA A N 1
ATOM 3372 C CA . ALA A 1 412 ? -16.544 -22.179 6.202 1.00 92.94 412 ALA A CA 1
ATOM 3373 C C . ALA A 1 412 ? -15.655 -23.421 6.357 1.00 92.94 412 ALA A C 1
ATOM 3375 O O . ALA A 1 412 ? -14.523 -23.318 6.843 1.00 92.94 412 ALA A O 1
ATOM 3376 N N . TYR A 1 413 ? -16.133 -24.576 5.899 1.00 95.00 413 TYR A N 1
ATOM 3377 C CA . TYR A 1 413 ? -15.376 -25.816 6.012 1.00 95.00 413 TYR A CA 1
ATOM 3378 C C . TYR A 1 413 ? -14.079 -25.783 5.199 1.00 95.00 413 TYR A C 1
ATOM 3380 O O . TYR A 1 413 ? -14.078 -25.634 3.975 1.00 95.00 413 TYR A O 1
ATOM 3388 N N . TYR A 1 414 ? -12.971 -26.001 5.906 1.00 91.50 414 TYR A N 1
ATOM 3389 C CA . TYR A 1 414 ? -11.677 -26.370 5.344 1.00 91.50 414 TYR A CA 1
ATOM 3390 C C . TYR A 1 414 ? -10.951 -27.291 6.334 1.00 91.50 414 TYR A C 1
ATOM 3392 O O . TYR A 1 414 ? -11.045 -27.058 7.541 1.00 91.50 414 TYR A O 1
ATOM 3400 N N . PRO A 1 415 ? -10.117 -28.245 5.877 1.00 92.38 415 PRO A N 1
ATOM 3401 C CA . PRO A 1 415 ? -9.338 -29.105 6.776 1.00 92.38 415 PRO A CA 1
ATOM 3402 C C . PRO A 1 415 ? -8.491 -28.326 7.798 1.00 92.38 415 PRO A C 1
ATOM 3404 O O . PRO A 1 415 ? -8.362 -28.722 8.956 1.00 92.38 415 PRO A O 1
ATOM 3407 N N . ARG A 1 416 ? -7.970 -27.155 7.401 1.00 91.94 416 ARG A N 1
ATOM 3408 C CA . ARG A 1 416 ? -7.189 -26.263 8.276 1.00 91.94 416 ARG A CA 1
ATOM 3409 C C . ARG A 1 416 ? -7.992 -25.630 9.420 1.00 91.94 416 ARG A C 1
ATOM 3411 O O . ARG A 1 416 ? -7.375 -25.099 10.333 1.00 91.94 416 ARG A O 1
ATOM 3418 N N . LYS A 1 417 ? -9.329 -25.667 9.392 1.00 94.00 417 LYS A N 1
ATOM 3419 C CA . LYS A 1 417 ? -10.206 -25.135 10.456 1.00 94.00 417 LYS A CA 1
ATOM 3420 C C . LYS A 1 417 ? -10.416 -26.118 11.613 1.00 94.00 417 LYS A C 1
ATOM 3422 O O . LYS A 1 417 ? -11.160 -25.816 12.531 1.00 94.00 417 LYS A O 1
ATOM 3427 N N . ASN A 1 418 ? -9.731 -27.263 11.576 1.00 95.94 418 ASN A N 1
ATOM 3428 C CA . ASN A 1 418 ? -9.737 -28.292 12.615 1.00 95.94 418 ASN A CA 1
ATOM 3429 C C . ASN A 1 418 ? -11.137 -28.854 12.952 1.00 95.94 418 ASN A C 1
ATOM 3431 O O . ASN A 1 418 ? -11.547 -28.841 14.113 1.00 95.94 418 ASN A O 1
ATOM 3435 N N . PRO A 1 419 ? -11.866 -29.393 11.956 1.00 97.19 419 PRO A N 1
ATOM 3436 C CA . PRO A 1 419 ? -13.213 -29.934 12.164 1.00 97.19 419 PRO A CA 1
ATOM 3437 C C . PRO A 1 419 ? -13.253 -31.087 13.184 1.00 97.19 419 PRO A C 1
ATOM 3439 O O . PRO A 1 419 ? -14.251 -31.260 13.874 1.00 97.19 419 PRO A O 1
ATOM 3442 N N . ALA A 1 420 ? -12.151 -31.834 13.333 1.00 97.31 420 ALA A N 1
ATOM 3443 C CA . ALA A 1 420 ? -12.034 -32.904 14.322 1.00 97.31 420 ALA A CA 1
ATOM 3444 C C . ALA A 1 420 ? -12.071 -32.388 15.772 1.00 97.31 420 ALA A C 1
ATOM 3446 O O . ALA A 1 420 ? -12.709 -33.012 16.614 1.00 97.31 420 ALA A O 1
ATOM 3447 N N . LEU A 1 421 ? -11.427 -31.248 16.058 1.00 98.06 421 LEU A N 1
ATOM 3448 C CA . LEU A 1 421 ? -11.480 -30.623 17.383 1.00 98.06 421 LEU A CA 1
ATOM 3449 C C . LEU A 1 421 ? -12.879 -30.066 17.672 1.00 98.06 421 LEU A C 1
ATOM 3451 O O . LEU A 1 421 ? -13.379 -30.255 18.773 1.00 98.06 421 LEU A O 1
ATOM 3455 N N . ILE A 1 422 ? -13.531 -29.460 16.671 1.00 98.25 422 ILE A N 1
ATOM 3456 C CA . ILE A 1 422 ? -14.922 -28.988 16.783 1.00 98.25 422 ILE A CA 1
ATOM 3457 C C . ILE A 1 422 ? -15.839 -30.149 17.187 1.00 98.25 422 ILE A C 1
ATOM 3459 O O . ILE A 1 422 ? -16.519 -30.062 18.203 1.00 98.25 422 ILE A O 1
ATOM 3463 N N . LEU A 1 423 ? -15.790 -31.270 16.459 1.00 98.50 423 LEU A N 1
ATOM 3464 C CA . LEU A 1 423 ? -16.564 -32.467 16.800 1.00 98.50 423 LEU A CA 1
ATOM 3465 C C . LEU A 1 423 ? -16.238 -33.009 18.201 1.00 98.50 423 LEU A C 1
ATOM 3467 O O . LEU A 1 423 ? -17.144 -33.395 18.936 1.00 98.50 423 LEU A O 1
ATOM 3471 N N . GLY A 1 424 ? -14.956 -33.044 18.572 1.00 98.38 424 GLY A N 1
ATOM 3472 C CA . GLY A 1 424 ? -14.517 -33.518 19.885 1.00 98.38 424 GLY A CA 1
ATOM 3473 C C . GLY A 1 424 ? -15.089 -32.690 21.036 1.00 98.38 424 GLY A C 1
ATOM 3474 O O . GLY A 1 424 ? -15.648 -33.257 21.970 1.00 98.38 424 GLY A O 1
ATOM 3475 N N . VAL A 1 425 ? -15.006 -31.361 20.938 1.00 98.56 425 VAL A N 1
ATOM 3476 C CA . VAL A 1 425 ? -15.508 -30.432 21.964 1.00 98.56 425 VAL A CA 1
ATOM 3477 C C . VAL A 1 425 ? -17.024 -30.549 22.125 1.00 98.56 425 VAL A C 1
ATOM 3479 O O . VAL A 1 425 ? -17.506 -30.700 23.244 1.00 98.56 425 VAL A O 1
ATOM 3482 N N . VAL A 1 426 ? -17.776 -30.563 21.017 1.00 98.62 426 VAL A N 1
ATOM 3483 C CA . VAL A 1 426 ? -19.248 -30.672 21.059 1.00 98.62 426 VAL A CA 1
ATOM 3484 C C . VAL A 1 426 ? -19.685 -31.961 21.765 1.00 98.62 426 VAL A C 1
ATOM 3486 O O . VAL A 1 426 ? -20.599 -31.939 22.590 1.00 98.62 426 VAL A O 1
ATOM 3489 N N . LYS A 1 427 ? -18.995 -33.080 21.502 1.00 98.31 427 LYS A N 1
ATOM 3490 C CA . LYS A 1 427 ? -19.250 -34.369 22.165 1.00 98.31 427 LYS A CA 1
ATOM 3491 C C . LYS A 1 427 ? -18.889 -34.385 23.645 1.00 98.31 427 LYS A C 1
ATOM 3493 O O . LYS A 1 427 ? -19.572 -35.042 24.426 1.00 98.31 427 LYS A O 1
ATOM 3498 N N . ALA A 1 428 ? -17.793 -33.729 24.015 1.00 98.38 428 ALA A N 1
ATOM 3499 C CA . ALA A 1 428 ? -17.283 -33.732 25.381 1.00 98.38 428 ALA A CA 1
ATOM 3500 C C . ALA A 1 428 ? -18.101 -32.836 26.328 1.00 98.38 428 ALA A C 1
ATOM 3502 O O . ALA A 1 428 ? -17.991 -32.986 27.543 1.00 98.38 428 ALA A O 1
ATOM 3503 N N . MET A 1 429 ? -18.933 -31.934 25.793 1.00 98.25 429 MET A N 1
ATOM 3504 C CA . MET A 1 429 ? -19.697 -30.952 26.572 1.00 98.25 429 MET A CA 1
ATOM 3505 C C . MET A 1 429 ? -21.216 -31.034 26.311 1.00 98.25 429 MET A C 1
ATOM 3507 O O . MET A 1 429 ? -21.814 -30.056 25.859 1.00 98.25 429 MET A O 1
ATOM 3511 N N . PRO A 1 430 ? -21.888 -32.165 26.608 1.00 97.62 430 PRO A N 1
ATOM 3512 C CA . PRO A 1 430 ? -23.319 -32.343 26.328 1.00 97.62 430 PRO A CA 1
ATOM 3513 C C . PRO A 1 430 ? -24.237 -31.399 27.127 1.00 97.62 430 PRO A C 1
ATOM 3515 O O . PRO A 1 430 ? -25.412 -31.257 26.796 1.00 97.62 430 PRO A O 1
ATOM 3518 N N . HIS A 1 431 ? -23.725 -30.758 28.183 1.00 97.44 431 HIS A N 1
ATOM 3519 C CA . HIS A 1 431 ? -24.433 -29.753 28.983 1.00 97.44 431 HIS A CA 1
ATOM 3520 C C . HIS A 1 431 ? -24.402 -28.342 28.374 1.00 97.44 431 HIS A C 1
ATOM 3522 O O . HIS A 1 431 ? -25.117 -27.468 28.861 1.00 97.44 431 HIS A O 1
ATOM 3528 N N . ARG A 1 432 ? -23.591 -28.101 27.334 1.00 97.88 432 ARG A N 1
ATOM 3529 C CA . ARG A 1 432 ? -23.508 -26.825 26.605 1.00 97.88 432 ARG A CA 1
ATOM 3530 C C . ARG A 1 432 ? -24.173 -26.944 25.239 1.00 97.88 432 ARG A C 1
ATOM 3532 O O . ARG A 1 432 ? -24.075 -27.987 24.599 1.00 97.88 432 ARG A O 1
ATOM 3539 N N . GLN A 1 433 ? -24.806 -25.862 24.791 1.00 98.50 433 GLN A N 1
ATOM 3540 C CA . GLN A 1 433 ? -25.334 -25.731 23.431 1.00 98.50 433 GLN A CA 1
ATOM 3541 C C . GLN A 1 433 ? -24.266 -25.158 22.503 1.00 98.50 433 GLN A C 1
ATOM 3543 O O . GLN A 1 433 ? -23.510 -24.273 22.907 1.00 98.50 433 GLN A O 1
ATOM 3548 N N . PHE A 1 434 ? -24.213 -25.645 21.266 1.00 98.69 434 PHE A N 1
ATOM 3549 C CA . PHE A 1 434 ? -23.241 -25.227 20.263 1.00 98.69 434 PHE A CA 1
ATOM 3550 C C . PHE A 1 434 ? -23.924 -24.745 18.991 1.00 98.69 434 PHE A C 1
ATOM 3552 O O . PHE A 1 434 ? -24.839 -25.395 18.497 1.00 98.69 434 PHE A O 1
ATOM 3559 N N . ILE A 1 435 ? -23.419 -23.652 18.421 1.00 98.44 435 ILE A N 1
ATOM 3560 C CA . ILE A 1 435 ? -23.869 -23.124 17.129 1.00 98.44 435 ILE A CA 1
ATOM 3561 C C . ILE A 1 435 ? -22.666 -23.040 16.195 1.00 98.44 435 ILE A C 1
ATOM 3563 O O . ILE A 1 435 ? -21.653 -22.418 16.522 1.00 98.44 435 ILE A O 1
ATOM 3567 N N . LEU A 1 436 ? -22.777 -23.634 15.009 1.00 98.50 436 LEU A N 1
ATOM 3568 C CA . LEU A 1 436 ? -21.800 -23.493 13.938 1.00 98.50 436 LEU A CA 1
ATOM 3569 C C . LEU A 1 436 ? -22.399 -22.698 12.786 1.00 98.50 436 LEU A C 1
ATOM 3571 O O . LEU A 1 436 ? -23.254 -23.189 12.055 1.00 98.50 436 LEU A O 1
ATOM 3575 N N . LEU A 1 437 ? -21.877 -21.492 12.591 1.00 97.81 437 LEU A N 1
ATOM 3576 C CA . LEU A 1 437 ? -22.224 -20.596 11.500 1.00 97.81 437 LEU A CA 1
ATOM 3577 C C . LEU A 1 437 ? -21.195 -20.709 10.371 1.00 97.81 437 LEU A C 1
ATOM 3579 O O . LEU A 1 437 ? -20.002 -20.453 10.551 1.00 97.81 437 LEU A O 1
ATOM 3583 N N . GLY A 1 438 ? -21.634 -21.071 9.172 1.00 94.62 438 GLY A N 1
ATOM 3584 C CA . GLY A 1 438 ? -20.773 -21.077 7.994 1.00 94.62 438 GLY A CA 1
ATOM 3585 C C . GLY A 1 438 ? -21.160 -22.134 6.979 1.00 94.62 438 GLY A C 1
ATOM 3586 O O . GLY A 1 438 ? -22.047 -22.936 7.198 1.00 94.62 438 GLY A O 1
ATOM 3587 N N . ARG A 1 439 ? -20.470 -22.152 5.843 1.00 93.38 439 ARG A N 1
ATOM 3588 C CA . ARG A 1 439 ? -20.860 -22.931 4.655 1.00 93.38 439 ARG A CA 1
ATOM 3589 C C . ARG A 1 439 ? -19.961 -24.130 4.378 1.00 93.38 439 ARG A C 1
ATOM 3591 O O . ARG A 1 439 ? -18.787 -24.130 4.768 1.00 93.38 439 ARG A O 1
ATOM 3598 N N . ASN A 1 440 ? -20.455 -25.041 3.545 1.00 95.12 440 ASN A N 1
ATOM 3599 C CA . ASN A 1 440 ? -19.738 -26.194 2.993 1.00 95.12 440 ASN A CA 1
ATOM 3600 C C . ASN A 1 440 ? -19.399 -27.304 4.007 1.00 95.12 440 ASN A C 1
ATOM 3602 O O . ASN A 1 440 ? -18.511 -28.123 3.742 1.00 95.12 440 ASN A O 1
ATOM 3606 N N . TRP A 1 441 ? -20.028 -27.319 5.184 1.00 96.94 441 TRP A N 1
ATOM 3607 C CA . TRP A 1 441 ? -19.720 -28.310 6.220 1.00 96.94 441 TRP A CA 1
ATOM 3608 C C . TRP A 1 441 ? -20.202 -29.717 5.892 1.00 96.94 441 TRP A C 1
ATOM 3610 O O . TRP A 1 441 ? -19.614 -30.674 6.389 1.00 96.94 441 TRP A O 1
ATOM 3620 N N . GLU A 1 442 ? -21.129 -29.863 4.948 1.00 95.62 442 GLU A N 1
ATOM 3621 C CA . GLU A 1 442 ? -21.522 -31.141 4.356 1.00 95.62 442 GLU A CA 1
ATOM 3622 C C . GLU A 1 442 ? -20.353 -31.906 3.715 1.00 95.62 442 GLU A C 1
ATOM 3624 O O . GLU A 1 442 ? -20.438 -33.117 3.524 1.00 95.62 442 GLU A O 1
ATOM 3629 N N . LYS A 1 443 ? -19.242 -31.222 3.407 1.00 96.38 443 LYS A N 1
ATOM 3630 C CA . LYS A 1 443 ? -18.015 -31.833 2.867 1.00 96.38 443 LYS A CA 1
ATOM 3631 C C . LYS A 1 443 ? -17.133 -32.467 3.939 1.00 96.38 443 LYS A C 1
ATOM 3633 O O . LYS A 1 443 ? -16.166 -33.148 3.597 1.00 96.38 443 LYS A O 1
ATOM 3638 N N . TYR A 1 444 ? -17.409 -32.228 5.219 1.00 97.62 444 TYR A N 1
ATOM 3639 C CA . TYR A 1 444 ? -16.695 -32.902 6.291 1.00 97.62 444 TYR A CA 1
ATOM 3640 C C . TYR A 1 444 ? -17.150 -34.361 6.388 1.00 97.62 444 TYR A C 1
ATOM 3642 O O . TYR A 1 444 ? -18.332 -34.639 6.551 1.00 97.62 444 TYR A O 1
ATOM 3650 N N . GLU A 1 445 ? -16.203 -35.300 6.352 1.00 97.12 445 GLU A N 1
ATOM 3651 C CA . GLU A 1 445 ? -16.493 -36.743 6.368 1.00 97.12 445 GLU A CA 1
ATOM 3652 C C . GLU A 1 445 ? -17.337 -37.195 7.579 1.00 97.12 445 GLU A C 1
ATOM 3654 O O . GLU A 1 445 ? -18.103 -38.148 7.466 1.00 97.12 445 GLU A O 1
ATOM 3659 N N . LYS A 1 446 ? -17.234 -36.491 8.719 1.00 97.44 446 LYS A N 1
ATOM 3660 C CA . LYS A 1 446 ? -17.998 -36.759 9.952 1.00 97.44 446 LYS A CA 1
ATOM 3661 C C . LYS A 1 446 ? -19.081 -35.712 10.216 1.00 97.44 446 LYS A C 1
ATOM 3663 O O . LYS A 1 446 ? -19.446 -35.468 11.363 1.00 97.44 446 LYS A O 1
ATOM 3668 N N . PHE A 1 447 ? -19.578 -35.045 9.174 1.00 97.44 447 PHE A N 1
ATOM 3669 C CA . PHE A 1 447 ? -20.597 -34.013 9.352 1.00 97.44 447 PHE A CA 1
ATOM 3670 C C . PHE A 1 447 ? -21.922 -34.573 9.869 1.00 97.44 447 PHE A C 1
ATOM 3672 O O . PHE A 1 447 ? -22.530 -33.949 10.728 1.00 97.44 447 PHE A O 1
ATOM 3679 N N . SER A 1 448 ? -22.353 -35.749 9.397 1.00 96.88 448 SER A N 1
ATOM 3680 C CA . SER A 1 448 ? -23.557 -36.413 9.919 1.00 96.88 448 SER A CA 1
ATOM 3681 C C . SER A 1 448 ? -23.438 -36.668 11.418 1.00 96.88 448 SER A C 1
ATOM 3683 O O . SER A 1 448 ? -24.322 -36.302 12.177 1.00 96.88 448 SER A O 1
ATOM 3685 N N . GLU A 1 449 ? -22.292 -37.191 11.852 1.00 97.69 449 GLU A N 1
ATOM 3686 C CA . GLU A 1 449 ? -21.991 -37.426 13.263 1.00 97.69 449 GLU A CA 1
ATOM 3687 C C . GLU A 1 449 ? -22.018 -36.141 14.101 1.00 97.69 449 GLU A C 1
ATOM 3689 O O . GLU A 1 449 ? -22.481 -36.182 15.232 1.00 97.69 449 GLU A O 1
ATOM 3694 N N . LEU A 1 450 ? -21.542 -35.013 13.563 1.00 97.56 450 LEU A N 1
ATOM 3695 C CA . LEU A 1 450 ? -21.610 -33.709 14.231 1.00 97.56 450 LEU A CA 1
ATOM 3696 C C . LEU A 1 450 ? -23.048 -33.176 14.298 1.00 97.56 450 LEU A C 1
ATOM 3698 O O . LEU A 1 450 ? -23.503 -32.751 15.353 1.00 97.56 450 LEU A O 1
ATOM 3702 N N . ARG A 1 451 ? -23.755 -33.208 13.167 1.00 97.00 451 ARG A N 1
ATOM 3703 C CA . ARG A 1 451 ? -25.112 -32.677 13.003 1.00 97.00 451 ARG A CA 1
ATOM 3704 C C . ARG A 1 451 ? -26.139 -33.428 13.847 1.00 97.00 451 ARG A C 1
ATOM 3706 O O . ARG A 1 451 ? -27.093 -32.823 14.311 1.00 97.00 451 ARG A O 1
ATOM 3713 N N . ASP A 1 452 ? -25.957 -34.733 14.020 1.00 97.12 452 ASP A N 1
ATOM 3714 C CA . ASP A 1 452 ? -26.908 -35.581 14.737 1.00 97.12 452 ASP A CA 1
ATOM 3715 C C . ASP A 1 452 ? -26.728 -35.495 16.278 1.00 97.12 452 ASP A C 1
ATOM 3717 O O . ASP A 1 452 ? -27.454 -36.159 17.022 1.00 97.12 452 ASP A O 1
ATOM 3721 N N . LEU A 1 453 ? -25.786 -34.678 16.783 1.00 98.06 453 LEU A N 1
ATOM 3722 C CA . LEU A 1 453 ? -25.628 -34.414 18.219 1.00 98.06 453 LEU A CA 1
ATOM 3723 C C . LEU A 1 453 ? -26.754 -33.503 18.739 1.00 98.06 453 LEU A C 1
ATOM 3725 O O . LEU A 1 453 ? -27.036 -32.468 18.139 1.00 98.06 453 LEU A O 1
ATOM 3729 N N . PRO A 1 454 ? -27.375 -33.830 19.889 1.00 97.44 454 PRO A N 1
ATOM 3730 C CA . PRO A 1 454 ? -28.568 -33.131 20.378 1.00 97.44 454 PRO A CA 1
ATOM 3731 C C . PRO A 1 454 ? -28.299 -31.705 20.876 1.00 97.44 454 PRO A C 1
ATOM 3733 O O . PRO A 1 454 ? -29.241 -30.952 21.100 1.00 97.44 454 PRO A O 1
ATOM 3736 N N . ASN A 1 455 ? -27.034 -31.353 21.096 1.00 98.25 455 ASN A N 1
ATOM 3737 C CA . ASN A 1 455 ? -26.587 -30.068 21.623 1.00 98.25 455 ASN A CA 1
ATOM 3738 C C . ASN A 1 455 ? -25.883 -29.202 20.562 1.00 98.25 455 ASN A C 1
ATOM 3740 O O . ASN A 1 455 ? -25.075 -28.341 20.909 1.00 98.25 455 ASN A O 1
ATOM 3744 N N . PHE A 1 456 ? -26.138 -29.461 19.277 1.00 98.56 456 PHE A N 1
ATOM 3745 C CA . PHE A 1 456 ? -25.469 -28.802 18.162 1.00 98.56 456 PHE A CA 1
ATOM 3746 C C . PHE A 1 456 ? -26.456 -28.287 17.113 1.00 98.56 456 PHE A C 1
ATOM 3748 O O . PHE A 1 456 ? -27.322 -29.018 16.636 1.00 98.56 456 PHE A O 1
ATOM 3755 N N . GLU A 1 457 ? -26.263 -27.040 16.696 1.00 98.19 457 GLU A N 1
ATOM 3756 C CA . GLU A 1 457 ? -26.992 -26.394 15.611 1.00 98.19 457 GLU A CA 1
ATOM 3757 C C . GLU A 1 457 ? -26.029 -25.989 14.487 1.00 98.19 457 GLU A C 1
ATOM 3759 O O . GLU A 1 457 ? -24.985 -25.376 14.723 1.00 98.19 457 GLU A O 1
ATOM 3764 N N . TYR A 1 458 ? -26.396 -26.307 13.243 1.00 98.06 458 TYR A N 1
ATOM 3765 C CA . TYR A 1 458 ? -25.687 -25.856 12.048 1.00 98.06 458 TYR A CA 1
ATOM 3766 C C . TYR A 1 458 ? -26.489 -24.793 11.304 1.00 98.06 458 TYR A C 1
ATOM 3768 O O . TYR A 1 458 ? -27.653 -25.015 10.974 1.00 98.06 458 TYR A O 1
ATOM 3776 N N . VAL A 1 459 ? -25.840 -23.674 10.985 1.00 97.75 459 VAL A N 1
ATOM 3777 C CA . VAL A 1 459 ? -26.469 -22.505 10.375 1.00 97.75 459 VAL A CA 1
ATOM 3778 C C . VAL A 1 459 ? -25.704 -22.061 9.128 1.00 97.75 459 VAL A C 1
ATOM 3780 O O . VAL A 1 459 ? -24.519 -21.720 9.178 1.00 97.75 459 VAL A O 1
ATOM 3783 N N . GLU A 1 460 ? -26.424 -21.969 8.011 1.00 96.38 460 GLU A N 1
ATOM 3784 C CA . GLU A 1 460 ? -26.012 -21.226 6.819 1.00 96.38 460 GLU A CA 1
ATOM 3785 C C . GLU A 1 460 ? -26.915 -20.002 6.653 1.00 96.38 460 GLU A C 1
ATOM 3787 O O . GLU A 1 460 ? -28.121 -20.145 6.463 1.00 96.38 460 GLU A O 1
ATOM 3792 N N . ALA A 1 461 ? -26.339 -18.800 6.716 1.00 94.56 461 ALA A N 1
ATOM 3793 C CA . ALA A 1 461 ? -27.088 -17.549 6.627 1.00 94.56 461 ALA A CA 1
ATOM 3794 C C . ALA A 1 461 ? -26.340 -16.487 5.796 1.00 94.56 461 ALA A C 1
ATOM 3796 O O . ALA A 1 461 ? -25.114 -16.568 5.646 1.00 94.56 461 ALA A O 1
ATOM 3797 N N . PRO A 1 462 ? -27.043 -15.480 5.249 1.00 92.00 462 PRO A N 1
ATOM 3798 C CA . PRO A 1 462 ? -26.422 -14.270 4.717 1.00 92.00 462 PRO A CA 1
ATOM 3799 C C . PRO A 1 462 ? -25.596 -13.538 5.785 1.00 92.00 462 PRO A C 1
ATOM 3801 O O . PRO A 1 462 ? -25.936 -13.554 6.963 1.00 92.00 462 PRO A O 1
ATOM 3804 N N . TYR A 1 463 ? -24.537 -12.832 5.377 1.00 90.12 463 TYR A N 1
ATOM 3805 C CA . TYR A 1 463 ? -23.664 -12.104 6.313 1.00 90.12 463 TYR A CA 1
ATOM 3806 C C . TYR A 1 463 ? -24.401 -11.016 7.119 1.00 90.12 463 TYR A C 1
ATOM 3808 O O . TYR A 1 463 ? -24.064 -10.775 8.273 1.00 90.12 463 TYR A O 1
ATOM 3816 N N . SER A 1 464 ? -25.449 -10.404 6.550 1.00 91.75 464 SER A N 1
ATOM 3817 C CA . SER A 1 464 ? -26.328 -9.455 7.257 1.00 91.75 464 SER A CA 1
ATOM 3818 C C . SER A 1 464 ? -27.007 -10.053 8.488 1.00 91.75 464 SER A C 1
ATOM 3820 O O . SER A 1 464 ? -27.351 -9.323 9.412 1.00 91.75 464 SER A O 1
ATOM 3822 N N . ASP A 1 465 ? -27.172 -11.374 8.499 1.00 95.50 465 ASP A N 1
ATOM 3823 C CA . ASP A 1 465 ? -27.903 -12.118 9.516 1.00 95.50 465 ASP A CA 1
ATOM 3824 C C . ASP A 1 465 ? -26.939 -12.747 10.528 1.00 95.50 465 ASP A C 1
ATOM 3826 O O . ASP A 1 465 ? -27.361 -13.405 11.469 1.00 95.50 465 ASP A O 1
ATOM 3830 N N . TYR A 1 466 ? -25.626 -12.562 10.375 1.00 95.94 466 TYR A N 1
ATOM 3831 C CA . TYR A 1 466 ? -24.653 -13.065 11.342 1.00 95.94 466 TYR A CA 1
ATOM 3832 C C . TYR A 1 466 ? -24.894 -12.503 12.758 1.00 95.94 466 TYR A C 1
ATOM 3834 O O . TYR A 1 466 ? -24.904 -13.305 13.697 1.00 95.94 466 TYR A O 1
ATOM 3842 N N . PRO A 1 467 ? -25.158 -11.192 12.960 1.00 96.12 467 PRO A N 1
ATOM 3843 C CA . PRO A 1 467 ? -25.311 -10.616 14.299 1.00 96.12 467 PRO A CA 1
ATOM 3844 C C . PRO A 1 467 ? -26.362 -11.296 15.186 1.00 96.12 467 PRO A C 1
ATOM 3846 O O . PRO A 1 467 ? -26.125 -11.454 16.380 1.00 96.12 467 PRO A O 1
ATOM 3849 N N . GLN A 1 468 ? -27.489 -11.760 14.630 1.00 96.19 468 GLN A N 1
ATOM 3850 C CA . GLN A 1 468 ? -28.522 -12.458 15.417 1.00 96.19 468 GLN A CA 1
ATOM 3851 C C . GLN A 1 468 ? -28.067 -13.830 15.939 1.00 96.19 468 GLN A C 1
ATOM 3853 O O . GLN A 1 468 ? -28.586 -14.294 16.950 1.00 96.19 468 GLN A O 1
ATOM 3858 N N . TYR A 1 469 ? -27.107 -14.484 15.279 1.00 97.38 469 TYR A N 1
ATOM 3859 C CA . TYR A 1 469 ? -26.519 -15.735 15.765 1.00 97.38 469 TYR A CA 1
ATOM 3860 C C . TYR A 1 469 ? -25.405 -15.464 16.770 1.00 97.38 469 TYR A C 1
ATOM 3862 O O . TYR A 1 469 ? -25.329 -16.142 17.790 1.00 97.38 469 TYR A O 1
ATOM 3870 N N . TYR A 1 470 ? -24.587 -14.434 16.534 1.00 97.75 470 TYR A N 1
ATOM 3871 C CA . TYR A 1 470 ? -23.599 -13.976 17.514 1.00 97.75 470 TYR A CA 1
ATOM 3872 C C . TYR A 1 470 ? -24.260 -13.582 18.846 1.00 97.75 470 TYR A C 1
ATOM 3874 O O . TYR A 1 470 ? -23.761 -13.963 19.899 1.00 97.75 470 TYR A O 1
ATOM 3882 N N . ALA A 1 471 ? -25.428 -12.935 18.812 1.00 96.12 471 ALA A N 1
ATOM 3883 C CA . ALA A 1 471 ? -26.194 -12.568 20.009 1.00 96.12 471 ALA A CA 1
ATOM 3884 C C . ALA A 1 471 ? -26.682 -13.762 20.860 1.00 96.12 471 ALA A C 1
ATOM 3886 O O . ALA A 1 471 ? -27.153 -13.564 21.976 1.00 96.12 471 ALA A O 1
ATOM 3887 N N . GLN A 1 472 ? -26.598 -14.993 20.343 1.00 97.00 472 GLN A N 1
ATOM 3888 C CA . GLN A 1 472 ? -26.956 -16.222 21.065 1.00 97.00 472 GLN A CA 1
ATOM 3889 C C . GLN A 1 472 ? -25.743 -16.901 21.715 1.00 97.00 472 GLN A C 1
ATOM 3891 O O . GLN A 1 472 ? -25.902 -17.901 22.417 1.00 97.00 472 GLN A O 1
ATOM 3896 N N . MET A 1 473 ? -24.532 -16.411 21.447 1.00 98.19 473 MET A N 1
ATOM 3897 C CA . MET A 1 473 ? -23.277 -17.028 21.866 1.00 98.19 473 MET A CA 1
ATOM 3898 C C . MET A 1 473 ? -22.658 -16.242 23.019 1.00 98.19 473 MET A C 1
ATOM 3900 O O . MET A 1 473 ? -22.628 -15.024 22.965 1.00 98.19 473 MET A O 1
ATOM 3904 N N . ASP A 1 474 ? -22.066 -16.910 24.004 1.00 98.56 474 ASP A N 1
ATOM 3905 C CA . ASP A 1 474 ? -21.291 -16.238 25.067 1.00 98.56 474 ASP A CA 1
ATOM 3906 C C . ASP A 1 474 ? -19.802 -16.570 25.020 1.00 98.56 474 ASP A C 1
ATOM 3908 O O . ASP A 1 474 ? -18.965 -15.779 25.466 1.00 98.56 474 ASP A O 1
ATOM 3912 N N . VAL A 1 475 ? -19.468 -17.704 24.401 1.00 98.75 475 VAL A N 1
ATOM 3913 C CA . VAL A 1 475 ? -18.096 -18.133 24.140 1.00 98.75 475 VAL A CA 1
ATOM 3914 C C . VAL A 1 475 ? -17.931 -18.398 22.649 1.00 98.75 475 VAL A C 1
ATOM 3916 O O . VAL A 1 475 ? -18.764 -19.063 22.041 1.00 98.75 475 VAL A O 1
ATOM 3919 N N . PHE A 1 476 ? -16.849 -17.909 22.048 1.00 98.69 476 PHE A N 1
ATOM 3920 C CA . PHE A 1 476 ? -16.525 -18.140 20.639 1.00 98.69 476 PHE A CA 1
ATOM 3921 C C . PHE A 1 476 ? -15.238 -18.941 20.507 1.00 98.69 476 PHE A C 1
ATOM 3923 O O . PHE A 1 476 ? -14.192 -18.512 20.990 1.00 98.69 476 PHE A O 1
ATOM 3930 N N . VAL A 1 477 ? -15.277 -20.070 19.804 1.00 98.62 477 VAL A N 1
ATOM 3931 C CA . VAL A 1 477 ? -14.108 -20.936 19.637 1.00 98.62 477 VAL A CA 1
ATOM 3932 C C . VAL A 1 477 ? -13.555 -20.824 18.217 1.00 98.62 477 VAL A C 1
ATOM 3934 O O . VAL A 1 477 ? -14.245 -21.078 17.230 1.00 98.62 477 VAL A O 1
ATOM 3937 N N . SER A 1 478 ? -12.264 -20.499 18.103 1.00 97.44 478 SER A N 1
ATOM 3938 C CA . SER A 1 478 ? -11.531 -20.452 16.828 1.00 97.44 478 SER A CA 1
ATOM 3939 C C . SER A 1 478 ? -10.393 -21.485 16.809 1.00 97.44 478 SER A C 1
ATOM 3941 O O . SER A 1 478 ? -9.256 -21.152 17.151 1.00 97.44 478 SER A O 1
ATOM 3943 N N . PRO A 1 479 ? -10.653 -22.735 16.373 1.00 96.44 479 PRO A N 1
ATOM 3944 C CA . PRO A 1 479 ? -9.705 -23.848 16.490 1.00 96.44 479 PRO A CA 1
ATOM 3945 C C . PRO A 1 479 ? -8.774 -24.035 15.284 1.00 96.44 479 PRO A C 1
ATOM 3947 O O . PRO A 1 479 ? -8.166 -25.095 15.117 1.00 96.44 479 PRO A O 1
ATOM 3950 N N . ALA A 1 480 ? -8.663 -23.036 14.408 1.00 94.19 480 ALA A N 1
ATOM 3951 C CA . ALA A 1 480 ? -7.920 -23.161 13.161 1.00 94.19 480 ALA A CA 1
ATOM 3952 C C . ALA A 1 480 ? -6.428 -23.477 13.383 1.00 94.19 480 ALA A C 1
ATOM 3954 O O . ALA A 1 480 ? -5.781 -22.940 14.274 1.00 94.19 480 ALA A O 1
ATOM 3955 N N . LYS A 1 481 ? -5.854 -24.329 12.530 1.00 92.50 481 LYS A N 1
ATOM 3956 C CA . LYS A 1 481 ? -4.423 -24.688 12.544 1.00 92.50 481 LYS A CA 1
ATOM 3957 C C . LYS A 1 481 ? -3.552 -23.687 11.786 1.00 92.50 481 LYS A C 1
ATOM 3959 O O . LYS A 1 481 ? -2.343 -23.653 11.977 1.00 92.50 481 LYS A O 1
ATOM 3964 N N . LEU A 1 482 ? -4.159 -22.896 10.902 1.00 87.62 482 LEU A N 1
ATOM 3965 C CA . LEU A 1 482 ? -3.481 -21.887 10.095 1.00 87.62 482 LEU A CA 1
ATOM 3966 C C . LEU A 1 482 ? -4.463 -20.778 9.724 1.00 87.62 482 LEU A C 1
ATOM 3968 O O . LEU A 1 482 ? -5.461 -21.044 9.048 1.00 87.62 482 LEU A O 1
ATOM 3972 N N . GLU A 1 483 ? -4.134 -19.544 10.100 1.00 82.62 483 GLU A N 1
ATOM 3973 C CA . GLU A 1 483 ? -4.861 -18.326 9.739 1.00 82.62 483 GLU A CA 1
ATOM 3974 C C . GLU A 1 483 ? -3.906 -17.192 9.385 1.00 82.62 483 GLU A C 1
ATOM 3976 O O . GLU A 1 483 ? -2.807 -17.096 9.927 1.00 82.62 483 GLU A O 1
ATOM 3981 N N . GLY A 1 484 ? -4.373 -16.296 8.515 1.00 71.00 484 GLY A N 1
ATOM 3982 C CA . GLY A 1 484 ? -3.783 -14.964 8.380 1.00 71.00 484 GLY A CA 1
ATOM 3983 C C . GLY A 1 484 ? -4.300 -14.017 9.457 1.00 71.00 484 GLY A C 1
ATOM 3984 O O . GLY A 1 484 ? -3.522 -13.388 10.163 1.00 71.00 484 GLY A O 1
ATOM 3985 N N . GLY A 1 485 ? -5.623 -13.962 9.604 1.00 78.12 485 GLY A N 1
ATOM 3986 C CA . GLY A 1 485 ? -6.314 -13.085 10.538 1.00 78.12 485 GLY A CA 1
ATOM 3987 C C . GLY A 1 485 ? -7.807 -13.418 10.578 1.00 78.12 485 GLY A C 1
ATOM 3988 O O . GLY A 1 485 ? -8.509 -13.087 9.622 1.00 78.12 485 GLY A O 1
ATOM 3989 N N . PRO A 1 486 ? -8.291 -14.142 11.602 1.00 85.75 486 PRO A N 1
ATOM 3990 C CA . PRO A 1 486 ? -9.672 -14.609 11.653 1.00 85.75 486 PRO A CA 1
ATOM 3991 C C . PRO A 1 486 ? -10.633 -13.447 11.938 1.00 85.75 486 PRO A C 1
ATOM 3993 O O . PRO A 1 486 ? -10.914 -13.151 13.088 1.00 85.75 486 PRO A O 1
ATOM 3996 N N . ILE A 1 487 ? -11.169 -12.801 10.900 1.00 93.06 487 ILE A N 1
ATOM 3997 C CA . ILE A 1 487 ? -12.168 -11.722 11.047 1.00 93.06 487 ILE A CA 1
ATOM 3998 C C . ILE A 1 487 ? -13.357 -12.115 11.953 1.00 93.06 487 ILE A C 1
ATOM 4000 O O . ILE A 1 487 ? -13.671 -11.326 12.843 1.00 93.06 487 ILE A O 1
ATOM 4004 N N . PRO A 1 488 ? -13.911 -13.348 11.874 1.00 95.50 488 PRO A N 1
ATOM 4005 C CA . PRO A 1 488 ? -14.977 -13.783 12.781 1.00 95.50 488 PRO A CA 1
ATOM 4006 C C . PRO A 1 488 ? -14.649 -13.710 14.276 1.00 95.50 488 PRO A C 1
ATOM 4008 O O . PRO A 1 488 ? -15.560 -13.660 15.097 1.00 95.50 488 PRO A O 1
ATOM 4011 N N . LEU A 1 489 ? -13.359 -13.709 14.636 1.00 96.81 489 LEU A N 1
ATOM 4012 C CA . LEU A 1 489 ? -12.907 -13.513 16.011 1.00 96.81 489 LEU A CA 1
ATOM 4013 C C . LEU A 1 489 ? -13.151 -12.071 16.480 1.00 96.81 489 LEU A C 1
ATOM 4015 O O . LEU A 1 489 ? -13.626 -11.873 17.591 1.00 96.81 489 LEU A O 1
ATOM 4019 N N . ILE A 1 490 ? -12.860 -11.075 15.636 1.00 96.94 490 ILE A N 1
ATOM 4020 C CA . ILE A 1 490 ? -13.107 -9.659 15.953 1.00 96.94 490 ILE A CA 1
ATOM 4021 C C . ILE A 1 490 ? -14.615 -9.396 16.001 1.00 96.94 490 ILE A C 1
ATOM 4023 O O . ILE A 1 490 ? -15.078 -8.738 16.927 1.00 96.94 490 ILE A O 1
ATOM 4027 N N . GLU A 1 491 ? -15.378 -9.959 15.059 1.00 97.69 491 GLU A N 1
ATOM 4028 C CA . GLU A 1 491 ? -16.849 -9.909 15.054 1.00 97.69 491 GLU A CA 1
ATOM 4029 C C . GLU A 1 491 ? -17.427 -10.443 16.378 1.00 97.69 491 GLU A C 1
ATOM 4031 O O . GLU A 1 491 ? -18.224 -9.762 17.022 1.00 97.69 491 GLU A O 1
ATOM 4036 N N . ALA A 1 492 ? -16.949 -11.608 16.844 1.00 98.19 492 ALA A N 1
ATOM 4037 C CA . ALA A 1 492 ? -17.368 -12.186 18.122 1.00 98.19 492 ALA A CA 1
ATOM 4038 C C . ALA A 1 492 ? -17.074 -11.251 19.300 1.00 98.19 492 ALA A C 1
ATOM 4040 O O . ALA A 1 492 ? -17.942 -10.940 20.117 1.00 98.19 492 ALA A O 1
ATOM 4041 N N . MET A 1 493 ? -15.832 -10.773 19.369 1.00 98.38 493 MET A N 1
ATOM 4042 C CA . MET A 1 493 ? -15.379 -9.895 20.439 1.00 98.38 493 MET A CA 1
ATOM 4043 C C . MET A 1 493 ? -16.145 -8.559 20.438 1.00 98.38 493 MET A C 1
ATOM 4045 O O . MET A 1 493 ? -16.458 -8.043 21.510 1.00 98.38 493 MET A O 1
ATOM 4049 N N . MET A 1 494 ? -16.533 -8.028 19.268 1.00 97.75 494 MET A N 1
ATOM 4050 C CA . MET A 1 494 ? -17.409 -6.852 19.159 1.00 97.75 494 MET A CA 1
ATOM 4051 C C . MET A 1 494 ? -18.796 -7.092 19.763 1.00 97.75 494 MET A C 1
ATOM 4053 O O . MET A 1 494 ? -19.341 -6.183 20.393 1.00 97.75 494 MET A O 1
ATOM 4057 N N . CYS A 1 495 ? -19.335 -8.303 19.635 1.00 98.19 495 CYS A N 1
ATOM 4058 C CA . CYS A 1 495 ? -20.588 -8.712 20.267 1.00 98.19 495 CYS A CA 1
ATOM 4059 C C . CYS A 1 495 ? -20.465 -8.995 21.774 1.00 98.19 495 CYS A C 1
ATOM 4061 O O . CYS A 1 495 ? -21.429 -9.443 22.378 1.00 98.19 495 CYS A O 1
ATOM 4063 N N . ASN A 1 496 ? -19.329 -8.681 22.411 1.00 98.19 496 ASN A N 1
ATOM 4064 C CA . ASN A 1 496 ? -19.074 -8.956 23.829 1.00 98.19 496 ASN A CA 1
ATOM 4065 C C . ASN A 1 496 ? -18.998 -10.467 24.157 1.00 98.19 496 ASN A C 1
ATOM 4067 O O . ASN A 1 496 ? -19.301 -10.886 25.273 1.00 98.19 496 ASN A O 1
ATOM 4071 N N . ILE A 1 497 ? -18.549 -11.283 23.201 1.00 98.69 497 ILE A N 1
ATOM 4072 C CA . ILE A 1 497 ? -18.391 -12.740 23.340 1.00 98.69 497 ILE A CA 1
ATOM 4073 C C . ILE A 1 497 ? -16.954 -13.065 23.728 1.00 98.69 497 ILE A C 1
ATOM 4075 O O . ILE A 1 497 ? -16.019 -12.509 23.151 1.00 98.69 497 ILE A O 1
ATOM 4079 N N . VAL A 1 498 ? -16.762 -13.981 24.678 1.00 98.75 498 VAL A N 1
ATOM 4080 C CA . VAL A 1 498 ? -15.430 -14.344 25.177 1.00 98.75 498 VAL A CA 1
ATOM 4081 C C . VAL A 1 498 ? -14.762 -15.334 24.214 1.00 98.75 498 VAL A C 1
ATOM 4083 O O . VAL A 1 498 ? -15.287 -16.426 23.991 1.00 98.75 498 VAL A O 1
ATOM 4086 N N . PRO A 1 499 ? -13.607 -15.003 23.614 1.00 98.56 499 PRO A N 1
ATOM 4087 C CA . PRO A 1 499 ? -12.959 -15.881 22.655 1.00 98.56 499 PRO A CA 1
ATOM 4088 C C . PRO A 1 499 ? -12.081 -16.950 23.318 1.00 98.56 499 PRO A C 1
ATOM 4090 O O . PRO A 1 499 ? -11.347 -16.679 24.266 1.00 98.56 499 PRO A O 1
ATOM 4093 N N . VAL A 1 500 ? -12.069 -18.145 22.729 1.00 98.75 500 VAL A N 1
ATOM 4094 C CA . VAL A 1 500 ? -11.126 -19.240 22.991 1.00 98.75 500 VAL A CA 1
ATOM 4095 C C . VAL A 1 500 ? -10.498 -19.631 21.652 1.00 98.75 500 VAL A C 1
ATOM 4097 O O . VAL A 1 500 ? -11.135 -20.249 20.799 1.00 98.75 500 VAL A O 1
ATOM 4100 N N . ALA A 1 501 ? -9.253 -19.231 21.406 1.00 98.00 501 ALA A N 1
ATOM 4101 C CA . ALA A 1 501 ? -8.645 -19.333 20.080 1.00 98.00 501 ALA A CA 1
ATOM 4102 C C . ALA A 1 501 ? -7.292 -20.049 20.091 1.00 98.00 501 ALA A C 1
ATOM 4104 O O . ALA A 1 501 ? -6.495 -19.916 21.019 1.00 98.00 501 ALA A O 1
ATOM 4105 N N . SER A 1 502 ? -6.990 -20.770 19.013 1.00 96.56 502 SER A N 1
ATOM 4106 C CA . SER A 1 502 ? -5.636 -21.268 18.791 1.00 96.56 502 SER A CA 1
ATOM 4107 C C . SER A 1 502 ? -4.665 -20.093 18.588 1.00 96.56 502 SER A C 1
ATOM 4109 O O . SER A 1 502 ? -5.044 -19.034 18.079 1.00 96.56 502 SER A O 1
ATOM 4111 N N . LYS A 1 503 ? -3.382 -20.271 18.929 1.00 94.25 503 LYS A N 1
ATOM 4112 C CA . LYS A 1 503 ? -2.312 -19.274 18.715 1.00 94.25 503 LYS A CA 1
ATOM 4113 C C . LYS A 1 503 ? -1.924 -19.142 17.233 1.00 94.25 503 LYS A C 1
ATOM 4115 O O . LYS A 1 503 ? -0.788 -19.407 16.844 1.00 94.25 503 LYS A O 1
ATOM 4120 N N . THR A 1 504 ? -2.876 -18.742 16.395 1.00 90.62 504 THR A N 1
ATOM 4121 C CA . THR A 1 504 ? -2.716 -18.570 14.944 1.00 90.62 504 THR A CA 1
ATOM 4122 C C . THR A 1 504 ? -3.212 -17.199 14.478 1.00 90.62 504 THR A C 1
ATOM 4124 O O . THR A 1 504 ? -4.013 -16.545 15.149 1.00 90.62 504 THR A O 1
ATOM 4127 N N . GLY A 1 505 ? -2.725 -16.738 13.319 1.00 89.25 505 GLY A N 1
ATOM 4128 C CA . GLY A 1 505 ? -3.066 -15.415 12.788 1.00 89.25 505 GLY A CA 1
ATOM 4129 C C . GLY A 1 505 ? -2.781 -14.302 13.800 1.00 89.25 505 GLY A C 1
ATOM 4130 O O . GLY A 1 505 ? -1.749 -14.320 14.468 1.00 89.25 505 GLY A O 1
ATOM 4131 N N . PHE A 1 506 ? -3.713 -13.355 13.929 1.00 91.94 506 PHE A N 1
ATOM 4132 C CA . PHE A 1 506 ? -3.627 -12.264 14.902 1.00 91.94 506 PHE A CA 1
ATOM 4133 C C . PHE A 1 506 ? -4.235 -12.574 16.277 1.00 91.94 506 PHE A C 1
ATOM 4135 O O . PHE A 1 506 ? -4.282 -11.678 17.115 1.00 91.94 506 PHE A O 1
ATOM 4142 N N . ALA A 1 507 ? -4.730 -13.791 16.541 1.00 94.38 507 ALA A N 1
ATOM 4143 C CA . ALA A 1 507 ? -5.375 -14.090 17.826 1.00 94.38 507 ALA A CA 1
ATOM 4144 C C . ALA A 1 507 ? -4.474 -13.757 19.041 1.00 94.38 507 ALA A C 1
ATOM 4146 O O . ALA A 1 507 ? -4.955 -13.090 19.956 1.00 94.38 507 ALA A O 1
ATOM 4147 N N . PRO A 1 508 ? -3.155 -14.067 19.033 1.00 94.19 508 PRO A N 1
ATOM 4148 C CA . PRO A 1 508 ? -2.247 -13.670 20.116 1.00 94.19 508 PRO A CA 1
ATOM 4149 C C . PRO A 1 508 ? -2.018 -12.159 20.262 1.00 94.19 508 PRO A C 1
ATOM 4151 O O . PRO A 1 508 ? -1.397 -11.735 21.229 1.00 94.19 508 PRO A O 1
ATOM 4154 N N . ASN A 1 509 ? -2.433 -11.352 19.283 1.00 93.12 509 ASN A N 1
ATOM 4155 C CA . ASN A 1 509 ? -2.271 -9.900 19.302 1.00 93.12 509 ASN A CA 1
ATOM 4156 C C . ASN A 1 509 ? -3.475 -9.177 19.910 1.00 93.12 509 ASN A C 1
ATOM 4158 O O . ASN A 1 509 ? -3.326 -8.024 20.301 1.00 93.12 509 ASN A O 1
ATOM 4162 N N . ILE A 1 510 ? -4.640 -9.830 19.961 1.00 95.12 510 ILE A N 1
ATOM 4163 C CA . ILE A 1 510 ? -5.892 -9.226 20.445 1.00 95.12 510 ILE A CA 1
ATOM 4164 C C . ILE A 1 510 ? -6.450 -9.921 21.696 1.00 95.12 510 ILE A C 1
ATOM 4166 O O . ILE A 1 510 ? -7.315 -9.359 22.363 1.00 95.12 510 ILE A O 1
ATOM 4170 N N . ILE A 1 511 ? -5.946 -11.114 22.037 1.00 97.44 511 ILE A N 1
ATOM 4171 C CA . ILE A 1 511 ? -6.322 -11.852 23.248 1.00 97.44 511 ILE A CA 1
ATOM 4172 C C . ILE A 1 511 ? -5.175 -11.817 24.261 1.00 97.44 511 ILE A C 1
ATOM 4174 O O . ILE A 1 511 ? -4.092 -12.351 24.011 1.00 97.44 511 ILE A O 1
ATOM 4178 N N . THR A 1 512 ? -5.459 -11.275 25.439 1.00 97.94 512 THR A N 1
ATOM 4179 C CA . THR A 1 512 ? -4.678 -11.450 26.660 1.00 97.94 512 THR A CA 1
ATOM 4180 C C . THR A 1 512 ? -5.266 -12.621 27.446 1.00 97.94 512 THR A C 1
ATOM 4182 O O . THR A 1 512 ? -6.385 -12.551 27.958 1.00 97.94 512 THR A O 1
ATOM 4185 N N . HIS A 1 513 ? -4.515 -13.725 27.503 1.00 97.88 513 HIS A N 1
ATOM 4186 C CA . HIS A 1 513 ? -4.956 -14.992 28.094 1.00 97.88 513 HIS A CA 1
ATOM 4187 C C . HIS A 1 513 ? -5.405 -14.811 29.555 1.00 97.88 513 HIS A C 1
ATOM 4189 O O . HIS A 1 513 ? -4.619 -14.363 30.386 1.00 97.88 513 HIS A O 1
ATOM 4195 N N . GLY A 1 514 ? -6.649 -15.191 29.858 1.00 97.06 514 GLY A N 1
ATOM 4196 C CA . GLY A 1 514 ? -7.262 -15.084 31.185 1.00 97.06 514 GLY A CA 1
ATOM 4197 C C . GLY A 1 514 ? -7.902 -13.726 31.500 1.00 97.06 514 GLY A C 1
ATOM 4198 O O . GLY A 1 514 ? -8.555 -13.610 32.531 1.00 97.06 514 GLY A O 1
ATOM 4199 N N . GLU A 1 515 ? -7.757 -12.714 30.636 1.00 97.75 515 GLU A N 1
ATOM 4200 C CA . GLU A 1 515 ? -8.320 -11.372 30.867 1.00 97.75 515 GLU A CA 1
ATOM 4201 C C . GLU A 1 515 ? -9.505 -11.066 29.946 1.00 97.75 515 GLU A C 1
ATOM 4203 O O . GLU A 1 515 ? -10.598 -10.745 30.414 1.00 97.75 515 GLU A O 1
ATOM 4208 N N . ASN A 1 516 ? -9.302 -11.166 28.629 1.00 98.00 516 ASN A N 1
ATOM 4209 C CA . ASN A 1 516 ? -10.335 -10.916 27.617 1.00 98.00 516 ASN A CA 1
ATOM 4210 C C . ASN A 1 516 ? -10.556 -12.121 26.687 1.00 98.00 516 ASN A C 1
ATOM 4212 O O . ASN A 1 516 ? -11.106 -11.968 25.599 1.00 98.00 516 ASN A O 1
ATOM 4216 N N . GLY A 1 517 ? -10.104 -13.306 27.102 1.00 98.56 517 GLY A N 1
ATOM 4217 C CA . GLY A 1 517 ? -10.237 -14.556 26.364 1.00 98.56 517 GLY A CA 1
ATOM 4218 C C . GLY A 1 517 ? -9.130 -15.551 26.689 1.00 98.56 517 GLY A C 1
ATOM 4219 O O . GLY A 1 517 ? -8.296 -15.320 27.564 1.00 98.56 517 GLY A O 1
ATOM 4220 N N . PHE A 1 518 ? -9.097 -16.658 25.954 1.00 98.75 518 PHE A N 1
ATOM 4221 C CA . PHE A 1 518 ? -8.139 -17.740 26.149 1.00 98.75 518 PHE A CA 1
ATOM 4222 C C . PHE A 1 518 ? -7.446 -18.133 24.846 1.00 98.75 518 PHE A C 1
ATOM 4224 O O . PHE A 1 518 ? -8.017 -18.101 23.756 1.00 98.75 518 PHE A O 1
ATOM 4231 N N . LEU A 1 519 ? -6.179 -18.518 24.982 1.00 98.44 519 LEU A N 1
ATOM 4232 C CA . LEU A 1 519 ? -5.303 -18.937 23.889 1.00 98.44 519 LEU A CA 1
ATOM 4233 C C . LEU A 1 519 ? -4.782 -20.350 24.137 1.00 98.44 519 LEU A C 1
ATOM 4235 O O . LEU A 1 519 ? -4.232 -20.595 25.209 1.00 98.44 519 LEU A O 1
ATOM 4239 N N . PHE A 1 520 ? -4.846 -21.218 23.127 1.00 98.12 520 PHE A N 1
ATOM 4240 C CA . PHE A 1 520 ? -4.340 -22.597 23.181 1.00 98.12 520 PHE A CA 1
ATOM 4241 C C . PHE A 1 520 ? -3.421 -22.936 21.994 1.00 98.12 520 PHE A C 1
ATOM 4243 O O . PHE A 1 520 ? -3.362 -22.203 21.001 1.00 98.12 520 PHE A O 1
ATOM 4250 N N . ASN A 1 521 ? -2.636 -24.011 22.095 1.00 97.06 521 ASN A N 1
ATOM 4251 C CA . ASN A 1 521 ? -1.726 -24.422 21.020 1.00 97.06 521 ASN A CA 1
ATOM 4252 C C . ASN A 1 521 ? -2.473 -25.249 19.957 1.00 97.06 521 ASN A C 1
ATOM 4254 O O . ASN A 1 521 ? -3.516 -25.833 20.217 1.00 97.06 521 ASN A O 1
ATOM 4258 N N . ILE A 1 522 ? -1.959 -25.320 18.726 1.00 94.12 522 ILE A N 1
ATOM 4259 C CA . ILE A 1 522 ? -2.645 -26.026 17.621 1.00 94.12 522 ILE A CA 1
ATOM 4260 C C . ILE A 1 522 ? -2.813 -27.543 17.843 1.00 94.12 522 ILE A C 1
ATOM 4262 O O . ILE A 1 522 ? -3.590 -28.182 17.130 1.00 94.12 522 ILE A O 1
ATOM 4266 N N . ASP A 1 523 ? -2.058 -28.100 18.785 1.00 93.69 523 ASP A N 1
ATOM 4267 C CA . ASP A 1 523 ? -1.987 -29.501 19.194 1.00 93.69 523 ASP A CA 1
ATOM 4268 C C . ASP A 1 523 ? -2.606 -29.769 20.578 1.00 93.69 523 ASP A C 1
ATOM 4270 O O . ASP A 1 523 ? -2.554 -30.907 21.042 1.00 93.69 523 ASP A O 1
ATOM 4274 N N . SER A 1 524 ? -3.218 -28.758 21.211 1.00 96.44 524 SER A N 1
ATOM 4275 C CA . SER A 1 524 ? -3.961 -28.912 22.469 1.00 96.44 524 SER A CA 1
ATOM 4276 C C . SER A 1 524 ? -5.076 -29.956 22.345 1.00 96.44 524 SER A C 1
ATOM 4278 O O . SER A 1 524 ? -5.701 -30.106 21.286 1.00 96.44 524 SER A O 1
ATOM 4280 N N . SER A 1 525 ? -5.323 -30.685 23.437 1.00 97.81 525 SER A N 1
ATOM 4281 C CA . SER A 1 525 ? -6.325 -31.753 23.469 1.00 97.81 525 SER A CA 1
ATOM 4282 C C . SER A 1 525 ? -7.754 -31.199 23.540 1.00 97.81 525 SER A C 1
ATOM 4284 O O . SER A 1 525 ? -7.970 -30.010 23.780 1.00 97.81 525 SER A O 1
ATOM 4286 N N . VAL A 1 526 ? -8.750 -32.064 23.324 1.00 98.38 526 VAL A N 1
ATOM 4287 C CA . VAL A 1 526 ? -10.168 -31.687 23.458 1.00 98.38 526 VAL A CA 1
ATOM 4288 C C . VAL A 1 526 ? -10.457 -31.232 24.886 1.00 98.38 526 VAL A C 1
ATOM 4290 O O . VAL A 1 526 ? -11.115 -30.217 25.075 1.00 98.38 526 VAL A O 1
ATOM 4293 N N . GLU A 1 527 ? -9.926 -31.949 25.874 1.00 98.38 527 GLU A N 1
ATOM 4294 C CA . GLU A 1 527 ? -10.121 -31.687 27.300 1.00 98.38 527 GLU A CA 1
ATOM 4295 C C . GLU A 1 527 ? -9.580 -30.310 27.691 1.00 98.38 527 GLU A C 1
ATOM 4297 O O . GLU A 1 527 ? -10.299 -29.528 28.302 1.00 98.38 527 GLU A O 1
ATOM 4302 N N . GLU A 1 528 ? -8.363 -29.970 27.251 1.00 98.38 528 GLU A N 1
ATOM 4303 C CA . GLU A 1 528 ? -7.771 -28.650 27.498 1.00 98.38 528 GLU A CA 1
ATOM 4304 C C . GLU A 1 528 ? -8.650 -27.528 26.926 1.00 98.38 528 GLU A C 1
ATOM 4306 O O . GLU A 1 528 ? -8.888 -26.515 27.580 1.00 98.38 528 GLU A O 1
ATOM 4311 N N . VAL A 1 529 ? -9.176 -27.704 25.710 1.00 98.62 529 VAL A N 1
ATOM 4312 C CA . VAL A 1 529 ? -10.050 -26.701 25.086 1.00 98.62 529 VAL A CA 1
ATOM 4313 C C . VAL A 1 529 ? -11.397 -26.605 25.811 1.00 98.62 529 VAL A C 1
ATOM 4315 O O . VAL A 1 529 ? -11.888 -25.494 26.004 1.00 98.62 529 VAL A O 1
ATOM 4318 N N . CYS A 1 530 ? -11.975 -27.724 26.258 1.00 98.75 530 CYS A N 1
ATOM 4319 C CA . CYS A 1 530 ? -13.190 -27.736 27.079 1.00 98.75 530 CYS A CA 1
ATOM 4320 C C . CYS A 1 530 ? -12.993 -26.985 28.407 1.00 98.75 530 CYS A C 1
ATOM 4322 O O . CYS A 1 530 ? -13.843 -26.176 28.779 1.00 98.75 530 CYS A O 1
ATOM 4324 N N . ASP A 1 531 ? -11.858 -27.183 29.082 1.00 98.62 531 ASP A N 1
ATOM 4325 C CA . ASP A 1 531 ? -11.528 -26.482 30.329 1.00 98.62 531 ASP A CA 1
ATOM 4326 C C . ASP A 1 531 ? -11.412 -24.965 30.116 1.00 98.62 531 ASP A C 1
ATOM 4328 O O . ASP A 1 531 ? -11.854 -24.173 30.952 1.00 98.62 531 ASP A O 1
ATOM 4332 N N . LEU A 1 532 ? -10.840 -24.535 28.987 1.00 98.81 532 LEU A N 1
ATOM 4333 C CA . LEU A 1 532 ? -10.758 -23.116 28.627 1.00 98.81 532 LEU A CA 1
ATOM 4334 C C . LEU A 1 532 ? -12.128 -22.524 28.276 1.00 98.81 532 LEU A C 1
ATOM 4336 O O . LEU A 1 532 ? -12.379 -21.361 28.582 1.00 98.81 532 LEU A O 1
ATOM 4340 N N . ILE A 1 533 ? -13.025 -23.303 27.664 1.00 98.75 533 ILE A N 1
ATOM 4341 C CA . ILE A 1 533 ? -14.411 -22.882 27.408 1.00 98.75 533 ILE A CA 1
ATOM 4342 C C . ILE A 1 533 ? -15.150 -22.654 28.729 1.00 98.75 533 ILE A C 1
ATOM 4344 O O . ILE A 1 533 ? -15.815 -21.632 28.883 1.00 98.75 533 ILE A O 1
ATOM 4348 N N . GLU A 1 534 ? -15.009 -23.548 29.709 1.00 98.38 534 GLU A N 1
ATOM 4349 C CA . GLU A 1 534 ? -15.635 -23.367 31.025 1.00 98.38 534 GLU A CA 1
ATOM 4350 C C . GLU A 1 534 ? -15.082 -22.144 31.770 1.00 98.38 534 GLU A C 1
ATOM 4352 O O . GLU A 1 534 ? -15.844 -21.386 32.376 1.00 98.38 534 GLU A O 1
ATOM 4357 N N . GLN A 1 535 ? -13.776 -21.888 31.661 1.00 98.50 535 GLN A N 1
ATOM 4358 C CA . GLN A 1 535 ? -13.162 -20.666 32.188 1.00 98.50 535 GLN A CA 1
ATOM 4359 C C . GLN A 1 535 ? -13.645 -19.404 31.458 1.00 98.50 535 GLN A C 1
ATOM 4361 O O . GLN A 1 535 ? -13.837 -18.371 32.097 1.00 98.50 535 GLN A O 1
ATOM 4366 N N . ALA A 1 536 ? -13.896 -19.474 30.147 1.00 98.50 536 ALA A N 1
ATOM 4367 C CA . ALA A 1 536 ? -14.419 -18.355 29.363 1.00 98.50 536 ALA A CA 1
ATOM 4368 C C . ALA A 1 536 ? -15.780 -17.861 29.868 1.00 98.50 536 ALA A C 1
ATOM 4370 O O . ALA A 1 536 ? -15.997 -16.651 29.920 1.00 98.50 536 ALA A O 1
ATOM 4371 N N . TYR A 1 537 ? -16.649 -18.758 30.342 1.00 98.19 537 TYR A N 1
ATOM 4372 C CA . TYR A 1 537 ? -17.918 -18.373 30.973 1.00 98.19 537 TYR A CA 1
ATOM 4373 C C . TYR A 1 537 ? -17.757 -17.601 32.291 1.00 98.19 537 TYR A C 1
ATOM 4375 O O . TYR A 1 537 ? -18.710 -16.963 32.728 1.00 98.19 537 TYR A O 1
ATOM 4383 N N . GLN A 1 538 ? -16.580 -17.639 32.924 1.00 97.12 538 GLN A N 1
ATOM 4384 C CA . GLN A 1 538 ? -16.305 -16.916 34.173 1.00 97.12 538 GLN A CA 1
ATOM 4385 C C . GLN A 1 538 ? -15.737 -15.507 33.938 1.00 97.12 538 GLN A C 1
ATOM 4387 O O . GLN A 1 538 ? -15.512 -14.768 34.894 1.00 97.12 538 GLN A O 1
ATOM 4392 N N . ILE A 1 539 ? -15.471 -15.118 32.686 1.00 97.50 539 ILE A N 1
ATOM 4393 C CA . ILE A 1 539 ? -14.923 -13.796 32.373 1.00 97.50 539 ILE A CA 1
ATOM 4394 C C . ILE A 1 539 ? -16.021 -12.732 32.465 1.00 97.50 539 ILE A C 1
ATOM 4396 O O . ILE A 1 539 ? -16.993 -12.739 31.708 1.00 97.50 539 ILE A O 1
ATOM 4400 N N . GLU A 1 540 ? -15.818 -11.755 33.348 1.00 95.12 540 GLU A N 1
ATOM 4401 C CA . GLU A 1 540 ? -16.707 -10.596 33.528 1.00 95.12 540 GLU A CA 1
ATOM 4402 C C . GLU A 1 540 ? -16.312 -9.392 32.653 1.00 95.12 540 GLU A C 1
ATOM 4404 O O . GLU A 1 540 ? -17.111 -8.479 32.449 1.00 95.12 540 GLU A O 1
ATOM 4409 N N . THR A 1 541 ? -15.096 -9.390 32.093 1.00 96.56 541 THR A N 1
ATOM 4410 C CA . THR A 1 541 ? -14.575 -8.311 31.242 1.00 96.56 541 THR A CA 1
ATOM 4411 C C . THR A 1 541 ? -15.536 -7.996 30.091 1.00 96.56 541 THR A C 1
ATOM 4413 O O . THR A 1 541 ? -16.046 -8.901 29.422 1.00 96.56 541 THR A O 1
ATOM 4416 N N . ASN A 1 542 ? -15.765 -6.708 29.819 1.00 97.00 542 ASN A N 1
ATOM 4417 C CA . ASN A 1 542 ? -16.438 -6.284 28.595 1.00 97.00 542 ASN A CA 1
ATOM 4418 C C . ASN A 1 542 ? -15.478 -6.469 27.413 1.00 97.00 542 ASN A C 1
ATOM 4420 O O . ASN A 1 542 ? -14.531 -5.701 27.235 1.00 97.00 542 ASN A O 1
ATOM 4424 N N . ILE A 1 543 ? -15.710 -7.506 26.613 1.00 98.19 543 ILE A N 1
ATOM 4425 C CA . ILE A 1 543 ? -14.791 -7.899 25.544 1.00 98.19 543 ILE A CA 1
ATOM 4426 C C . ILE A 1 543 ? -14.798 -6.872 24.412 1.00 98.19 543 ILE A C 1
ATOM 4428 O O . ILE A 1 543 ? -13.745 -6.597 23.828 1.00 98.19 543 ILE A O 1
ATOM 4432 N N . ARG A 1 544 ? -15.947 -6.232 24.159 1.00 97.88 544 ARG A N 1
ATOM 4433 C CA . ARG A 1 544 ? -16.087 -5.217 23.109 1.00 97.88 544 ARG A CA 1
ATOM 4434 C C . ARG A 1 544 ? -15.110 -4.066 23.310 1.00 97.88 544 ARG A C 1
ATOM 4436 O O . ARG A 1 544 ? -14.471 -3.644 22.348 1.00 97.88 544 ARG A O 1
ATOM 4443 N N . ASP A 1 545 ? -14.938 -3.603 24.546 1.00 97.25 545 ASP A N 1
ATOM 4444 C CA . ASP A 1 545 ? -14.045 -2.481 24.866 1.00 97.25 545 ASP A CA 1
ATOM 4445 C C . ASP A 1 545 ? -12.587 -2.774 24.475 1.00 97.25 545 ASP A C 1
ATOM 4447 O O . ASP A 1 545 ? -11.832 -1.862 24.136 1.00 97.25 545 ASP A O 1
ATOM 4451 N N . THR A 1 546 ? -12.198 -4.054 24.448 1.00 97.50 546 THR A N 1
ATOM 4452 C CA . THR A 1 546 ? -10.837 -4.476 24.088 1.00 97.50 546 THR A CA 1
ATOM 4453 C C . THR A 1 546 ? -10.566 -4.455 22.581 1.00 97.50 546 THR A C 1
ATOM 4455 O O . THR A 1 546 ? -9.407 -4.397 22.182 1.00 97.50 546 THR A O 1
ATOM 4458 N N . VAL A 1 547 ? -11.606 -4.444 21.734 1.00 97.00 547 VAL A N 1
ATOM 4459 C CA . VAL A 1 547 ? -11.476 -4.528 20.263 1.00 97.00 547 VAL A CA 1
ATOM 4460 C C . VAL A 1 547 ? -12.271 -3.478 19.492 1.00 97.00 547 VAL A C 1
ATOM 4462 O O . VAL A 1 547 ? -12.207 -3.462 18.269 1.00 97.00 547 VAL A O 1
ATOM 4465 N N . ILE A 1 548 ? -12.995 -2.573 20.155 1.00 96.56 548 ILE A N 1
ATOM 4466 C CA . ILE A 1 548 ? -13.832 -1.563 19.480 1.00 96.56 548 ILE A CA 1
ATOM 4467 C C . ILE A 1 548 ? -13.039 -0.664 18.517 1.00 96.56 548 ILE A C 1
ATOM 4469 O O . ILE A 1 548 ? -13.577 -0.153 17.540 1.00 96.56 548 ILE A O 1
ATOM 4473 N N . HIS A 1 549 ? -11.738 -0.505 18.771 1.00 95.31 549 HIS A N 1
ATOM 4474 C CA . HIS A 1 549 ? -10.809 0.221 17.911 1.00 95.31 549 HIS A CA 1
ATOM 4475 C C . HIS A 1 549 ? -10.439 -0.540 16.622 1.00 95.31 549 HIS A C 1
ATOM 4477 O O . HIS A 1 549 ? -9.948 0.077 15.679 1.00 95.31 549 HIS A O 1
ATOM 4483 N N . LEU A 1 550 ? -10.678 -1.852 16.549 1.00 96.19 550 LEU A N 1
ATOM 4484 C CA . LEU A 1 550 ? -10.466 -2.689 15.366 1.00 96.19 550 LEU A CA 1
ATOM 4485 C C . LEU A 1 550 ? -11.696 -2.625 14.449 1.00 96.19 550 LEU A C 1
ATOM 4487 O O . LEU A 1 550 ? -12.371 -3.625 14.208 1.00 96.19 550 LEU A O 1
ATOM 4491 N N . SER A 1 551 ? -12.016 -1.427 13.960 1.00 96.50 551 SER A N 1
ATOM 4492 C CA . SER A 1 551 ? -13.109 -1.199 13.010 1.00 96.50 551 SER A CA 1
ATOM 4493 C C . SER A 1 551 ? -12.619 -1.215 11.561 1.00 96.50 551 SER A C 1
ATOM 4495 O O . SER A 1 551 ? -11.449 -0.939 11.283 1.00 96.50 551 SER A O 1
ATOM 4497 N N . TRP A 1 552 ? -13.518 -1.502 10.614 1.00 95.25 552 TRP A N 1
ATOM 4498 C CA . TRP A 1 552 ? -13.202 -1.390 9.183 1.00 95.25 552 TRP A CA 1
ATOM 4499 C C . TRP A 1 552 ? -12.816 0.031 8.752 1.00 95.25 552 TRP A C 1
ATOM 4501 O O . TRP A 1 552 ? -11.967 0.195 7.876 1.00 95.25 552 TRP A O 1
ATOM 4511 N N . GLU A 1 553 ? -13.368 1.045 9.417 1.00 94.44 553 GLU A N 1
ATOM 4512 C CA . GLU A 1 553 ? -12.991 2.447 9.229 1.00 94.44 553 GLU A CA 1
ATOM 4513 C C . GLU A 1 553 ? -11.527 2.689 9.620 1.00 94.44 553 GLU A C 1
ATOM 4515 O O . GLU A 1 553 ? -10.731 3.136 8.793 1.00 94.44 553 GLU A O 1
ATOM 4520 N N . ASN A 1 554 ? -11.130 2.307 10.841 1.00 94.44 554 ASN A N 1
ATOM 4521 C CA . ASN A 1 554 ? -9.748 2.457 11.304 1.00 94.44 554 ASN A CA 1
ATOM 4522 C C . ASN A 1 554 ? -8.774 1.641 10.450 1.00 94.44 554 ASN A C 1
ATOM 4524 O O . ASN A 1 554 ? -7.690 2.117 10.116 1.00 94.44 554 ASN A O 1
ATOM 4528 N N . PHE A 1 555 ? -9.175 0.435 10.043 1.00 94.38 555 PHE A N 1
ATOM 4529 C CA . PHE A 1 555 ? -8.409 -0.373 9.104 1.00 94.38 555 PHE A CA 1
ATOM 4530 C C . PHE A 1 555 ? -8.188 0.353 7.768 1.00 94.38 555 PHE A C 1
ATOM 4532 O O . PHE A 1 555 ? -7.051 0.431 7.297 1.00 94.38 555 PHE A O 1
ATOM 4539 N N . SER A 1 556 ? -9.245 0.917 7.171 1.00 94.31 556 SER A N 1
ATOM 4540 C CA . SER A 1 556 ? -9.136 1.673 5.920 1.00 94.31 556 SER A CA 1
ATOM 4541 C C . SER A 1 556 ? -8.216 2.882 6.076 1.00 94.31 556 SER A C 1
ATOM 4543 O O . SER A 1 556 ? -7.345 3.090 5.234 1.00 94.31 556 SER A O 1
ATOM 4545 N N . LEU A 1 557 ? -8.323 3.630 7.178 1.00 91.69 557 LEU A N 1
ATOM 4546 C CA . LEU A 1 557 ? -7.447 4.771 7.458 1.00 91.69 557 LEU A CA 1
ATOM 4547 C C . LEU A 1 557 ? -5.965 4.364 7.541 1.00 91.69 557 LEU A C 1
ATOM 4549 O O . LEU A 1 557 ? -5.111 5.045 6.972 1.00 91.69 557 LEU A O 1
ATOM 4553 N N . GLU A 1 558 ? -5.636 3.243 8.191 1.00 92.31 558 GLU A N 1
ATOM 4554 C CA . GLU A 1 558 ? -4.259 2.727 8.226 1.00 92.31 558 GLU A CA 1
ATOM 4555 C C . GLU A 1 558 ? -3.756 2.295 6.841 1.00 92.31 558 GLU A C 1
ATOM 4557 O O . GLU A 1 558 ? -2.601 2.552 6.491 1.00 92.31 558 GLU A O 1
ATOM 4562 N N . VAL A 1 559 ? -4.615 1.692 6.012 1.00 92.88 559 VAL A N 1
ATOM 4563 C CA . VAL A 1 559 ? -4.273 1.364 4.619 1.00 92.88 559 VAL A CA 1
ATOM 4564 C C . VAL A 1 559 ? -4.059 2.639 3.796 1.00 92.88 559 VAL A C 1
ATOM 4566 O O . VAL A 1 559 ? -3.074 2.735 3.064 1.00 92.88 559 VAL A O 1
ATOM 4569 N N . GLN A 1 560 ? -4.912 3.651 3.954 1.00 90.00 560 GLN A N 1
ATOM 4570 C CA . GLN A 1 560 ? -4.798 4.932 3.251 1.00 90.00 560 GLN A CA 1
ATOM 4571 C C . GLN A 1 560 ? -3.521 5.697 3.623 1.00 90.00 560 GLN A C 1
ATOM 4573 O O . GLN A 1 560 ? -2.911 6.333 2.764 1.00 90.00 560 GLN A O 1
ATOM 4578 N N . LYS A 1 561 ? -3.021 5.571 4.860 1.00 88.00 561 LYS A N 1
ATOM 4579 C CA . LYS A 1 561 ? -1.697 6.109 5.234 1.00 88.00 561 LYS A CA 1
ATOM 4580 C C . LYS A 1 561 ? -0.564 5.523 4.392 1.00 88.00 561 LYS A C 1
ATOM 4582 O O . LYS A 1 561 ? 0.432 6.203 4.145 1.00 88.00 561 LYS A O 1
ATOM 4587 N N . LEU A 1 562 ? -0.699 4.278 3.932 1.00 89.75 562 LEU A N 1
ATOM 4588 C CA . LEU A 1 562 ? 0.280 3.673 3.031 1.00 89.75 562 LEU A CA 1
ATOM 4589 C C . LEU A 1 562 ? 0.202 4.270 1.622 1.00 89.75 562 LEU A C 1
ATOM 4591 O O . LEU A 1 562 ? 1.251 4.410 0.997 1.00 89.75 562 LEU A O 1
ATOM 4595 N N . PHE A 1 563 ? -0.986 4.694 1.170 1.00 83.94 563 PHE A N 1
ATOM 4596 C CA . PHE A 1 563 ? -1.170 5.400 -0.107 1.00 83.94 563 PHE A CA 1
ATOM 4597 C C . PHE A 1 563 ? -0.467 6.766 -0.131 1.00 83.94 563 PHE A C 1
ATOM 4599 O O . PHE A 1 563 ? -0.116 7.280 -1.188 1.00 83.94 563 PHE A O 1
ATOM 4606 N N . ALA A 1 564 ? -0.215 7.374 1.028 1.00 65.44 564 ALA A N 1
ATOM 4607 C CA . ALA A 1 564 ? 0.393 8.700 1.121 1.00 65.44 564 ALA A CA 1
ATOM 4608 C C . ALA A 1 564 ? 1.921 8.722 1.003 1.00 65.44 564 ALA A C 1
ATOM 4610 O O . ALA A 1 564 ? 2.508 9.795 0.865 1.00 65.44 564 ALA A O 1
ATOM 4611 N N . LYS A 1 565 ? 2.604 7.568 1.043 1.00 61.62 565 LYS A N 1
ATOM 4612 C CA . LYS A 1 565 ? 4.076 7.565 1.041 1.00 61.62 565 LYS A CA 1
ATOM 4613 C C . LYS A 1 565 ? 4.681 8.179 -0.229 1.00 61.62 565 LYS A C 1
ATOM 4615 O O . LYS A 1 565 ? 5.772 8.720 -0.123 1.00 61.62 565 LYS A O 1
ATOM 4620 N N . ASN A 1 566 ? 3.977 8.164 -1.369 1.00 53.44 566 ASN A N 1
ATOM 4621 C CA . ASN A 1 566 ? 4.427 8.749 -2.645 1.00 53.44 566 ASN A CA 1
ATOM 4622 C C . ASN A 1 566 ? 3.297 9.392 -3.497 1.00 53.44 566 ASN A C 1
ATOM 4624 O O . ASN A 1 566 ? 3.461 9.500 -4.707 1.00 53.44 566 ASN A O 1
ATOM 4628 N N . SER A 1 567 ? 2.128 9.732 -2.934 1.00 57.53 567 SER A N 1
ATOM 4629 C CA . SER A 1 567 ? 0.988 10.282 -3.701 1.00 57.53 567 SER A CA 1
ATOM 4630 C C . SER A 1 567 ? 0.648 11.689 -3.226 1.00 57.53 567 SER A C 1
ATOM 4632 O O . SER A 1 567 ? 0.298 11.852 -2.057 1.00 57.53 567 SER A O 1
ATOM 4634 N N . GLY A 1 568 ? 0.680 12.675 -4.130 1.00 57.81 568 GLY A N 1
ATOM 4635 C CA . GLY A 1 568 ? 0.426 14.087 -3.807 1.00 57.81 568 GLY A CA 1
ATOM 4636 C C . GLY A 1 568 ? -0.935 14.324 -3.142 1.00 57.81 568 GLY A C 1
ATOM 4637 O O . GLY A 1 568 ? -0.994 14.928 -2.076 1.00 57.81 568 GLY A O 1
ATOM 4638 N N . PHE A 1 569 ? -2.006 13.727 -3.683 1.00 65.56 569 PHE A N 1
ATOM 4639 C CA . PHE A 1 569 ? -3.366 13.840 -3.129 1.00 65.56 569 PHE A CA 1
ATOM 4640 C C . PHE A 1 569 ? -3.464 13.397 -1.657 1.00 65.56 569 PHE A C 1
ATOM 4642 O O . PHE A 1 569 ? -3.970 14.116 -0.796 1.00 65.56 569 PHE A O 1
ATOM 4649 N N . PHE A 1 570 ? -2.944 12.207 -1.342 1.00 64.94 570 PHE A N 1
ATOM 4650 C CA . PHE A 1 570 ? -3.005 11.667 0.016 1.00 64.94 570 PHE A CA 1
ATOM 4651 C C . PHE A 1 570 ? -2.069 12.410 0.983 1.00 64.94 570 PHE A C 1
ATOM 4653 O O . PHE A 1 570 ? -2.368 12.474 2.174 1.00 64.94 570 PHE A O 1
ATOM 4660 N N . GLN A 1 571 ? -0.966 12.993 0.499 1.00 64.94 571 GLN A N 1
ATOM 4661 C CA . GLN A 1 571 ? -0.078 13.820 1.323 1.00 64.94 571 GLN A CA 1
ATOM 4662 C C . GLN A 1 571 ? -0.758 15.114 1.772 1.00 64.94 571 GLN A C 1
ATOM 4664 O O . GLN A 1 571 ? -0.756 15.402 2.969 1.00 64.94 571 GLN A O 1
ATOM 4669 N N . GLU A 1 572 ? -1.398 15.841 0.853 1.00 68.62 572 GLU A N 1
ATOM 4670 C CA . GLU A 1 572 ? -2.149 17.059 1.185 1.00 68.62 572 GLU A CA 1
ATOM 4671 C C . GLU A 1 572 ? -3.275 16.764 2.181 1.00 68.62 572 GLU A C 1
ATOM 4673 O O . GLU A 1 572 ? -3.449 17.482 3.168 1.00 68.62 572 GLU A O 1
ATOM 4678 N N . LYS A 1 573 ? -3.993 15.650 1.989 1.00 70.19 573 LYS A N 1
ATOM 4679 C CA . LYS A 1 573 ? -5.080 15.267 2.893 1.00 70.19 573 LYS A CA 1
ATOM 4680 C C . LYS A 1 573 ? -4.596 14.866 4.288 1.00 70.19 573 LYS A C 1
ATOM 4682 O O . LYS A 1 573 ? -5.192 15.288 5.278 1.00 70.19 573 LYS A O 1
ATOM 4687 N N . ILE A 1 574 ? -3.512 14.090 4.394 1.00 71.50 574 ILE A N 1
ATOM 4688 C CA . ILE A 1 574 ? -2.906 13.771 5.698 1.00 71.50 574 ILE A CA 1
ATOM 4689 C C . ILE A 1 574 ? -2.465 15.048 6.406 1.00 71.50 574 ILE A C 1
ATOM 4691 O O . ILE A 1 574 ? -2.666 15.162 7.611 1.00 71.50 574 ILE A O 1
ATOM 4695 N N . GLN A 1 575 ? -1.896 16.005 5.676 1.00 74.19 575 GLN A N 1
ATOM 4696 C CA . GLN A 1 575 ? -1.477 17.277 6.251 1.00 74.19 575 GLN A CA 1
ATOM 4697 C C . GLN A 1 575 ? -2.674 18.076 6.791 1.00 74.19 575 GLN A C 1
ATOM 4699 O O . GLN A 1 575 ? -2.603 18.591 7.906 1.00 74.19 575 GLN A O 1
ATOM 4704 N N . GLY A 1 576 ? -3.796 18.103 6.062 1.00 76.75 576 GLY A N 1
ATOM 4705 C CA . GLY A 1 576 ? -5.053 18.691 6.540 1.00 76.75 576 GLY A CA 1
ATOM 4706 C C . GLY A 1 576 ? -5.576 18.023 7.818 1.00 76.75 576 GLY A C 1
ATOM 4707 O O . GLY A 1 576 ? -5.801 18.695 8.824 1.00 76.75 576 GLY A O 1
ATOM 4708 N N . LEU A 1 577 ? -5.672 16.688 7.821 1.00 77.88 577 LEU A N 1
ATOM 4709 C CA . LEU A 1 577 ? -6.130 15.913 8.984 1.00 77.88 577 LEU A CA 1
ATOM 4710 C C . LEU A 1 577 ? -5.196 16.045 10.197 1.00 77.88 577 LEU A C 1
ATOM 4712 O O . LEU A 1 577 ? -5.650 16.005 11.340 1.00 77.88 577 LEU A O 1
ATOM 4716 N N . GLN A 1 578 ? -3.888 16.203 9.981 1.00 76.31 578 GLN A N 1
ATOM 4717 C CA . GLN A 1 578 ? -2.926 16.439 11.060 1.00 76.31 578 GLN A CA 1
ATOM 4718 C C . GLN A 1 578 ? -3.154 17.788 11.748 1.00 76.31 578 GLN A C 1
ATOM 4720 O O . GLN A 1 578 ? -3.036 17.862 12.974 1.00 76.31 578 GLN A O 1
ATOM 4725 N N . GLU A 1 579 ? -3.503 18.832 10.994 1.00 81.00 579 GLU A N 1
ATOM 4726 C CA . GLU A 1 579 ? -3.799 20.142 11.577 1.00 81.00 579 GLU A CA 1
ATOM 4727 C C . GLU A 1 579 ? -5.143 20.126 12.327 1.00 81.00 579 GLU A C 1
ATOM 4729 O O . GLU A 1 579 ? -5.233 20.652 13.437 1.00 81.00 579 GLU A O 1
ATOM 4734 N N . GLU A 1 580 ? -6.159 19.429 11.805 1.00 86.31 580 GLU A N 1
ATOM 4735 C CA . GLU A 1 580 ? -7.421 19.203 12.528 1.00 86.31 580 GLU A CA 1
ATOM 4736 C C . GLU A 1 580 ? -7.211 18.419 13.830 1.00 86.31 580 GLU A C 1
ATOM 4738 O O . GLU A 1 580 ? -7.678 18.835 14.894 1.00 86.31 580 GLU A O 1
ATOM 4743 N N . LEU A 1 581 ? -6.447 17.321 13.785 1.00 83.38 581 LEU A N 1
ATOM 4744 C CA . LEU A 1 581 ? -6.133 16.520 14.969 1.00 83.38 581 LEU A CA 1
ATOM 4745 C C . LEU A 1 581 ? -5.413 17.355 16.032 1.00 83.38 581 LEU A C 1
ATOM 4747 O O . LEU A 1 581 ? -5.696 17.226 17.222 1.00 83.38 581 LEU A O 1
ATOM 4751 N N . LYS A 1 582 ? -4.494 18.229 15.620 1.00 85.12 582 LYS A N 1
ATOM 4752 C CA . LYS A 1 582 ? -3.773 19.135 16.520 1.00 85.12 582 LYS A CA 1
ATOM 4753 C C . LYS A 1 582 ? -4.722 20.109 17.225 1.00 85.12 582 LYS A C 1
ATOM 4755 O O . LYS A 1 582 ? -4.564 20.313 18.431 1.00 85.12 582 LYS A O 1
ATOM 4760 N N . ASN A 1 583 ? -5.722 20.638 16.517 1.00 87.12 583 ASN A N 1
ATOM 4761 C CA . ASN A 1 583 ? -6.757 21.496 17.100 1.00 87.12 583 ASN A CA 1
ATOM 4762 C C . ASN A 1 583 ? -7.619 20.728 18.113 1.00 87.12 583 ASN A C 1
ATOM 4764 O O . ASN A 1 583 ? -7.758 21.167 19.252 1.00 87.12 583 ASN A O 1
ATOM 4768 N N . ILE A 1 584 ? -8.098 19.531 17.757 1.00 87.38 584 ILE A N 1
ATOM 4769 C CA . ILE A 1 584 ? -8.900 18.682 18.658 1.00 87.38 584 ILE A CA 1
ATOM 4770 C C . ILE A 1 584 ? -8.102 18.294 19.912 1.00 87.38 584 ILE A C 1
ATOM 4772 O O . ILE A 1 584 ? -8.613 18.332 21.032 1.00 87.38 584 ILE A O 1
ATOM 4776 N N . VAL A 1 585 ? -6.823 17.935 19.761 1.00 84.62 585 VAL A N 1
ATOM 4777 C CA . VAL A 1 585 ? -5.947 17.609 20.899 1.00 84.62 585 VAL A CA 1
ATOM 4778 C C . VAL A 1 585 ? -5.799 18.804 21.843 1.00 84.62 585 VAL A C 1
ATOM 4780 O O . VAL A 1 585 ? -5.717 18.608 23.061 1.00 84.62 585 VAL A O 1
ATOM 4783 N N . GLN A 1 586 ? -5.774 20.026 21.309 1.00 88.62 586 GLN A N 1
ATOM 4784 C CA . GLN A 1 586 ? -5.744 21.238 22.117 1.00 88.62 586 GLN A CA 1
ATOM 4785 C C . GLN A 1 586 ? -7.072 21.449 22.858 1.00 88.62 586 GLN A C 1
ATOM 4787 O O . GLN A 1 586 ? -7.052 21.598 24.079 1.00 88.62 586 GLN A O 1
ATOM 4792 N N . GLU A 1 587 ? -8.216 21.322 22.182 1.00 89.44 587 GLU A N 1
ATOM 4793 C CA . GLU A 1 587 ? -9.538 21.415 22.825 1.00 89.44 587 GLU A CA 1
ATOM 4794 C C . GLU A 1 587 ? -9.712 20.389 23.956 1.00 89.44 587 GLU A C 1
ATOM 4796 O O . GLU A 1 587 ? -10.190 20.711 25.044 1.00 89.44 587 GLU A O 1
ATOM 4801 N N . VAL A 1 588 ? -9.263 19.145 23.756 1.00 85.81 588 VAL A N 1
ATOM 4802 C CA . VAL A 1 588 ? -9.323 18.102 24.793 1.00 85.81 588 VAL A CA 1
ATOM 4803 C C . VAL A 1 588 ? -8.454 18.452 26.007 1.00 85.81 588 VAL A C 1
ATOM 4805 O O . VAL A 1 588 ? -8.821 18.119 27.141 1.00 85.81 588 VAL A O 1
ATOM 4808 N N . LYS A 1 589 ? -7.300 19.107 25.817 1.00 87.19 589 LYS A N 1
ATOM 4809 C CA . LYS A 1 589 ? -6.476 19.597 26.938 1.00 87.19 589 LYS A CA 1
ATOM 4810 C C . LYS A 1 589 ? -7.198 20.689 27.720 1.00 87.19 589 LYS A C 1
ATOM 4812 O O . LYS A 1 589 ? -7.190 20.646 28.955 1.00 87.19 589 LYS A O 1
ATOM 4817 N N . ASP A 1 590 ? -7.849 21.608 27.022 1.00 89.50 590 ASP A N 1
ATOM 4818 C CA . ASP A 1 590 ? -8.586 22.707 27.640 1.00 89.50 590 ASP A CA 1
ATOM 4819 C C . ASP A 1 590 ? -9.778 22.155 28.443 1.00 89.50 590 ASP A C 1
ATOM 4821 O O . ASP A 1 590 ? -9.895 22.408 29.644 1.00 89.50 590 ASP A O 1
ATOM 4825 N N . LEU A 1 591 ? -10.549 21.227 27.862 1.00 89.69 591 LEU A N 1
ATOM 4826 C CA . LEU A 1 591 ? -11.648 20.531 28.545 1.00 89.69 591 LEU A CA 1
ATOM 4827 C C . LEU A 1 591 ? -11.197 19.734 29.781 1.00 89.69 591 LEU A C 1
ATOM 4829 O O . LEU A 1 591 ? -11.910 19.674 30.789 1.00 89.69 591 LEU A O 1
ATOM 4833 N N . LYS A 1 592 ? -10.012 19.107 29.750 1.00 86.62 592 LYS A N 1
ATOM 4834 C CA . LYS A 1 592 ? -9.448 18.435 30.938 1.00 86.62 592 LYS A CA 1
ATOM 4835 C C . LYS A 1 592 ? -9.134 19.431 32.055 1.00 86.62 592 LYS A C 1
ATOM 4837 O O . LYS A 1 592 ? -9.347 19.105 33.227 1.00 86.62 592 LYS A O 1
ATOM 4842 N N . THR A 1 593 ? -8.660 20.621 31.700 1.00 90.50 593 THR A N 1
ATOM 4843 C CA . THR A 1 593 ? -8.362 21.703 32.647 1.00 90.50 593 THR A CA 1
ATOM 4844 C C . THR A 1 593 ? -9.648 22.229 33.286 1.00 90.50 593 THR A C 1
ATOM 4846 O O . THR A 1 593 ? -9.744 22.304 34.516 1.00 90.50 593 THR A O 1
ATOM 4849 N N . ASP A 1 594 ? -10.687 22.457 32.482 1.00 90.94 594 ASP A N 1
ATOM 4850 C CA . ASP A 1 594 ? -12.007 22.876 32.962 1.00 90.94 594 ASP A CA 1
ATOM 4851 C C . ASP A 1 594 ? -12.648 21.834 33.881 1.00 90.94 594 ASP A C 1
ATOM 4853 O O . ASP A 1 594 ? -13.162 22.162 34.956 1.00 90.94 594 ASP A O 1
ATOM 4857 N N . LYS A 1 595 ? -12.553 20.548 33.522 1.00 90.50 595 LYS A N 1
ATOM 4858 C CA . LYS A 1 595 ? -13.035 19.446 34.364 1.00 90.50 595 LYS A CA 1
ATOM 4859 C C . LYS A 1 595 ? -12.360 19.440 35.738 1.00 90.50 595 LYS A C 1
ATOM 4861 O O . LYS A 1 595 ? -13.028 19.176 36.742 1.00 90.50 595 LYS A O 1
ATOM 4866 N N . LEU A 1 596 ? -11.057 19.720 35.807 1.00 89.94 596 LEU A N 1
ATOM 4867 C CA . LEU A 1 596 ? -10.326 19.799 37.074 1.00 89.94 596 LEU A CA 1
ATOM 4868 C C . LEU A 1 596 ? -10.799 20.993 37.917 1.00 89.94 596 LEU A C 1
ATOM 4870 O O . LEU A 1 596 ? -11.077 20.828 39.106 1.00 89.94 596 LEU A O 1
ATOM 4874 N N . SER A 1 597 ? -10.969 22.161 37.293 1.00 90.75 597 SER A N 1
ATOM 4875 C CA . SER A 1 597 ? -11.508 23.367 37.938 1.00 90.75 597 SER A CA 1
ATOM 4876 C C . SER A 1 597 ? -12.906 23.129 38.525 1.00 90.75 597 SER A C 1
ATOM 4878 O O . SER A 1 597 ? -13.154 23.393 39.707 1.00 90.75 597 SER A O 1
ATOM 4880 N N . LEU A 1 598 ? -13.806 22.519 37.747 1.00 91.38 598 LEU A N 1
ATOM 4881 C CA . LEU A 1 598 ? -15.151 22.157 38.200 1.00 91.38 598 LEU A CA 1
ATOM 4882 C C . LEU A 1 598 ? -15.126 21.153 39.358 1.00 91.38 598 LEU A C 1
ATOM 4884 O O . LEU A 1 598 ? -15.916 21.278 40.297 1.00 91.38 598 LEU A O 1
ATOM 4888 N N . LYS A 1 599 ? -14.211 20.176 39.333 1.00 90.00 599 LYS A N 1
ATOM 4889 C CA . LYS A 1 599 ? -14.051 19.202 40.422 1.00 90.00 599 LYS A CA 1
ATOM 4890 C C . LYS A 1 599 ? -13.648 19.884 41.733 1.00 90.00 599 LYS A C 1
ATOM 4892 O O . LYS A 1 599 ? -14.248 19.585 42.768 1.00 90.00 599 LYS A O 1
ATOM 4897 N N . ASN A 1 600 ? -12.706 20.826 41.680 1.00 90.88 600 ASN A N 1
ATOM 4898 C CA . ASN A 1 600 ? -12.267 21.602 42.844 1.00 90.88 600 ASN A CA 1
ATOM 4899 C C . ASN A 1 600 ? -13.410 22.467 43.394 1.00 90.88 600 ASN A C 1
ATOM 4901 O O . ASN A 1 600 ? -13.721 22.412 44.583 1.00 90.88 600 ASN A O 1
ATOM 4905 N N . ARG A 1 601 ? -14.131 23.174 42.516 1.00 91.38 601 ARG A N 1
ATOM 4906 C CA . ARG A 1 601 ? -15.278 24.006 42.908 1.00 91.38 601 ARG A CA 1
ATOM 4907 C C . ARG A 1 601 ? -16.410 23.185 43.535 1.00 91.38 601 ARG A C 1
ATOM 4909 O O . ARG A 1 601 ? -17.061 23.634 44.475 1.00 91.38 601 ARG A O 1
ATOM 4916 N N . ASN A 1 602 ? -16.628 21.955 43.068 1.00 89.69 602 ASN A N 1
ATOM 4917 C CA . ASN A 1 602 ? -17.602 21.036 43.660 1.00 89.69 602 ASN A CA 1
ATOM 4918 C C . ASN A 1 602 ? -17.160 20.555 45.059 1.00 89.69 602 ASN A C 1
ATOM 4920 O O . ASN A 1 602 ? -17.986 20.445 45.964 1.00 89.69 602 ASN A O 1
ATOM 4924 N N . GLN A 1 603 ? -15.860 20.328 45.284 1.00 91.06 603 GLN A N 1
ATOM 4925 C CA . GLN A 1 603 ? -15.337 20.049 46.628 1.00 91.06 603 GLN A CA 1
ATOM 4926 C C . GLN A 1 603 ? -15.531 21.238 47.579 1.00 91.06 603 GLN A C 1
ATOM 4928 O O . GLN A 1 603 ? -16.028 21.039 48.687 1.00 91.06 603 GLN A O 1
ATOM 4933 N N . GLU A 1 604 ? -15.235 22.464 47.141 1.00 93.44 604 GLU A N 1
ATOM 4934 C CA . GLU A 1 604 ? -15.479 23.676 47.937 1.00 93.44 604 GLU A CA 1
ATOM 4935 C C . GLU A 1 604 ? -16.961 23.847 48.291 1.00 93.44 604 GLU A C 1
ATOM 4937 O O . GLU A 1 604 ? -17.306 24.119 49.442 1.00 93.44 604 GLU A O 1
ATOM 4942 N N . LEU A 1 605 ? -17.858 23.643 47.321 1.00 93.19 605 LEU A N 1
ATOM 4943 C CA . LEU A 1 605 ? -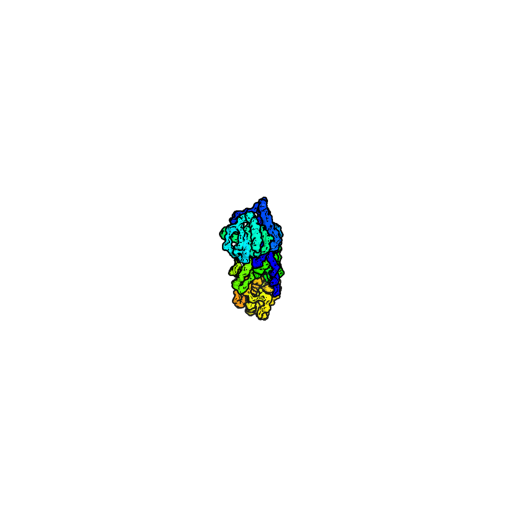19.302 23.710 47.554 1.00 93.19 605 LEU A CA 1
ATOM 4944 C C . LEU A 1 605 ? -19.771 22.648 48.553 1.00 93.19 605 LEU A C 1
ATOM 4946 O O . LEU A 1 605 ? -20.614 22.941 49.399 1.00 93.19 605 LEU A O 1
ATOM 4950 N N . LYS A 1 606 ? -19.206 21.435 48.513 1.00 93.12 606 LYS A N 1
ATOM 4951 C CA . LYS A 1 606 ? -19.499 20.387 49.505 1.00 93.12 606 LYS A CA 1
ATOM 4952 C C . LYS A 1 606 ? -19.057 20.781 50.914 1.00 93.12 606 LYS A C 1
ATOM 4954 O O . LYS A 1 606 ? -19.769 20.452 51.860 1.00 93.12 606 LYS A O 1
ATOM 4959 N N . ILE A 1 607 ? -17.925 21.474 51.058 1.00 93.75 607 ILE A N 1
ATOM 4960 C CA . ILE A 1 607 ? -17.450 21.988 52.352 1.00 93.75 607 ILE A CA 1
ATOM 4961 C C . ILE A 1 607 ? -18.407 23.070 52.865 1.00 93.75 607 ILE A C 1
ATOM 4963 O O . ILE A 1 607 ? -18.963 22.914 53.949 1.00 93.75 607 ILE A O 1
ATOM 4967 N N . LYS A 1 608 ? -18.705 24.089 52.047 1.00 94.62 608 LYS A N 1
ATOM 4968 C CA . LYS A 1 608 ? -19.656 25.158 52.409 1.00 94.62 608 LYS A CA 1
ATOM 4969 C C . LYS A 1 608 ? -21.038 24.612 52.773 1.00 94.62 608 LYS A C 1
ATOM 4971 O O . LYS A 1 608 ? -21.681 25.101 53.697 1.00 94.62 608 LYS A O 1
ATOM 4976 N N . LEU A 1 609 ? -21.502 23.573 52.077 1.00 94.00 609 LEU A N 1
ATOM 4977 C CA . LEU A 1 609 ? -22.776 22.927 52.387 1.00 94.00 609 LEU A CA 1
ATOM 4978 C C . LEU A 1 609 ? -22.769 22.247 53.765 1.00 94.00 609 LEU A C 1
ATOM 4980 O O . LEU A 1 609 ? -23.799 22.259 54.436 1.00 94.00 609 LEU A O 1
ATOM 4984 N N . ARG A 1 610 ? -21.643 21.657 54.193 1.00 93.00 610 ARG A N 1
ATOM 4985 C CA . ARG A 1 610 ? -21.508 21.114 55.557 1.00 93.00 610 ARG A CA 1
ATOM 4986 C C . ARG A 1 610 ? -21.559 22.231 56.594 1.00 93.00 610 ARG A C 1
ATOM 4988 O O . ARG A 1 610 ? -22.381 22.148 57.493 1.00 93.00 610 ARG A O 1
ATOM 4995 N N . GLU A 1 611 ? -20.807 23.312 56.396 1.00 93.88 611 GLU A N 1
ATOM 4996 C CA . GLU A 1 611 ? -20.808 24.460 57.318 1.00 93.88 611 GLU A CA 1
ATOM 4997 C C . GLU A 1 611 ? -22.210 25.060 57.509 1.00 93.88 611 GLU A C 1
ATOM 4999 O O . GLU A 1 611 ? -22.615 25.388 58.623 1.00 93.88 611 GLU A O 1
ATOM 5004 N N . VAL A 1 612 ? -22.981 25.190 56.423 1.00 93.94 612 VAL A N 1
ATOM 5005 C CA . VAL A 1 612 ? -24.367 25.676 56.491 1.00 93.94 612 VAL A CA 1
ATOM 5006 C C . VAL A 1 612 ? -25.271 24.688 57.230 1.00 93.94 612 VAL A C 1
ATOM 5008 O O . VAL A 1 612 ? -26.136 25.115 57.995 1.00 93.94 612 VAL A O 1
ATOM 5011 N N . LYS A 1 613 ? -25.088 23.377 57.026 1.00 93.06 613 LYS A N 1
ATOM 5012 C CA . LYS A 1 613 ? -25.843 22.350 57.759 1.00 93.06 613 LYS A CA 1
ATOM 5013 C C . LYS A 1 613 ? -25.550 22.405 59.256 1.00 93.06 613 LYS A C 1
ATOM 5015 O O . LYS A 1 613 ? -26.500 22.403 60.032 1.00 93.06 613 LYS A O 1
ATOM 5020 N N . ASP A 1 614 ? -24.284 22.534 59.637 1.00 93.31 614 ASP A N 1
ATOM 5021 C CA . ASP A 1 614 ? -23.867 22.592 61.040 1.00 93.31 614 ASP A CA 1
ATOM 5022 C C . ASP A 1 614 ? -24.450 23.832 61.734 1.00 93.31 614 ASP A C 1
ATOM 5024 O O . ASP A 1 614 ? -25.103 23.712 62.772 1.00 93.31 614 ASP A O 1
ATOM 5028 N N . LYS A 1 615 ? -24.352 25.011 61.098 1.00 93.94 615 LYS A N 1
ATOM 5029 C CA . LYS A 1 615 ? -24.993 26.244 61.596 1.00 93.94 615 LYS A CA 1
ATOM 5030 C C . LYS A 1 615 ? -26.508 26.112 61.736 1.00 93.94 615 LYS A C 1
ATOM 5032 O O . LYS A 1 615 ? -27.103 26.679 62.648 1.00 93.94 615 LYS A O 1
ATOM 5037 N N . ASN A 1 616 ? -27.161 25.394 60.825 1.00 92.25 616 ASN A N 1
ATOM 5038 C CA . ASN A 1 616 ? -28.604 25.191 60.896 1.00 92.25 616 ASN A CA 1
ATOM 5039 C C . ASN A 1 616 ? -29.001 24.286 62.073 1.00 92.25 616 ASN A C 1
ATOM 5041 O O . ASN A 1 616 ? -30.036 24.521 62.694 1.00 92.25 616 ASN A O 1
ATOM 5045 N N . GLU A 1 617 ? -28.198 23.271 62.402 1.00 92.94 617 GLU A N 1
ATOM 5046 C CA . GLU A 1 617 ? -28.426 22.446 63.594 1.00 92.94 617 GLU A CA 1
ATOM 5047 C C . GLU A 1 617 ? -28.193 23.236 64.890 1.00 92.94 617 GLU A C 1
ATOM 5049 O O . GLU A 1 617 ? -29.014 23.154 65.806 1.00 92.94 617 GLU A O 1
ATOM 5054 N N . GLU A 1 618 ? -27.165 24.087 64.938 1.00 93.62 618 GLU A N 1
ATOM 5055 C CA . GLU A 1 618 ? -26.931 25.006 66.062 1.00 93.62 618 GLU A CA 1
ATOM 5056 C C . GLU A 1 618 ? -28.124 25.957 66.268 1.00 93.62 618 GLU A C 1
ATOM 5058 O O . GLU A 1 618 ? -28.708 26.014 67.352 1.00 93.62 618 GLU A O 1
ATOM 5063 N N . LEU A 1 619 ? -28.597 26.606 65.197 1.00 94.06 619 LEU A N 1
ATOM 5064 C CA . LEU A 1 619 ? -29.773 27.481 65.252 1.00 94.06 619 LEU A CA 1
ATOM 5065 C C . LEU A 1 619 ? -31.051 26.742 65.681 1.00 94.06 619 LEU A C 1
ATOM 5067 O O . LEU A 1 619 ? -31.910 27.316 66.356 1.00 94.06 619 LEU A O 1
ATOM 5071 N N . LYS A 1 620 ? -31.215 25.465 65.312 1.00 93.06 620 LYS A N 1
ATOM 5072 C CA . LYS A 1 620 ? -32.340 24.644 65.791 1.00 93.06 620 LYS A CA 1
ATOM 5073 C C . LYS A 1 620 ? -32.236 24.356 67.288 1.00 93.06 620 LYS A C 1
ATOM 5075 O O . LYS A 1 620 ? -33.270 24.386 67.970 1.00 93.06 620 LYS A O 1
ATOM 5080 N N . ALA A 1 621 ? -31.035 24.084 67.796 1.00 91.62 621 ALA A N 1
ATOM 5081 C CA . ALA A 1 621 ? -30.792 23.883 69.220 1.00 91.62 621 ALA A CA 1
ATOM 5082 C C . ALA A 1 621 ? -31.105 25.163 70.010 1.00 91.62 621 ALA A C 1
ATOM 5084 O O . ALA A 1 621 ? -31.900 25.124 70.955 1.00 91.62 621 ALA A O 1
ATOM 5085 N N . ASP A 1 622 ? -30.611 26.312 69.544 1.00 93.31 622 ASP A N 1
ATOM 5086 C CA . ASP A 1 622 ? -30.904 27.623 70.128 1.00 93.31 622 ASP A CA 1
ATOM 5087 C C . ASP A 1 622 ? -32.399 27.928 70.132 1.00 93.31 622 ASP A C 1
ATOM 5089 O O . ASP A 1 622 ? -32.964 28.303 71.165 1.00 93.31 622 ASP A O 1
ATOM 5093 N N . ARG A 1 623 ? -33.084 27.691 69.006 1.00 94.38 623 ARG A N 1
ATOM 5094 C CA . ARG A 1 623 ? -34.541 27.858 68.908 1.00 94.38 623 ARG A CA 1
ATOM 5095 C C . ARG A 1 623 ? -35.279 27.004 69.938 1.00 94.38 623 ARG A C 1
ATOM 5097 O O . ARG A 1 623 ? -36.290 27.441 70.485 1.00 94.38 623 ARG A O 1
ATOM 5104 N N . THR A 1 624 ? -34.804 25.789 70.196 1.00 92.56 624 THR A N 1
ATOM 5105 C CA . THR A 1 624 ? -35.403 24.881 71.184 1.00 92.56 624 THR A CA 1
ATOM 5106 C C . THR A 1 624 ? -35.177 25.392 72.606 1.00 92.56 624 THR A C 1
ATOM 5108 O O . THR A 1 624 ? -36.120 25.452 73.394 1.00 92.56 624 THR A O 1
ATOM 5111 N N . ASN A 1 625 ? -33.966 25.857 72.916 1.00 93.25 625 ASN A N 1
ATOM 5112 C CA . ASN A 1 625 ? -33.645 26.461 74.208 1.00 93.25 625 ASN A CA 1
ATOM 5113 C C . ASN A 1 625 ? -34.496 27.717 74.479 1.00 93.25 625 ASN A C 1
ATOM 5115 O O . ASN A 1 625 ? -35.111 27.847 75.538 1.00 93.25 625 ASN A O 1
ATOM 5119 N N . LEU A 1 626 ? -34.613 28.609 73.492 1.00 94.06 626 LEU A N 1
ATOM 5120 C CA . LEU A 1 626 ? -35.477 29.791 73.561 1.00 94.06 626 LEU A CA 1
ATOM 5121 C C . LEU A 1 626 ? -36.946 29.423 73.795 1.00 94.06 626 LEU A C 1
ATOM 5123 O O . LEU A 1 626 ? -37.586 30.026 74.654 1.00 94.06 626 LEU A O 1
ATOM 5127 N N . LYS A 1 627 ? -37.474 28.408 73.099 1.00 92.94 627 LYS A N 1
ATOM 5128 C CA . LYS A 1 627 ? -38.838 27.909 73.343 1.00 92.94 627 LYS A CA 1
ATOM 5129 C C . LYS A 1 627 ? -39.031 27.433 74.783 1.00 92.94 627 LYS A C 1
ATOM 5131 O O . LYS A 1 627 ? -40.035 27.785 75.397 1.00 92.94 627 LYS A O 1
ATOM 5136 N N . ASN A 1 628 ? -38.070 26.693 75.334 1.00 92.06 628 ASN A N 1
ATOM 5137 C CA . ASN A 1 628 ? -38.137 26.215 76.716 1.00 92.06 628 ASN A CA 1
ATOM 5138 C C . ASN A 1 628 ? -38.111 27.376 77.721 1.00 92.06 628 ASN A C 1
ATOM 5140 O O . ASN A 1 628 ? -38.902 27.391 78.662 1.00 92.06 628 ASN A O 1
ATOM 5144 N N . LYS A 1 629 ? -37.261 28.387 77.494 1.00 93.88 629 LYS A N 1
ATOM 5145 C CA . LYS A 1 629 ? -37.228 29.607 78.319 1.00 93.88 629 LYS A CA 1
ATOM 5146 C C . LYS A 1 629 ? -38.547 30.376 78.264 1.00 93.88 629 LYS A C 1
ATOM 5148 O O . LYS A 1 629 ? -39.034 30.813 79.301 1.00 93.88 629 LYS A O 1
ATOM 5153 N N . ILE A 1 630 ? -39.143 30.512 77.078 1.00 93.19 630 ILE A N 1
ATOM 5154 C CA . ILE A 1 630 ? -40.457 31.151 76.915 1.00 93.19 630 ILE A CA 1
ATOM 5155 C C . ILE A 1 630 ? -41.526 30.382 77.699 1.00 93.19 630 ILE A C 1
ATOM 5157 O O . ILE A 1 630 ? -42.301 31.005 78.419 1.00 93.19 630 ILE A O 1
ATOM 5161 N N . ALA A 1 631 ? -41.545 29.049 77.616 1.00 89.94 631 ALA A N 1
ATOM 5162 C CA . ALA A 1 631 ? -42.495 28.227 78.363 1.00 89.94 631 ALA A CA 1
ATOM 5163 C C . ALA A 1 631 ? -42.331 28.381 79.888 1.00 89.94 631 ALA A C 1
ATOM 5165 O O . ALA A 1 631 ? -43.324 28.508 80.605 1.00 89.94 631 ALA A O 1
ATOM 5166 N N . ALA A 1 632 ? -41.090 28.434 80.384 1.00 91.00 632 ALA A N 1
ATOM 5167 C CA . ALA A 1 632 ? -40.809 28.674 81.799 1.00 91.00 632 ALA A CA 1
ATOM 5168 C C . ALA A 1 632 ? -41.308 30.055 82.259 1.00 91.00 632 ALA A C 1
ATOM 5170 O O . ALA A 1 632 ? -42.028 30.151 83.251 1.00 91.00 632 ALA A O 1
ATOM 5171 N N . LEU A 1 633 ? -41.009 31.111 81.494 1.00 93.06 633 LEU A N 1
ATOM 5172 C CA . LEU A 1 633 ? -41.487 32.468 81.784 1.00 93.06 633 LEU A CA 1
ATOM 5173 C C . LEU A 1 633 ? -43.018 32.564 81.751 1.00 93.06 633 LEU A C 1
ATOM 5175 O O . LEU A 1 633 ? -43.612 33.256 82.574 1.00 93.06 633 LEU A O 1
ATOM 5179 N N . GLN A 1 634 ? -43.677 31.856 80.830 1.00 92.81 634 GLN A N 1
ATOM 5180 C CA . GLN A 1 634 ? -45.139 31.777 80.790 1.00 92.81 634 GLN A CA 1
ATOM 5181 C C . GLN A 1 634 ? -45.707 31.118 82.054 1.00 92.81 634 GLN A C 1
ATOM 5183 O O . GLN A 1 634 ? -46.686 31.617 82.609 1.00 92.81 634 GLN A O 1
ATOM 5188 N N . ALA A 1 635 ? -45.088 30.038 82.540 1.00 90.19 635 ALA A N 1
ATOM 5189 C CA . ALA A 1 635 ? -45.505 29.373 83.773 1.00 90.19 635 ALA A CA 1
ATOM 5190 C C . ALA A 1 635 ? -45.320 30.277 85.006 1.00 90.19 635 ALA A C 1
ATOM 5192 O O . ALA A 1 635 ? -46.221 30.378 85.843 1.00 90.19 635 ALA A O 1
ATOM 5193 N N . GLU A 1 636 ? -44.192 30.986 85.095 1.00 92.88 636 GLU A N 1
ATOM 5194 C CA . GLU A 1 636 ? -43.958 31.979 86.149 1.00 92.88 636 GLU A CA 1
ATOM 5195 C C . GLU A 1 636 ? -44.984 33.113 86.100 1.00 92.88 636 GLU A C 1
ATOM 5197 O O . GLU A 1 636 ? -45.543 33.480 87.135 1.00 92.88 636 GLU A O 1
ATOM 5202 N N . PHE A 1 637 ? -45.286 33.634 84.908 1.00 92.12 637 PHE A N 1
ATOM 5203 C CA . PHE A 1 637 ? -46.290 34.679 84.726 1.00 92.12 637 PHE A CA 1
ATOM 5204 C C . PHE A 1 637 ? -47.682 34.230 85.190 1.00 92.12 637 PHE A C 1
ATOM 5206 O O . PHE A 1 637 ? -48.366 34.981 85.884 1.00 92.12 637 PHE A O 1
ATOM 5213 N N . ILE A 1 638 ? -48.087 32.995 84.873 1.00 91.38 638 ILE A N 1
ATOM 5214 C CA . ILE A 1 638 ? -49.348 32.412 85.361 1.00 91.38 638 ILE A CA 1
ATOM 5215 C C . ILE A 1 638 ? -49.347 32.329 86.893 1.00 91.38 638 ILE A C 1
ATOM 5217 O O . ILE A 1 638 ? -50.321 32.726 87.529 1.00 91.38 638 ILE A O 1
ATOM 5221 N N . ASN A 1 639 ? -48.249 31.878 87.503 1.00 91.25 639 ASN A N 1
ATOM 5222 C CA . ASN A 1 639 ? -48.135 31.812 88.960 1.00 91.25 639 ASN A CA 1
ATOM 5223 C C . ASN A 1 639 ? -48.233 33.203 89.612 1.00 91.25 639 ASN A C 1
ATOM 5225 O O . ASN A 1 639 ? -48.938 33.381 90.605 1.00 91.25 639 ASN A O 1
ATOM 5229 N N . PHE A 1 640 ? -47.562 34.209 89.043 1.00 91.69 640 PHE A N 1
ATOM 5230 C CA . PHE A 1 640 ? -47.678 35.595 89.501 1.00 91.69 640 PHE A CA 1
ATOM 5231 C C . PHE A 1 640 ? -49.098 36.134 89.356 1.00 91.69 640 PHE A C 1
ATOM 5233 O O . PHE A 1 640 ? -49.586 36.798 90.270 1.00 91.69 640 PHE A O 1
ATOM 5240 N N . LYS A 1 641 ? -49.773 35.825 88.246 1.00 93.12 641 LYS A N 1
ATOM 5241 C CA . LYS A 1 641 ? -51.166 36.210 88.024 1.00 93.12 641 LYS A CA 1
ATOM 5242 C C . LYS A 1 641 ? -52.087 35.612 89.092 1.00 93.12 641 LYS A C 1
ATOM 5244 O O . LYS A 1 641 ? -52.844 36.360 89.701 1.00 93.12 641 LYS A O 1
ATOM 5249 N N . ASN A 1 642 ? -51.955 34.320 89.389 1.00 91.50 642 ASN A N 1
ATOM 5250 C CA . ASN A 1 642 ? -52.753 33.657 90.426 1.00 91.50 642 ASN A CA 1
ATOM 5251 C C . ASN A 1 642 ? -52.503 34.273 91.813 1.00 91.50 642 ASN A C 1
ATOM 5253 O O . ASN A 1 642 ? -53.445 34.617 92.518 1.00 91.50 642 ASN A O 1
ATOM 5257 N N . LYS A 1 643 ? -51.235 34.517 92.180 1.00 92.38 643 LYS A N 1
ATOM 5258 C CA . LYS A 1 643 ? -50.900 35.208 93.439 1.00 92.38 643 LYS A CA 1
ATOM 5259 C C . LYS A 1 643 ? -51.503 36.610 93.518 1.00 92.38 643 LYS A C 1
ATOM 5261 O O . LYS A 1 643 ? -51.885 37.055 94.598 1.00 92.38 643 LYS A O 1
ATOM 5266 N N . LEU A 1 644 ? -51.551 37.331 92.398 1.00 91.88 644 LEU A N 1
ATOM 5267 C CA . LEU A 1 644 ? -52.168 38.652 92.342 1.00 91.88 644 LEU A CA 1
ATOM 5268 C C . LEU A 1 644 ? -53.681 38.563 92.584 1.00 91.88 644 LEU A C 1
ATOM 5270 O O . LEU A 1 644 ? -54.214 39.388 93.323 1.00 91.88 644 LEU A O 1
ATOM 5274 N N . GLU A 1 645 ? -54.353 37.570 92.001 1.00 90.69 645 GLU A N 1
ATOM 5275 C CA . GLU A 1 645 ? -55.780 37.298 92.223 1.00 90.69 645 GLU A CA 1
ATOM 5276 C C . GLU A 1 645 ? -56.062 36.944 93.695 1.00 90.69 645 GLU A C 1
ATOM 5278 O O . GLU A 1 645 ? -56.969 37.522 94.301 1.00 90.69 645 GLU A O 1
ATOM 5283 N N . ASP A 1 646 ? -55.227 36.104 94.316 1.00 90.75 646 ASP A N 1
ATOM 5284 C CA . ASP A 1 646 ? -55.324 35.772 95.745 1.00 90.75 646 ASP A CA 1
ATOM 5285 C C . ASP A 1 646 ? -55.159 37.014 96.634 1.00 90.75 646 ASP A C 1
ATOM 5287 O O . ASP A 1 646 ? -55.982 37.287 97.512 1.00 90.75 646 ASP A O 1
ATOM 5291 N N . LEU A 1 647 ? -54.131 37.831 96.373 1.00 91.44 647 LEU A N 1
ATOM 5292 C CA . LEU A 1 647 ? -53.900 39.078 97.109 1.00 91.44 647 LEU A CA 1
ATOM 5293 C C . LEU A 1 647 ? -55.049 40.078 96.929 1.00 91.44 647 LEU A C 1
ATOM 5295 O O . LEU A 1 647 ? -55.384 40.815 97.861 1.00 91.44 647 LEU A O 1
ATOM 5299 N N . GLN A 1 648 ? -55.673 40.121 95.749 1.00 91.75 648 GLN A N 1
ATOM 5300 C CA . GLN A 1 648 ? -56.868 40.931 95.517 1.00 91.75 648 GLN A CA 1
ATOM 5301 C C . GLN A 1 648 ? -58.053 40.429 96.351 1.00 91.75 648 GLN A C 1
ATOM 5303 O O . GLN A 1 648 ? -58.743 41.247 96.967 1.00 91.75 648 GLN A O 1
ATOM 5308 N N . ALA A 1 649 ? -58.263 39.114 96.432 1.00 88.94 649 ALA A N 1
ATOM 5309 C CA . ALA A 1 649 ? -59.306 38.519 97.263 1.00 88.94 649 ALA A CA 1
ATOM 5310 C C . ALA A 1 649 ? -59.083 38.806 98.759 1.00 88.94 649 ALA A C 1
ATOM 5312 O O . ALA A 1 649 ? -60.013 39.207 99.467 1.00 88.94 649 ALA A O 1
ATOM 5313 N N . ASP A 1 650 ? -57.845 38.683 99.238 1.00 90.81 650 ASP A N 1
ATOM 5314 C CA . ASP A 1 650 ? -57.483 39.004 100.620 1.00 90.81 650 ASP A CA 1
ATOM 5315 C C . ASP A 1 650 ? -57.655 40.490 100.932 1.00 90.81 650 ASP A C 1
ATOM 5317 O O . ASP A 1 650 ? -58.195 40.845 101.984 1.00 90.81 650 ASP A O 1
ATOM 5321 N N . ARG A 1 651 ? -57.285 41.377 99.999 1.00 92.00 651 ARG A N 1
ATOM 5322 C CA . ARG A 1 651 ? -57.542 42.817 100.120 1.00 92.00 651 ARG A CA 1
ATOM 5323 C C . ARG A 1 651 ? -59.036 43.107 100.271 1.00 92.00 651 ARG A C 1
ATOM 5325 O O . ARG A 1 651 ? -59.397 43.941 101.101 1.00 92.00 651 ARG A O 1
ATOM 5332 N N . ILE A 1 652 ? -59.900 42.436 99.504 1.00 90.38 652 ILE A N 1
ATOM 5333 C CA . ILE A 1 652 ? -61.362 42.584 99.610 1.00 90.38 652 ILE A CA 1
ATOM 5334 C C . ILE A 1 652 ? -61.850 42.122 100.991 1.00 90.38 652 ILE A C 1
ATOM 5336 O O . ILE A 1 652 ? -62.583 42.860 101.652 1.00 90.38 652 ILE A O 1
ATOM 5340 N N . LYS A 1 653 ? -61.400 40.955 101.474 1.00 90.38 653 LYS A N 1
ATOM 5341 C CA . LYS A 1 653 ? -61.754 40.446 102.814 1.00 90.38 653 LYS A CA 1
ATOM 5342 C C . LYS A 1 653 ? -61.303 41.382 103.933 1.00 90.38 653 LYS A C 1
ATOM 5344 O O . LYS A 1 653 ? -62.068 41.654 104.856 1.00 90.38 653 LYS A O 1
ATOM 5349 N N . LEU A 1 654 ? -60.062 41.867 103.872 1.00 90.69 654 LEU A N 1
ATOM 5350 C CA . LEU A 1 654 ? -59.518 42.805 104.855 1.00 90.69 654 LEU A CA 1
ATOM 5351 C C . LEU A 1 654 ? -60.287 44.122 104.853 1.00 90.69 654 LEU A C 1
ATOM 5353 O O . LEU A 1 654 ? -60.577 44.645 105.925 1.00 90.69 654 LEU A O 1
ATOM 5357 N N . LYS A 1 655 ? -60.661 44.627 103.672 1.00 91.38 655 LYS A N 1
ATOM 5358 C CA . LYS A 1 655 ? -61.501 45.819 103.553 1.00 91.38 655 LYS A CA 1
ATOM 5359 C C . LYS A 1 655 ? -62.854 45.613 104.242 1.00 91.38 655 LYS A C 1
ATOM 5361 O O . LYS A 1 655 ? -63.208 46.428 105.082 1.00 91.38 655 LYS A O 1
ATOM 5366 N N . GLY A 1 656 ? -63.514 44.474 104.013 1.00 88.31 656 GLY A N 1
ATOM 5367 C CA . GLY A 1 656 ? -64.748 44.113 104.725 1.00 88.31 656 GLY A CA 1
ATOM 5368 C C . GLY A 1 656 ? -64.575 44.059 106.249 1.00 88.31 656 GLY A C 1
ATOM 5369 O O . GLY A 1 656 ? -65.345 44.669 106.981 1.00 88.31 656 GLY A O 1
ATOM 5370 N N . LYS A 1 657 ? -63.502 43.426 106.749 1.00 90.56 657 LYS A N 1
ATOM 5371 C CA . LYS A 1 657 ? -63.194 43.416 108.194 1.00 90.56 657 LYS A CA 1
ATOM 5372 C C . LYS A 1 657 ? -62.948 44.815 108.762 1.00 90.56 657 LYS A C 1
ATOM 5374 O O . LYS A 1 657 ? -63.316 45.082 109.904 1.00 90.56 657 LYS A O 1
ATOM 5379 N N . ILE A 1 658 ? -62.284 45.694 108.009 1.00 90.19 658 ILE A N 1
ATOM 5380 C CA . ILE A 1 658 ? -62.069 47.089 108.412 1.00 90.19 658 ILE A CA 1
ATOM 5381 C C . ILE A 1 658 ? -63.413 47.814 108.503 1.00 90.19 658 ILE A C 1
ATOM 5383 O O . ILE A 1 658 ? -63.642 48.496 109.500 1.00 90.19 658 ILE A O 1
ATOM 5387 N N . ASP A 1 659 ? -64.299 47.631 107.526 1.00 88.19 659 ASP A N 1
ATOM 5388 C CA . ASP A 1 659 ? -65.636 48.234 107.514 1.00 88.19 659 ASP A CA 1
ATOM 5389 C C . ASP A 1 659 ? -66.482 47.741 108.713 1.00 88.19 659 ASP A C 1
ATOM 5391 O O . ASP A 1 659 ? -67.098 48.543 109.427 1.00 88.19 659 ASP A O 1
ATOM 5395 N N . ASP A 1 660 ? -66.421 46.443 109.033 1.00 88.69 660 ASP A N 1
ATOM 5396 C CA . ASP A 1 660 ? -67.064 45.856 110.219 1.00 88.69 660 ASP A CA 1
ATOM 5397 C C . ASP A 1 660 ? -66.500 46.434 111.524 1.00 88.69 660 ASP A C 1
ATOM 5399 O O . ASP A 1 660 ? -67.240 46.815 112.435 1.00 88.69 660 ASP A O 1
ATOM 5403 N N . LEU A 1 661 ? -65.171 46.530 111.638 1.00 89.62 661 LEU A N 1
ATOM 5404 C CA . LEU A 1 661 ? -64.509 47.111 112.807 1.00 89.62 661 LEU A CA 1
ATOM 5405 C C . LEU A 1 661 ? -64.825 48.599 112.959 1.00 89.62 661 LEU A C 1
ATOM 5407 O O . LEU A 1 661 ? -65.006 49.065 114.085 1.00 89.62 661 LEU A O 1
ATOM 5411 N N . GLN A 1 662 ? -64.922 49.348 111.861 1.00 89.69 662 GLN A N 1
ATOM 5412 C CA . GLN A 1 662 ? -65.353 50.744 111.880 1.00 89.69 662 GLN A CA 1
ATOM 5413 C C . GLN A 1 662 ? -66.789 50.862 112.397 1.00 89.69 662 GLN A C 1
ATOM 5415 O O . GLN A 1 662 ? -67.045 51.674 113.290 1.00 89.69 662 GLN A O 1
ATOM 5420 N N . THR A 1 663 ? -67.689 50.000 111.924 1.00 87.62 663 THR A N 1
ATOM 5421 C CA . THR A 1 663 ? -69.083 49.925 112.385 1.00 87.62 663 THR A CA 1
ATOM 5422 C C . THR A 1 663 ? -69.161 49.582 113.877 1.00 87.62 663 THR A C 1
ATOM 5424 O O . THR A 1 663 ? -69.808 50.286 114.660 1.00 87.62 663 THR A O 1
ATOM 5427 N N . ASN A 1 664 ? -68.417 48.564 114.320 1.00 88.94 664 ASN A N 1
ATOM 5428 C CA . ASN A 1 664 ? -68.327 48.171 115.726 1.00 88.94 664 ASN A CA 1
ATOM 5429 C C . ASN A 1 664 ? -67.735 49.277 116.603 1.00 88.94 664 ASN A C 1
ATOM 5431 O O . ASN A 1 664 ? -68.234 49.519 117.702 1.00 88.94 664 ASN A O 1
ATOM 5435 N N . ARG A 1 665 ? -66.705 49.986 116.128 1.00 89.00 665 ARG A N 1
ATOM 5436 C CA . ARG A 1 665 ? -66.107 51.127 116.835 1.00 89.00 665 ARG A CA 1
ATOM 5437 C C . ARG A 1 665 ? -67.137 52.229 117.057 1.00 89.00 665 ARG A C 1
ATOM 5439 O O . ARG A 1 665 ? -67.202 52.765 118.160 1.00 89.00 665 ARG A O 1
ATOM 5446 N N . VAL A 1 666 ? -67.941 52.557 116.044 1.00 88.00 666 VAL A N 1
ATOM 5447 C CA . VAL A 1 666 ? -69.031 53.542 116.160 1.00 88.00 666 VAL A CA 1
ATOM 5448 C C . VAL A 1 666 ? -70.071 53.080 117.189 1.00 88.00 666 VAL A C 1
ATOM 5450 O O . VAL A 1 666 ? -70.430 53.849 118.082 1.00 88.00 666 VAL A O 1
ATOM 5453 N N . SER A 1 667 ? -70.485 51.810 117.140 1.00 87.88 667 SER A N 1
ATOM 5454 C CA . SER A 1 667 ? -71.432 51.228 118.105 1.00 87.88 667 SER A CA 1
ATOM 5455 C C . SER A 1 667 ? -70.905 51.245 119.546 1.00 87.88 667 SER A C 1
ATOM 5457 O O . SER A 1 667 ? -71.593 51.687 120.468 1.00 87.88 667 SER A O 1
ATOM 5459 N N . LEU A 1 668 ? -69.662 50.804 119.763 1.00 88.31 668 LEU A N 1
ATOM 5460 C CA . LEU A 1 668 ? -69.022 50.806 121.079 1.00 88.31 668 LEU A CA 1
ATOM 5461 C C . LEU A 1 668 ? -68.837 52.221 121.616 1.00 88.31 668 LEU A C 1
ATOM 5463 O O . LEU A 1 668 ? -69.067 52.441 122.802 1.00 88.31 668 LEU A O 1
ATOM 5467 N N . LYS A 1 669 ? -68.473 53.180 120.758 1.00 89.94 669 LYS A N 1
ATOM 5468 C CA . LYS A 1 669 ? -68.368 54.590 121.142 1.00 89.94 669 LYS A CA 1
ATOM 5469 C C . LYS A 1 669 ? -69.706 55.104 121.687 1.00 89.94 669 LYS A C 1
ATOM 5471 O O . LYS A 1 669 ? -69.731 55.643 122.789 1.00 89.94 669 LYS A O 1
ATOM 5476 N N . SER A 1 670 ? -70.813 54.801 121.004 1.00 85.75 670 SER A N 1
ATOM 5477 C CA . SER A 1 670 ? -72.170 55.118 121.475 1.00 85.75 670 SER A CA 1
ATOM 5478 C C . SER A 1 670 ? -72.525 54.421 122.802 1.00 85.75 670 SER A C 1
ATOM 5480 O O . SER A 1 670 ? -73.070 55.044 123.715 1.00 85.75 670 SER A O 1
ATOM 5482 N N . LYS A 1 671 ? -72.171 53.138 122.974 1.00 89.12 671 LYS A N 1
ATOM 5483 C CA . LYS A 1 671 ? -72.386 52.415 124.245 1.00 89.12 671 LYS A CA 1
ATOM 5484 C C . LYS A 1 671 ? -71.560 52.988 125.399 1.00 89.12 671 LYS A C 1
ATOM 5486 O O . LYS A 1 671 ? -72.068 53.068 126.513 1.00 89.12 671 LYS A O 1
ATOM 5491 N N . ILE A 1 672 ? -70.307 53.375 125.157 1.00 88.25 672 ILE A N 1
ATOM 5492 C CA . ILE A 1 672 ? -69.444 54.014 126.160 1.00 88.25 672 ILE A CA 1
ATOM 5493 C C . ILE A 1 672 ? -70.029 55.365 126.564 1.00 88.25 672 ILE A C 1
ATOM 5495 O O . ILE A 1 672 ? -70.116 55.634 127.758 1.00 88.25 672 ILE A O 1
ATOM 5499 N N . GLU A 1 673 ? -70.474 56.179 125.605 1.00 86.25 673 GLU A N 1
ATOM 5500 C CA . GLU A 1 673 ? -71.168 57.444 125.879 1.00 86.25 673 GLU A CA 1
ATOM 5501 C C . GLU A 1 673 ? -72.401 57.211 126.771 1.00 86.25 673 GLU A C 1
ATOM 5503 O O . GLU A 1 673 ? -72.588 57.909 127.771 1.00 86.25 673 GLU A O 1
ATOM 5508 N N . LYS A 1 674 ? -73.180 56.155 126.495 1.00 89.19 674 LYS A N 1
ATOM 5509 C CA . LYS A 1 674 ? -74.336 55.762 127.315 1.00 89.19 674 LYS A CA 1
ATOM 5510 C C . LYS A 1 674 ? -73.947 55.286 128.720 1.00 89.19 674 LYS A C 1
ATOM 5512 O O . LYS A 1 674 ? -74.494 55.773 129.701 1.00 89.19 674 LYS A O 1
ATOM 5517 N N . LEU A 1 675 ? -72.955 54.407 128.856 1.00 86.69 675 LEU A N 1
ATOM 5518 C CA . LEU A 1 675 ? -72.483 53.929 130.163 1.00 86.69 675 LEU A CA 1
ATOM 5519 C C . LEU A 1 675 ? -71.827 55.035 130.997 1.00 86.69 675 LEU A C 1
ATOM 5521 O O . LEU A 1 675 ? -71.948 55.045 132.222 1.00 86.69 675 LEU A O 1
ATOM 5525 N N . GLN A 1 676 ? -71.125 55.975 130.362 1.00 87.56 676 GLN A N 1
ATOM 5526 C CA . GLN A 1 676 ? -70.600 57.162 131.035 1.00 87.56 676 GLN A CA 1
ATOM 5527 C C . GLN A 1 676 ? -71.741 58.019 131.590 1.00 87.56 676 GLN A C 1
ATOM 5529 O O . GLN A 1 676 ? -71.625 58.534 132.707 1.00 87.56 676 GLN A O 1
ATOM 5534 N N . GLN A 1 677 ? -72.850 58.120 130.857 1.00 86.75 677 GLN A N 1
ATOM 5535 C CA . GLN A 1 677 ? -74.061 58.780 131.327 1.00 86.75 677 GLN A CA 1
ATOM 5536 C C . GLN A 1 677 ? -74.714 58.014 132.489 1.00 86.75 677 GLN A C 1
ATOM 5538 O O . GLN A 1 677 ? -74.974 58.609 133.535 1.00 86.75 677 GLN A O 1
ATOM 5543 N N . ASP A 1 678 ? -74.880 56.696 132.377 1.00 85.38 678 ASP A N 1
ATOM 5544 C CA . ASP A 1 678 ? -75.471 55.857 133.430 1.00 85.38 678 ASP A CA 1
ATOM 5545 C C . ASP A 1 678 ? -74.629 55.869 134.712 1.00 85.38 678 ASP A C 1
ATOM 5547 O O . ASP A 1 678 ? -75.156 56.014 135.815 1.00 85.38 678 ASP A O 1
ATOM 5551 N N . LYS A 1 679 ? -73.297 55.807 134.596 1.00 87.56 679 LYS A N 1
ATOM 5552 C CA . LYS A 1 679 ? -72.375 55.928 135.735 1.00 87.56 679 LYS A CA 1
ATOM 5553 C C . LYS A 1 679 ? -72.530 57.274 136.441 1.00 87.56 679 LYS A C 1
ATOM 5555 O O . LYS A 1 679 ? -72.528 57.304 137.672 1.00 87.56 679 LYS A O 1
ATOM 5560 N N . ARG A 1 680 ? -72.667 58.379 135.695 1.00 84.94 680 ARG A N 1
ATOM 5561 C CA . ARG A 1 680 ? -72.930 59.710 136.276 1.00 84.94 680 ARG A CA 1
ATOM 5562 C C . ARG A 1 680 ? -74.251 59.715 137.049 1.00 84.94 680 ARG A C 1
ATOM 5564 O O . ARG A 1 680 ? -74.310 60.297 138.131 1.00 84.94 680 ARG A O 1
ATOM 5571 N N . THR A 1 681 ? -75.274 59.032 136.540 1.00 84.50 681 THR A N 1
ATOM 5572 C CA . THR A 1 681 ? -76.582 58.880 137.195 1.00 84.50 681 THR A CA 1
ATOM 5573 C C . THR A 1 681 ? -76.498 58.028 138.465 1.00 84.50 681 THR A C 1
ATOM 5575 O O . THR A 1 681 ? -76.853 58.494 139.545 1.00 84.50 681 THR A O 1
ATOM 5578 N N . LEU A 1 682 ? -75.926 56.826 138.393 1.00 84.06 682 LEU A N 1
ATOM 5579 C CA . LEU A 1 682 ? -75.781 55.919 139.538 1.00 84.06 682 LEU A CA 1
ATOM 5580 C C . LEU A 1 682 ? -74.867 56.483 140.632 1.00 84.06 682 LEU A C 1
ATOM 5582 O O . LEU A 1 682 ? -75.090 56.249 141.818 1.00 84.06 682 LEU A O 1
ATOM 5586 N N . GLN A 1 683 ? -73.837 57.258 140.275 1.00 83.12 683 GLN A N 1
ATOM 5587 C CA . GLN A 1 683 ? -73.025 57.972 141.264 1.00 83.12 683 GLN A CA 1
ATOM 5588 C C . GLN A 1 683 ? -73.845 59.021 142.025 1.00 83.12 683 GLN A C 1
ATOM 5590 O O . GLN A 1 683 ? -73.637 59.173 143.232 1.00 83.12 683 GLN A O 1
ATOM 5595 N N . LYS A 1 684 ? -74.794 59.702 141.362 1.00 82.44 684 LYS A N 1
ATOM 5596 C CA . LYS A 1 684 ? -75.756 60.589 142.035 1.00 82.44 684 LYS A CA 1
ATOM 5597 C C . LYS A 1 684 ? -76.672 59.795 142.976 1.00 82.44 684 LYS A C 1
ATOM 5599 O O . LYS A 1 684 ? -76.810 60.182 144.135 1.00 82.44 684 LYS A O 1
ATOM 5604 N N . GLU A 1 685 ? -77.216 58.658 142.541 1.00 82.44 685 GLU A N 1
ATOM 5605 C CA . GLU A 1 685 ? -78.101 57.817 143.369 1.00 82.44 685 GLU A CA 1
ATOM 5606 C C . GLU A 1 685 ? -77.393 57.164 144.560 1.00 82.44 685 GLU A C 1
ATOM 5608 O O . GLU A 1 685 ? -77.889 57.215 145.682 1.00 82.44 685 GLU A O 1
ATOM 5613 N N . LYS A 1 686 ? -76.191 56.609 144.376 1.00 83.62 686 LYS A N 1
ATOM 5614 C CA . LYS A 1 686 ? -75.394 56.039 145.475 1.00 83.62 686 LYS A CA 1
ATOM 5615 C C . LYS A 1 686 ? -75.089 57.086 146.544 1.00 83.62 686 LYS A C 1
ATOM 5617 O O . LYS A 1 686 ? -75.077 56.767 147.735 1.00 83.62 686 LYS A O 1
ATOM 5622 N N . LYS A 1 687 ? -74.825 58.331 146.131 1.00 80.06 687 LYS A N 1
ATOM 5623 C CA . LYS A 1 687 ? -74.612 59.451 147.056 1.00 80.06 687 LYS A CA 1
ATOM 5624 C C . LYS A 1 687 ? -75.881 59.718 147.879 1.00 80.06 687 LYS A C 1
ATOM 5626 O O . LYS A 1 687 ? -75.756 59.925 149.081 1.00 80.06 687 LYS A O 1
ATOM 5631 N N . LYS A 1 688 ? -77.065 59.596 147.263 1.00 82.19 688 LYS A N 1
ATOM 5632 C CA . LYS A 1 688 ? -78.386 59.718 147.905 1.00 82.19 688 LYS A CA 1
ATOM 5633 C C . LYS A 1 688 ? -78.711 58.559 148.865 1.00 82.19 688 LYS A C 1
ATOM 5635 O O . LYS A 1 688 ? -79.029 58.795 150.028 1.00 82.19 688 LYS A O 1
ATOM 5640 N N . LEU A 1 689 ? -78.547 57.306 148.447 1.00 78.12 689 LEU A N 1
ATOM 5641 C CA . LEU A 1 689 ? -78.807 56.136 149.304 1.00 78.12 689 LEU A CA 1
ATOM 5642 C C . LEU A 1 689 ? -77.857 56.064 150.509 1.00 78.12 689 LEU A C 1
ATOM 5644 O O . LEU A 1 689 ? -78.260 55.677 151.602 1.00 78.12 689 LEU A O 1
ATOM 5648 N N . ARG A 1 690 ? -76.591 56.483 150.354 1.00 77.31 690 ARG A N 1
ATOM 5649 C CA . ARG A 1 690 ? -75.653 56.582 151.488 1.00 77.31 690 ARG A CA 1
ATOM 5650 C C . ARG A 1 690 ? -76.110 57.592 152.541 1.00 77.31 690 ARG A C 1
ATOM 5652 O O . ARG A 1 690 ? -75.877 57.348 153.724 1.00 77.31 690 ARG A O 1
ATOM 5659 N N . SER A 1 691 ? -76.739 58.699 152.138 1.00 73.81 691 SER A N 1
ATOM 5660 C CA . SER A 1 691 ? -77.375 59.613 153.095 1.00 73.81 691 SER A CA 1
ATOM 5661 C C . SER A 1 691 ? -78.586 58.975 153.786 1.00 73.81 691 SER A C 1
ATOM 5663 O O . SER A 1 691 ? -78.740 59.152 154.990 1.00 73.81 691 SER A O 1
ATOM 5665 N N . GLU A 1 692 ? -79.384 58.169 153.081 1.00 77.19 692 GLU A N 1
ATOM 5666 C CA . GLU A 1 692 ? -80.581 57.516 153.638 1.00 77.19 692 GLU A CA 1
ATOM 5667 C C . GLU A 1 692 ? -80.252 56.362 154.608 1.00 77.19 692 GLU A C 1
ATOM 5669 O O . GLU A 1 692 ? -80.830 56.282 155.691 1.00 77.19 692 GLU A O 1
ATOM 5674 N N . ILE A 1 693 ? -79.272 55.502 154.303 1.00 71.50 693 ILE A N 1
ATOM 5675 C CA . ILE A 1 693 ? -78.850 54.414 155.214 1.00 71.50 693 ILE A CA 1
ATOM 5676 C C . ILE A 1 693 ? -78.284 54.970 156.525 1.00 71.50 693 ILE A C 1
ATOM 5678 O O . ILE A 1 693 ? -78.566 54.426 157.596 1.00 71.50 693 ILE A O 1
ATOM 5682 N N . LYS A 1 694 ? -77.524 56.073 156.463 1.00 68.88 694 LYS A N 1
ATOM 5683 C CA . LYS A 1 694 ? -77.026 56.755 157.669 1.00 68.88 694 LYS A CA 1
ATOM 5684 C C . LYS A 1 694 ? -78.167 57.215 158.580 1.00 68.88 694 LYS A C 1
ATOM 5686 O O . LYS A 1 694 ? -78.023 57.138 159.796 1.00 68.88 694 LYS A O 1
ATOM 5691 N N . LEU A 1 695 ? -79.294 57.642 158.010 1.00 70.12 695 LEU A N 1
ATOM 5692 C CA . LEU A 1 695 ? -80.497 57.984 158.774 1.00 70.12 695 LEU A CA 1
ATOM 5693 C C . LEU A 1 695 ? -81.166 56.732 159.368 1.00 70.12 695 LEU A C 1
ATOM 5695 O O . LEU A 1 695 ? -81.618 56.761 160.511 1.00 70.12 695 LEU A O 1
ATOM 5699 N N . MET A 1 696 ? -81.181 55.612 158.637 1.00 64.44 696 MET A N 1
ATOM 5700 C CA . MET A 1 696 ? -81.858 54.380 159.060 1.00 64.44 696 MET A CA 1
ATOM 5701 C C . MET A 1 696 ? -81.136 53.630 160.197 1.00 64.44 696 MET A C 1
ATOM 5703 O O . MET A 1 696 ? -81.786 53.161 161.129 1.00 64.44 696 MET A O 1
ATOM 5707 N N . GLN A 1 697 ? -79.800 53.546 160.185 1.00 61.62 697 GLN A N 1
ATOM 5708 C CA . GLN A 1 697 ? -79.028 52.884 161.256 1.00 61.62 697 GLN A CA 1
ATOM 5709 C C . GLN A 1 697 ? -79.089 53.629 162.603 1.00 61.62 697 GLN A C 1
ATOM 5711 O O . GLN A 1 697 ? -78.850 53.034 163.653 1.00 61.62 697 GLN A O 1
ATOM 5716 N N . ALA A 1 698 ? -79.449 54.914 162.593 1.00 65.00 698 ALA A N 1
ATOM 5717 C CA . ALA A 1 698 ? -79.638 55.713 163.802 1.00 65.00 698 ALA A CA 1
ATOM 5718 C C . ALA A 1 698 ? -81.023 55.519 164.458 1.00 65.00 698 ALA A C 1
ATOM 5720 O O . ALA A 1 698 ? -81.271 56.051 165.542 1.00 65.00 698 ALA A O 1
ATOM 5721 N N . SER A 1 699 ? -81.936 54.765 163.833 1.00 66.81 699 SER A N 1
ATOM 5722 C CA . SER A 1 699 ? -83.312 54.620 164.317 1.00 66.81 699 SER A CA 1
ATOM 5723 C C . SER A 1 699 ? -83.424 53.701 165.542 1.00 66.81 699 SER A C 1
ATOM 5725 O O . SER A 1 699 ? -82.768 52.661 165.659 1.00 66.81 699 SER A O 1
ATOM 5727 N N . LYS A 1 700 ? -84.337 54.070 166.454 1.00 61.88 700 LYS A N 1
ATOM 5728 C CA . LYS A 1 700 ? -84.676 53.300 167.664 1.00 61.88 700 LYS A CA 1
ATOM 5729 C C . LYS A 1 700 ? -85.122 51.863 167.356 1.00 61.88 700 LYS A C 1
ATOM 5731 O O . LYS A 1 700 ? -84.897 50.985 168.182 1.00 61.88 700 LYS A O 1
ATOM 5736 N N . PHE A 1 701 ? -85.697 51.606 166.179 1.00 63.94 701 PHE A N 1
ATOM 5737 C CA . PHE A 1 701 ? -86.224 50.291 165.796 1.00 63.94 701 PHE A CA 1
ATOM 5738 C C . PHE A 1 701 ? -85.110 49.246 165.593 1.00 63.94 701 PHE A C 1
ATOM 5740 O O . PHE A 1 701 ? -85.264 48.084 165.968 1.00 63.94 701 PHE A O 1
ATOM 5747 N N . TRP A 1 702 ? -83.946 49.658 165.070 1.00 63.03 702 TRP A N 1
ATOM 5748 C CA . TRP A 1 702 ? -82.834 48.739 164.790 1.00 63.03 702 TRP A CA 1
ATOM 5749 C C . TRP A 1 702 ? -82.165 48.219 166.071 1.00 63.03 702 TRP A C 1
ATOM 5751 O O . TRP A 1 702 ? -81.866 47.032 166.186 1.00 63.03 702 TRP A O 1
ATOM 5761 N N . LYS A 1 703 ? -82.044 49.082 167.089 1.00 64.19 703 LYS A N 1
ATOM 5762 C CA . LYS A 1 703 ? -81.502 48.717 168.410 1.00 64.19 703 LYS A CA 1
ATOM 5763 C C . LYS A 1 703 ? -82.379 47.713 169.171 1.00 64.19 703 LYS A C 1
ATOM 5765 O O . LYS A 1 703 ? -81.870 46.959 169.997 1.00 64.19 703 LYS A O 1
ATOM 5770 N N . VAL A 1 704 ? -83.685 47.683 168.898 1.00 63.19 704 VAL A N 1
ATOM 5771 C CA . VAL A 1 704 ? -84.616 46.716 169.503 1.00 63.19 704 VAL A CA 1
ATOM 5772 C C . VAL A 1 704 ? -84.480 45.338 168.846 1.00 63.19 704 VAL A C 1
ATOM 5774 O O . VAL A 1 704 ? -84.476 44.328 169.549 1.00 63.19 704 VAL A O 1
ATOM 5777 N N . ARG A 1 705 ? -84.276 45.282 167.521 1.00 69.88 705 ARG A N 1
ATOM 5778 C CA . ARG A 1 705 ? -84.081 44.025 166.778 1.00 69.88 705 ARG A CA 1
ATOM 5779 C C . ARG A 1 705 ? -82.837 43.259 167.235 1.00 69.88 705 ARG A C 1
ATOM 5781 O O . ARG A 1 705 ? -82.927 42.051 167.437 1.00 69.88 705 ARG A O 1
ATOM 5788 N N . GLU A 1 706 ? -81.704 43.934 167.436 1.00 64.00 706 GLU A N 1
ATOM 5789 C CA . GLU A 1 706 ? -80.473 43.264 167.895 1.00 64.00 706 GLU A CA 1
ATOM 5790 C C . GLU A 1 706 ? -80.642 42.595 169.262 1.00 64.00 706 GLU A C 1
ATOM 5792 O O . GLU A 1 706 ? -80.234 41.447 169.452 1.00 64.00 706 GLU A O 1
ATOM 5797 N N . LYS A 1 707 ? -81.309 43.270 170.206 1.00 64.81 707 LYS A N 1
ATOM 5798 C CA . LYS A 1 707 ? -81.569 42.691 171.530 1.00 64.81 707 LYS A CA 1
ATOM 5799 C C . LYS A 1 707 ? -82.513 41.490 171.466 1.00 64.81 707 LYS A C 1
ATOM 5801 O O . LYS A 1 707 ? -82.295 40.516 172.182 1.00 64.81 707 LYS A O 1
ATOM 5806 N N . TRP A 1 708 ? -83.514 41.522 170.587 1.00 61.12 708 TRP A N 1
ATOM 5807 C CA . TRP A 1 708 ? -84.469 40.421 170.424 1.00 61.12 708 TRP A CA 1
ATOM 5808 C C . TRP A 1 708 ? -83.817 39.158 169.831 1.00 61.12 708 TRP A C 1
ATOM 5810 O O . TRP A 1 708 ? -84.124 38.044 170.249 1.00 61.12 708 TRP A O 1
ATOM 5820 N N . VAL A 1 709 ? -82.849 39.321 168.919 1.00 62.88 709 VAL A N 1
ATOM 5821 C CA . VAL A 1 709 ? -82.061 38.203 168.361 1.00 62.88 709 VAL A CA 1
ATOM 5822 C C . VAL A 1 709 ? -81.153 37.565 169.420 1.00 62.88 709 VAL A C 1
ATOM 5824 O O . VAL A 1 709 ? -81.014 36.343 169.446 1.00 62.88 709 VAL A O 1
ATOM 5827 N N . SER A 1 710 ? -80.586 38.365 170.328 1.00 62.38 710 SER A N 1
ATOM 5828 C CA . SER A 1 710 ? -79.758 37.858 171.433 1.00 62.38 710 SER A CA 1
ATOM 5829 C C . SER A 1 710 ? -80.571 37.028 172.440 1.00 62.38 710 SER A C 1
ATOM 5831 O O . SER A 1 710 ? -80.141 35.950 172.844 1.00 62.38 710 SER A O 1
ATOM 5833 N N . LEU A 1 711 ? -81.797 37.460 172.770 1.00 60.34 711 LEU A N 1
ATOM 5834 C CA . LEU A 1 711 ? -82.688 36.736 173.689 1.00 60.34 711 LEU A CA 1
ATOM 5835 C C . LEU A 1 711 ? -83.168 35.393 173.106 1.00 60.34 711 LEU A C 1
ATOM 5837 O O . LEU A 1 711 ? -83.224 34.390 173.816 1.00 60.34 711 LEU A O 1
ATOM 5841 N N . LYS A 1 712 ?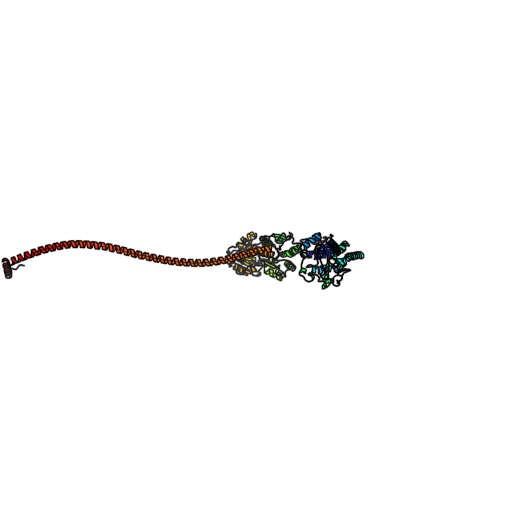 -83.455 35.350 171.796 1.00 60.97 712 LYS A N 1
ATOM 5842 C CA . LYS A 1 712 ? -83.886 34.125 171.100 1.00 60.97 712 LYS A CA 1
ATOM 5843 C C . LYS A 1 712 ? -82.831 33.015 171.141 1.00 60.97 712 LYS A C 1
ATOM 5845 O O . LYS A 1 712 ? -83.185 31.844 171.224 1.00 60.97 712 LYS A O 1
ATOM 5850 N N . LYS A 1 713 ? -81.542 33.375 171.133 1.00 60.72 713 LYS A N 1
ATOM 5851 C CA . LYS A 1 713 ? -80.429 32.412 171.184 1.00 60.72 713 LYS A CA 1
ATOM 5852 C C . LYS A 1 713 ? -80.279 31.706 172.539 1.00 60.72 713 LYS A C 1
ATOM 5854 O O . LYS A 1 713 ? -79.727 30.614 172.566 1.00 60.72 713 LYS A O 1
ATOM 5859 N N . GLY A 1 714 ? -80.773 32.286 173.638 1.00 61.19 714 GLY A N 1
ATOM 5860 C CA . GLY A 1 714 ? -80.673 31.692 174.980 1.00 61.19 714 GLY A CA 1
ATOM 5861 C C . GLY A 1 714 ? -81.802 30.723 175.358 1.00 61.19 714 GLY A C 1
ATOM 5862 O O . GLY A 1 714 ? -81.646 29.964 176.306 1.00 61.19 714 GLY A O 1
ATOM 5863 N N . LEU A 1 715 ? -82.930 30.733 174.637 1.00 64.62 715 LEU A N 1
ATOM 5864 C CA . LEU A 1 715 ? -84.177 30.057 175.038 1.00 64.62 715 LEU A CA 1
ATOM 5865 C C . LEU A 1 715 ? -84.499 28.763 174.265 1.00 64.62 715 LEU A C 1
ATOM 5867 O O . LEU A 1 715 ? -85.602 28.243 174.388 1.00 64.62 715 LEU A O 1
ATOM 5871 N N . GLY A 1 716 ? -83.581 28.235 173.452 1.00 56.22 716 GLY A N 1
ATOM 5872 C CA . GLY A 1 716 ? -83.770 26.943 172.768 1.00 56.22 716 GLY A CA 1
ATOM 5873 C C . GLY A 1 716 ? -84.879 26.888 171.701 1.00 56.22 716 GLY A C 1
ATOM 5874 O O . GLY A 1 716 ? -85.114 25.830 171.131 1.00 56.22 716 GLY A O 1
ATOM 5875 N N . LEU A 1 717 ? -85.531 28.009 171.378 1.00 56.00 717 LEU A N 1
ATOM 5876 C CA . LEU A 1 717 ? -86.482 28.136 170.270 1.00 56.00 717 LEU A CA 1
ATOM 5877 C C . LEU A 1 717 ? -85.739 28.640 169.035 1.00 56.00 717 LEU A C 1
ATOM 5879 O O . LEU A 1 717 ? -85.666 29.843 168.763 1.00 56.00 717 LEU A O 1
ATOM 5883 N N . VAL A 1 718 ? -85.131 27.707 168.318 1.00 64.12 718 VAL A N 1
ATOM 5884 C CA . VAL A 1 718 ? -84.475 27.991 167.045 1.00 64.12 718 VAL A CA 1
ATOM 5885 C C . VAL A 1 718 ? -85.463 27.678 165.940 1.00 64.12 718 VAL A C 1
ATOM 5887 O O . VAL A 1 718 ? -86.134 26.660 166.012 1.00 64.12 718 VAL A O 1
ATOM 5890 N N . ASP A 1 719 ? -85.500 28.498 164.897 1.00 56.25 719 ASP A N 1
ATOM 5891 C CA . ASP A 1 719 ? -85.671 27.918 163.572 1.00 56.25 719 ASP A CA 1
ATOM 5892 C C . ASP A 1 719 ? -84.979 28.774 162.513 1.00 56.25 719 ASP A C 1
ATOM 5894 O O . ASP A 1 719 ? -85.136 29.997 162.508 1.00 56.25 719 ASP A O 1
ATOM 5898 N N . LYS A 1 720 ? -84.191 28.041 161.713 1.00 52.75 720 LYS A N 1
ATOM 5899 C CA . LYS A 1 720 ? -83.484 28.317 160.448 1.00 52.75 720 LYS A CA 1
ATOM 5900 C C . LYS A 1 720 ? -83.001 29.736 160.142 1.00 52.75 720 LYS A C 1
ATOM 5902 O O . LYS A 1 720 ? -83.828 30.645 159.919 1.00 52.75 720 LYS A O 1
#

Secondary structure (DSSP, 8-state):
--SSSSSS----PPPPTTS--HHHHHHHHHHHHHTT---EEEE--HHHHHHHHT--EE-TTSTT---EE-TT-HHHHHHHHHHHHHHT---TTEEEEE--HHHH-HHHHHHHHHHH---GGGEEETTTTSGGGHHHHHHHTGGGGGGS-EEEEEETT---TT-SS-EEEEEEE-SSHHHHTTTHHHHHHHHHHHTT--S-EEEE-STHHHHHHHHHHHHH-SSSEEEE-GGGGHHHHHGGGG--STTTTT-GGGGPPPP-SS----SEEEEEEEEGGGTTSHHHHHHHHHHHT--S-EEEEEETTS----EEEEEESSGGGHHHHHHH-GGGGGSEEEEEE----S-SS--HHHHHHHHTSSEEEESSHHHHHHHHHTT--GGGEEE----B-TTTS-----SS-EEEEE----GGG-HHHHHHHHHH-TTS-EEEE-S-GGGSTTHHHHHT-TTEEEE---GGGHHHHHTTEEEEEE--SS-S--HHHHHHHHTTPEEEEES-TTHHHH--BTTTBEEE-TT--HHHHHHHHHHHTT--S-HHHHHTT-BHHHHHHHHHHHHTTS-HHHHHHHHHHHHHHHHHHHHHHHHHHHHHHHHHHHHHHHHHHHHHHHHHHHHHHHHHHHHHHHHHHHHHHHHHHHHHHHHHHHHHHHHHHHHHHHHHHHHHHHHHHHHHHHHHHHHHHHHHHHHHHHHHHTSHHHHHHHHHHHHHHHSS----

pLDDT: mean 89.14, std 11.85, range [26.19, 98.81]

Foldseek 3Di:
DPPPPPPDDDQQFADDPPPGFLQVRLVSVLVCLVVLPFAFEFFQEPVLLCLLVQHWDAQQVFQVAAATADHPPPLNVVLSVLLLCLLQDDDPRYAYAAYFCVRHNAVSRVVSCVSSVDDCSRYHHSCSCAFLNVVVCVVRPQLSLQVFAEEEEEAPQWDCPQRPHDHNYYDHAHRNRSRGPVVVLVVVLVVCVVVVDASHEYEYARHSVLSSSSRSVCVSDRRYHRYDPHLSCQCSTPPPSSCRDCCSVVHPRNNDIGDHDDPDPAQWQEEEEEALVCVVHPLVVLVVLLVVQDPTGYYYDHPPVDDDGGHQEYEYSALVCQLVCCVVPVSNLVHAYEYEYKFDDPDQEDDPSSLVSLLSHQAYEFQAVVVLVSSVVNPRDNNRYDYFHAFAALVLQAADDCPQFAEEEEDADDVQQPVVLVQLLCVVCLVGAYEYEYDDLVPPPCSVVSCPRPRYYYDYDDPSCVNVVLNRAQEYERLGNETRHPRVVNSSLSHQHAYAYEPYHCPVVQDDDLARHHYDHNPDDSVVSNVRRVSSSVHPDRSNVSRVCNHSNNSSVVVLVSSCPPDPVSVVVVVVVVVVVVVVVVVVVVVVVVVVVVVVVVVVVVVVVVVVVVVVVVVVVVVVVVVVVVVVVVVVVVVVVVVVVVVVVVVVVVVVVVVVVVVVVVVVVVVVVVVVVVVVVVVVVVVVVVVVVVVVVPDPVVVVVVVVVVVCVVPPDDDD

Radius of gyration: 64.79 Å; chains: 1; bounding box: 129×98×229 Å